Protein AF-A0A356XIS7-F1 (afdb_monomer_lite)

Sequence (539 aa):
MEASCLFQPQLFREYLSALRRTFKTREEYPFSQEETPRQLLEELQGLSDSRTIEKHALLMPGSRISYIWQAVVFSDGSDPDVQQRLNRVISLRMTPRLFDIGWYTFQYHYKNGALQSALQSACTAYSRIDPLAFQKHLLSRIPLNGEDVAAAAASGATAPSASIAAGASDAAASGATAPSASIAAGASDAAASGASDAAGASVAAGASDAAASGATDLFLPLVTEMQKDSELNLTQYSLEHRIRQDSPFQQALYEHFFAVCSPRAVRLNQGELIHILPETGEAALTAVLQNYMTRADFLEFSDDLNEAILQRAGMPVPDGDWYGIPASESEKLRKWHTLFHIRRFYGNAGIKYQIYSSFYEDMLNVEVSEDGRALFIDFGGFVVVDPREQQNISYLYEKALFKSEFDIYKNGDKTTDSWFVTRRQIPEARDVIIENITDSILRLVFHEIGKLYVKDLLSDMIRTQKIEIRKKRRMKSTATASAAAAASGASAAASTSAPDSAPAVATASAPDSAAPSKRPTASAGERSAGDRTAGSLSQ

Structure (mmCIF, N/CA/C/O backbone):
data_AF-A0A356XIS7-F1
#
_entry.id   AF-A0A356XIS7-F1
#
loop_
_atom_site.group_PDB
_atom_site.id
_atom_site.type_symbol
_atom_site.label_atom_id
_atom_site.label_alt_id
_atom_site.label_comp_id
_atom_site.label_asym_id
_atom_site.label_entity_id
_atom_site.label_seq_id
_atom_site.pdbx_PDB_ins_code
_atom_site.Cartn_x
_atom_site.Cartn_y
_atom_site.Cartn_z
_atom_site.occupancy
_atom_site.B_iso_or_equiv
_atom_site.auth_seq_id
_atom_site.auth_comp_id
_atom_site.auth_asym_id
_atom_site.auth_atom_id
_atom_site.pdbx_PDB_model_num
ATOM 1 N N . MET A 1 1 ? 13.536 49.414 41.736 1.00 41.53 1 MET A N 1
ATOM 2 C CA . MET A 1 1 ? 12.322 48.622 42.019 1.00 41.53 1 MET A CA 1
ATOM 3 C C . MET A 1 1 ? 12.659 47.174 41.727 1.00 41.53 1 MET A C 1
ATOM 5 O O . MET A 1 1 ? 12.570 46.748 40.586 1.00 41.53 1 MET A O 1
ATOM 9 N N . GLU A 1 2 ? 13.141 46.460 42.738 1.00 49.22 2 GLU A N 1
ATOM 10 C CA . GLU A 1 2 ? 13.362 45.016 42.665 1.00 49.22 2 GLU A CA 1
ATOM 11 C C . GLU A 1 2 ? 12.051 44.337 43.062 1.00 49.22 2 GLU A C 1
ATOM 13 O O . GLU A 1 2 ? 11.648 44.368 44.224 1.00 49.22 2 GLU A O 1
ATOM 18 N N . ALA A 1 3 ? 11.334 43.791 42.081 1.00 50.09 3 ALA A N 1
ATOM 19 C CA . ALA A 1 3 ? 10.180 42.948 42.351 1.00 50.09 3 ALA A CA 1
ATOM 20 C C . ALA A 1 3 ? 10.686 41.549 42.715 1.00 50.09 3 ALA A C 1
ATOM 22 O O . ALA A 1 3 ? 10.830 40.674 41.861 1.00 50.09 3 ALA A O 1
ATOM 23 N N . SER A 1 4 ? 10.964 41.354 44.001 1.00 53.03 4 SER A N 1
ATOM 24 C CA . SER A 1 4 ? 11.108 40.029 44.594 1.00 53.03 4 SER A CA 1
ATOM 25 C C . SER A 1 4 ? 9.801 39.260 44.403 1.00 53.03 4 SER A C 1
ATOM 27 O O . SER A 1 4 ? 8.838 39.449 45.148 1.00 53.03 4 SER A O 1
ATOM 29 N N . CYS A 1 5 ? 9.755 38.399 43.384 1.00 56.44 5 CYS A N 1
ATOM 30 C CA . CYS A 1 5 ? 8.707 37.398 43.219 1.00 56.44 5 CYS A CA 1
ATOM 31 C C . CYS A 1 5 ? 8.832 36.376 44.352 1.00 56.44 5 CYS A C 1
ATOM 33 O O . CYS A 1 5 ? 9.514 35.359 44.232 1.00 56.44 5 CYS A O 1
ATOM 35 N N . LEU A 1 6 ? 8.190 36.671 45.481 1.00 59.91 6 LEU A N 1
ATOM 36 C CA . LEU A 1 6 ? 8.035 35.727 46.576 1.00 59.91 6 LEU A CA 1
ATOM 37 C C . LEU A 1 6 ? 7.109 34.604 46.105 1.00 59.91 6 LEU A C 1
ATOM 39 O O . LEU A 1 6 ? 5.889 34.749 46.061 1.00 59.91 6 LEU A O 1
ATOM 43 N N . PHE A 1 7 ? 7.721 33.490 45.712 1.00 68.75 7 PHE A N 1
ATOM 44 C CA . PHE A 1 7 ? 7.041 32.245 45.388 1.00 68.75 7 PHE A CA 1
ATOM 45 C C . PHE A 1 7 ? 6.088 31.865 46.528 1.00 68.75 7 PHE A C 1
ATOM 47 O O . PHE A 1 7 ? 6.531 31.678 47.661 1.00 68.75 7 PHE A O 1
ATOM 54 N N . GLN A 1 8 ? 4.787 31.767 46.230 1.00 85.44 8 GLN A N 1
ATOM 55 C CA . GLN A 1 8 ? 3.756 31.408 47.204 1.00 85.44 8 GLN A CA 1
ATOM 56 C C . GLN A 1 8 ? 3.446 29.907 47.138 1.00 85.44 8 GLN A C 1
ATOM 58 O O . GLN A 1 8 ? 2.742 29.454 46.229 1.00 85.44 8 GLN A O 1
ATOM 63 N N . PRO A 1 9 ? 3.903 29.113 48.121 1.00 75.19 9 PRO A N 1
ATOM 64 C CA . PRO A 1 9 ? 3.821 27.656 48.038 1.00 75.19 9 PRO A CA 1
ATOM 65 C C . PRO A 1 9 ? 2.389 27.101 48.107 1.00 75.19 9 PRO A C 1
ATOM 67 O O . PRO A 1 9 ? 2.155 25.953 47.737 1.00 75.19 9 PRO A O 1
ATOM 70 N N . GLN A 1 10 ? 1.424 27.883 48.594 1.00 84.00 10 GLN A N 1
ATOM 71 C CA . GLN A 1 10 ? 0.032 27.455 48.775 1.00 84.00 10 GLN A CA 1
ATOM 72 C C . GLN A 1 10 ? -0.780 27.556 47.473 1.00 84.00 10 GLN A C 1
ATOM 74 O O . GLN A 1 10 ? -1.467 26.606 47.109 1.00 84.00 10 GLN A O 1
ATOM 79 N N . LEU A 1 11 ? -0.604 28.638 46.710 1.00 79.69 11 LEU A N 1
ATOM 80 C CA . LEU A 1 11 ? -1.317 28.889 45.452 1.00 79.69 11 LEU A CA 1
ATOM 81 C C . LEU A 1 11 ? -0.903 27.895 44.358 1.00 79.69 11 LEU A C 1
ATOM 83 O O . LEU A 1 11 ? -1.733 27.391 43.606 1.00 79.69 11 LEU A O 1
ATOM 87 N N . PHE A 1 12 ? 0.379 27.515 44.343 1.00 77.00 12 PHE A N 1
ATOM 88 C CA . PHE A 1 12 ? 0.875 26.446 43.479 1.00 77.00 12 PHE A CA 1
ATOM 89 C C . PHE A 1 12 ? 0.269 25.075 43.833 1.00 77.00 12 PHE A C 1
ATOM 91 O O . PHE A 1 12 ? -0.040 24.297 42.935 1.00 77.00 12 PHE A O 1
ATOM 98 N N . ARG A 1 13 ? 0.037 24.772 45.123 1.00 69.25 13 ARG A N 1
ATOM 99 C CA . ARG A 1 13 ? -0.611 23.514 45.558 1.00 69.25 13 ARG A CA 1
ATOM 100 C C . ARG A 1 13 ? -2.100 23.459 45.200 1.00 69.25 13 ARG A C 1
ATOM 102 O O . ARG A 1 13 ? -2.597 22.388 44.848 1.00 69.25 13 ARG A O 1
ATOM 109 N N . GLU A 1 14 ? -2.806 24.582 45.227 1.00 84.12 14 GLU A N 1
ATOM 110 C CA . GLU A 1 14 ? -4.178 24.678 44.710 1.00 84.12 14 GLU A CA 1
ATOM 111 C C . GLU A 1 14 ? -4.218 24.537 43.188 1.00 84.12 14 GLU A C 1
ATOM 113 O O . GLU A 1 14 ? -5.033 23.782 42.669 1.00 84.12 14 GLU A O 1
ATOM 118 N N . TYR A 1 15 ? -3.270 25.142 42.470 1.00 76.69 15 TYR A N 1
ATOM 119 C CA . TYR A 1 15 ? -3.172 25.004 41.017 1.00 76.69 15 TYR A CA 1
ATOM 120 C C . TYR A 1 15 ? -2.817 23.577 40.586 1.00 76.69 15 TYR A C 1
ATOM 122 O O . TYR A 1 15 ? -3.383 23.074 39.625 1.00 76.69 15 TYR A O 1
ATOM 130 N N . LEU A 1 16 ? -1.938 22.883 41.319 1.00 57.00 16 LEU A N 1
ATOM 131 C CA . LEU A 1 16 ? -1.594 21.478 41.069 1.00 57.00 16 LEU A CA 1
ATOM 132 C C . LEU A 1 16 ? -2.707 20.499 41.453 1.00 57.00 16 LEU A C 1
ATOM 134 O O . LEU A 1 16 ? -2.802 19.432 40.858 1.00 57.00 16 LEU A O 1
ATOM 138 N N . SER A 1 17 ? -3.543 20.812 42.442 1.00 60.81 17 SER A N 1
ATOM 139 C CA . SER A 1 17 ? -4.711 19.989 42.790 1.00 60.81 17 SER A CA 1
ATOM 140 C C . SER A 1 17 ? -5.911 20.288 41.889 1.00 60.81 17 SER A C 1
ATOM 142 O O . SER A 1 17 ? -6.661 19.369 41.567 1.00 60.81 17 SER A O 1
ATOM 144 N N . ALA A 1 18 ? -6.033 21.518 41.386 1.00 63.56 18 ALA A N 1
ATOM 145 C CA . ALA A 1 18 ? -6.877 21.869 40.254 1.00 63.56 18 ALA A CA 1
ATOM 146 C C . ALA A 1 18 ? -6.391 21.162 38.982 1.00 63.56 18 ALA A C 1
ATOM 148 O O . ALA A 1 18 ? -7.219 20.534 38.337 1.00 63.56 18 ALA A O 1
ATOM 149 N N . LEU A 1 19 ? -5.080 21.133 38.691 1.00 53.38 19 LEU A N 1
ATOM 150 C CA . LEU A 1 19 ? -4.443 20.391 37.589 1.00 53.38 19 LEU A CA 1
ATOM 151 C C . LEU A 1 19 ? -4.550 18.881 37.747 1.00 53.38 19 LEU A C 1
ATOM 153 O O . LEU A 1 19 ? -4.886 18.226 36.795 1.00 53.38 19 LEU A O 1
ATOM 157 N N . ARG A 1 20 ? -4.391 18.281 38.924 1.00 49.31 20 ARG A N 1
ATOM 158 C CA . ARG A 1 20 ? -4.640 16.835 39.118 1.00 49.31 20 ARG A CA 1
ATOM 159 C C . ARG A 1 20 ? -6.129 16.470 39.124 1.00 49.31 20 ARG A C 1
ATOM 161 O O . ARG A 1 20 ? -6.474 15.296 39.014 1.00 49.31 20 ARG A O 1
ATOM 168 N N . ARG A 1 21 ? -7.013 17.466 39.248 1.00 50.44 21 ARG A N 1
ATOM 169 C CA . ARG A 1 21 ? -8.448 17.356 38.940 1.00 50.44 21 ARG A CA 1
ATOM 170 C C . ARG A 1 21 ? -8.759 17.637 37.461 1.00 50.44 21 ARG A C 1
ATOM 172 O O . ARG A 1 21 ? -9.767 17.131 36.987 1.00 50.44 21 ARG A O 1
ATOM 179 N N . THR A 1 22 ? -7.924 18.394 36.743 1.00 37.78 22 THR A N 1
ATOM 180 C CA . THR A 1 22 ? -8.132 18.784 35.328 1.00 37.78 22 THR A CA 1
ATOM 181 C C . THR A 1 22 ? -7.259 18.023 34.323 1.00 37.78 22 THR A C 1
ATOM 183 O O . THR A 1 22 ? -7.577 18.006 33.145 1.00 37.78 22 THR A O 1
ATOM 186 N N . PHE A 1 23 ? -6.228 17.323 34.776 1.00 42.47 23 PHE A N 1
ATOM 187 C CA . PHE A 1 23 ? -5.262 16.522 34.035 1.00 42.47 23 PHE A CA 1
ATOM 188 C C . PHE A 1 23 ? -4.997 15.249 34.844 1.00 42.47 23 PHE A C 1
ATOM 190 O O . PHE A 1 23 ? -4.126 15.180 35.715 1.00 42.47 23 PHE A O 1
ATOM 197 N N . LYS A 1 24 ? -5.817 14.239 34.545 1.00 49.50 24 LYS A N 1
ATOM 198 C CA . LYS A 1 24 ? -5.306 12.886 34.367 1.00 49.50 24 LYS A CA 1
ATOM 199 C C . LYS A 1 24 ? -5.379 12.543 32.879 1.00 49.50 24 LYS A C 1
ATOM 201 O O . LYS A 1 24 ? -6.420 12.097 32.407 1.00 49.50 24 LYS A O 1
ATOM 206 N N . THR A 1 25 ? -4.320 12.795 32.130 1.00 52.62 25 THR A N 1
ATOM 207 C CA . THR A 1 25 ? -4.206 12.531 30.691 1.00 52.62 25 THR A CA 1
ATOM 208 C C . THR A 1 25 ? -2.761 12.124 30.397 1.00 52.62 25 THR A C 1
ATOM 210 O O . THR A 1 25 ? -1.842 12.930 30.488 1.00 52.62 25 THR A O 1
ATOM 213 N N . ARG A 1 26 ? -2.473 10.848 30.176 1.00 41.97 26 ARG A N 1
ATOM 214 C CA . ARG A 1 26 ? -2.640 10.090 28.933 1.00 41.97 26 ARG A CA 1
ATOM 215 C C . ARG A 1 26 ? -3.138 8.688 29.311 1.00 41.97 26 ARG A C 1
ATOM 217 O O . ARG A 1 26 ? -2.319 7.834 29.619 1.00 41.97 26 ARG A O 1
ATOM 224 N N . GLU A 1 27 ? -4.456 8.492 29.436 1.00 49.94 27 GLU A N 1
ATOM 225 C CA . GLU A 1 27 ? -5.070 7.200 29.849 1.00 49.94 27 GLU A CA 1
ATOM 226 C C . GLU A 1 27 ? -4.414 6.569 31.109 1.00 49.94 27 GLU A C 1
ATOM 228 O O . GLU A 1 27 ? -4.270 5.361 31.246 1.00 49.94 27 GLU A O 1
ATOM 233 N N . GLU A 1 28 ? -3.982 7.441 32.024 1.00 50.56 28 GLU A N 1
ATOM 234 C CA . GLU A 1 28 ? -2.735 7.369 32.802 1.00 50.56 28 GLU A CA 1
ATOM 235 C C . GLU A 1 28 ? -2.393 6.045 33.514 1.00 50.56 28 GLU A C 1
ATOM 237 O O . GLU A 1 28 ? -2.849 5.782 34.628 1.00 50.56 28 GLU A O 1
ATOM 242 N N . TYR A 1 29 ? -1.458 5.324 32.876 1.00 50.25 29 TYR A N 1
ATOM 243 C CA . TYR A 1 29 ? -0.707 4.119 33.269 1.00 50.25 29 TYR A CA 1
ATOM 244 C C . TYR A 1 29 ? -1.506 2.807 33.413 1.00 50.25 29 TYR A C 1
ATOM 246 O O . TYR A 1 29 ? -1.792 2.377 34.532 1.00 50.25 29 TYR A O 1
ATOM 254 N N . PRO A 1 30 ? -1.737 2.068 32.306 1.00 48.41 30 PRO A N 1
ATOM 255 C CA . PRO A 1 30 ? -2.302 0.717 32.355 1.00 48.41 30 PRO A CA 1
ATOM 256 C C . PRO A 1 30 ? -1.466 -0.341 33.114 1.00 48.41 30 PRO A C 1
ATOM 258 O O . PRO A 1 30 ? -1.966 -1.439 33.322 1.00 48.41 30 PRO A O 1
ATOM 261 N N . PHE A 1 31 ? -0.238 -0.043 33.570 1.00 53.38 31 PHE A N 1
ATOM 262 C CA . PHE A 1 31 ? 0.686 -1.078 34.073 1.00 53.38 31 PHE A CA 1
ATOM 263 C C . PHE A 1 31 ? 1.526 -0.713 35.311 1.00 53.38 31 PHE A C 1
ATOM 265 O O . PHE A 1 31 ? 2.378 -1.499 35.710 1.00 53.38 31 PHE A O 1
ATOM 272 N N . SER A 1 32 ? 1.357 0.454 35.949 1.00 51.88 32 SER A N 1
ATOM 273 C CA . SER A 1 32 ? 2.354 0.887 36.953 1.00 51.88 32 SER A CA 1
ATOM 274 C C . SER A 1 32 ? 2.267 0.179 38.314 1.00 51.88 32 SER A C 1
ATOM 276 O O . SER A 1 32 ? 3.154 0.379 39.138 1.00 51.88 32 SER A O 1
ATOM 278 N N . GLN A 1 33 ? 1.219 -0.608 38.584 1.00 65.56 33 GLN A N 1
ATOM 279 C CA . GLN A 1 33 ? 1.088 -1.398 39.817 1.00 65.56 33 GLN A CA 1
ATOM 280 C C . GLN A 1 33 ? 0.370 -2.728 39.539 1.00 65.56 33 GLN A C 1
ATOM 282 O O . GLN A 1 33 ? -0.822 -2.851 39.817 1.00 65.56 33 GLN A O 1
ATOM 287 N N . GLU A 1 34 ? 1.094 -3.726 39.015 1.00 67.75 34 GLU A N 1
ATOM 288 C CA . GLU A 1 34 ? 0.572 -5.090 38.769 1.00 67.75 34 GLU A CA 1
ATOM 289 C C . GLU A 1 34 ? -0.116 -5.718 39.993 1.00 67.75 34 GLU A C 1
ATOM 291 O O . GLU A 1 34 ? -1.004 -6.558 39.856 1.00 67.75 34 GLU A O 1
ATOM 296 N N . GLU A 1 35 ? 0.274 -5.310 41.202 1.00 76.69 35 GLU A N 1
ATOM 297 C CA . GLU A 1 35 ? -0.282 -5.844 42.444 1.00 76.69 35 GLU A CA 1
ATOM 298 C C . GLU A 1 35 ? -1.766 -5.504 42.624 1.00 76.69 35 GLU A C 1
ATOM 300 O O . GLU A 1 35 ? -2.514 -6.316 43.160 1.00 76.69 35 GLU A O 1
ATOM 305 N N . THR A 1 36 ? -2.236 -4.345 42.147 1.00 86.38 36 THR A N 1
ATOM 306 C CA . THR A 1 36 ? -3.623 -3.922 42.414 1.00 86.38 36 THR A CA 1
ATOM 307 C C . THR A 1 36 ? -4.655 -4.726 41.608 1.00 86.38 36 THR A C 1
ATOM 309 O O . THR A 1 36 ? -5.641 -5.169 42.204 1.00 86.38 36 THR A O 1
ATOM 312 N N . PRO A 1 37 ? -4.466 -4.975 40.294 1.00 91.50 37 PRO A N 1
ATOM 313 C CA . PRO A 1 37 ? -5.338 -5.874 39.539 1.00 91.50 37 PRO A CA 1
ATOM 314 C C . PRO A 1 37 ? -5.337 -7.309 40.079 1.00 91.50 37 PRO A C 1
ATOM 316 O O . PRO A 1 37 ? -6.404 -7.908 40.175 1.00 91.50 37 PRO A O 1
ATOM 319 N N . ARG A 1 38 ? -4.176 -7.846 40.489 1.00 93.06 38 ARG A N 1
ATOM 320 C CA . ARG A 1 38 ? -4.082 -9.201 41.066 1.00 93.06 38 ARG A CA 1
ATOM 321 C C . ARG A 1 38 ? -4.822 -9.316 42.398 1.00 93.06 38 ARG A C 1
ATOM 323 O O . ARG A 1 38 ? -5.620 -10.229 42.558 1.00 93.06 38 ARG A O 1
ATOM 330 N N . GLN A 1 39 ? -4.648 -8.348 43.300 1.00 94.81 39 GLN A N 1
ATOM 331 C CA . GLN A 1 39 ? -5.406 -8.295 44.557 1.00 94.81 39 GLN A CA 1
ATOM 332 C C . GLN A 1 39 ? -6.916 -8.244 44.307 1.00 94.81 39 GLN A C 1
ATOM 334 O O . GLN A 1 39 ? -7.679 -8.907 45.001 1.00 94.81 39 GLN A O 1
ATOM 339 N N . LEU A 1 40 ? -7.363 -7.487 43.298 1.00 94.75 40 LEU A N 1
ATOM 340 C CA . LEU A 1 40 ? -8.778 -7.455 42.931 1.00 94.75 40 LEU A CA 1
ATOM 341 C C . LEU A 1 40 ? -9.270 -8.828 42.443 1.00 94.75 40 LEU A C 1
ATOM 343 O O . LEU A 1 40 ? -10.374 -9.232 42.795 1.00 94.75 40 LEU A O 1
ATOM 347 N N . LEU A 1 41 ? -8.465 -9.554 41.662 1.00 95.94 41 LEU A N 1
ATOM 348 C CA . LEU A 1 41 ? -8.800 -10.910 41.219 1.00 95.94 41 LEU A CA 1
ATOM 349 C C . LEU A 1 41 ? -8.892 -11.888 42.398 1.00 95.94 41 LEU A C 1
ATOM 351 O O . LEU A 1 41 ? -9.876 -12.617 42.487 1.00 95.94 41 LEU A O 1
ATOM 355 N N . GLU A 1 42 ? -7.934 -11.861 43.326 1.00 96.19 42 GLU A N 1
ATOM 356 C CA . GLU A 1 42 ? -7.947 -12.691 44.543 1.00 96.19 42 GLU A CA 1
ATOM 357 C C . GLU A 1 42 ? -9.171 -12.392 45.422 1.00 96.19 42 GLU A C 1
ATOM 359 O O . GLU A 1 42 ? -9.863 -13.304 45.885 1.00 96.19 42 GLU A O 1
ATOM 364 N N . GLU A 1 43 ? -9.493 -11.108 45.608 1.00 96.12 43 GLU A N 1
ATOM 365 C CA . GLU A 1 43 ? -10.691 -10.680 46.331 1.00 96.12 43 GLU A CA 1
ATOM 366 C C . GLU A 1 43 ? -11.960 -11.224 45.662 1.00 96.12 43 GLU A C 1
ATOM 368 O O . GLU A 1 43 ? -12.824 -11.767 46.348 1.00 96.12 43 GLU A O 1
ATOM 373 N N . LEU A 1 44 ? -12.069 -11.130 44.332 1.00 96.12 44 LEU A N 1
ATOM 374 C CA . LEU A 1 44 ? -13.224 -11.632 43.584 1.00 96.12 44 LEU A CA 1
ATOM 375 C C . LEU A 1 44 ? -13.307 -13.162 43.573 1.00 96.12 44 LEU A C 1
ATOM 377 O O . LEU A 1 44 ? -14.417 -13.695 43.607 1.00 96.12 44 LEU A O 1
ATOM 381 N N . GLN A 1 45 ? -12.178 -13.873 43.571 1.00 96.25 45 GLN A N 1
ATOM 382 C CA . GLN A 1 45 ? -12.122 -15.335 43.686 1.00 96.25 45 GLN A CA 1
ATOM 383 C C . GLN A 1 45 ? -12.706 -15.823 45.017 1.00 96.25 45 GLN A C 1
ATOM 385 O O . GLN A 1 45 ? -13.430 -16.822 45.041 1.00 96.25 45 GLN A O 1
ATOM 390 N N . GLY A 1 46 ? -12.482 -15.076 46.102 1.00 96.12 46 GLY A N 1
ATOM 391 C CA . GLY A 1 46 ? -13.036 -15.374 47.425 1.00 96.12 46 GLY A CA 1
ATOM 392 C C . GLY A 1 46 ? -14.552 -15.162 47.564 1.00 96.12 46 GLY A C 1
ATOM 393 O O . GLY A 1 46 ? -15.138 -15.590 48.560 1.00 96.12 46 GLY A O 1
ATOM 394 N N . LEU A 1 47 ? -15.214 -14.517 46.596 1.00 96.56 47 LEU A N 1
ATOM 395 C CA . LEU A 1 47 ? -16.650 -14.220 46.650 1.00 96.56 47 LEU A CA 1
ATOM 396 C C . LEU A 1 47 ? -17.471 -15.270 45.893 1.00 96.56 47 LEU A C 1
ATOM 398 O O . LEU A 1 47 ? -17.479 -15.290 44.668 1.00 96.56 47 LEU A O 1
ATOM 402 N N . SER A 1 48 ? -18.217 -16.106 46.612 1.00 93.62 48 SER A N 1
ATOM 403 C CA . SER A 1 48 ? -19.032 -17.181 46.023 1.00 93.62 48 SER A CA 1
ATOM 404 C C . SER A 1 48 ? -20.507 -16.828 45.779 1.00 93.62 48 SER A C 1
ATOM 406 O O . SER A 1 48 ? -21.155 -17.482 44.969 1.00 93.62 48 SER A O 1
ATOM 408 N N . ASP A 1 49 ? -21.056 -15.809 46.446 1.00 94.81 49 ASP A N 1
ATOM 409 C CA . ASP A 1 49 ? -22.482 -15.452 46.373 1.00 94.81 49 ASP A CA 1
ATOM 410 C C . ASP A 1 49 ? -22.714 -14.195 45.512 1.00 94.81 49 ASP A C 1
ATOM 412 O O . ASP A 1 49 ? -22.030 -13.179 45.646 1.00 94.81 49 ASP A O 1
ATOM 416 N N . SER A 1 50 ? -23.743 -14.217 44.660 1.00 95.12 50 SER A N 1
ATOM 417 C CA . SER A 1 50 ? -24.158 -13.062 43.850 1.00 95.12 50 SER A CA 1
ATOM 418 C C . SER A 1 50 ? -24.411 -11.818 44.707 1.00 95.12 50 SER A C 1
ATOM 420 O O . SER A 1 50 ? -24.081 -10.704 44.296 1.00 95.12 50 SER A O 1
ATOM 422 N N . ARG A 1 51 ? -24.960 -11.984 45.919 1.00 96.12 51 ARG A N 1
ATOM 423 C CA . ARG A 1 51 ? -25.208 -10.854 46.831 1.00 96.12 51 ARG A CA 1
ATOM 424 C C . ARG A 1 51 ? -23.919 -10.268 47.400 1.00 96.12 51 ARG A C 1
ATOM 426 O O . ARG A 1 51 ? -23.841 -9.055 47.611 1.00 96.12 51 ARG A O 1
ATOM 433 N N . THR A 1 52 ? -22.908 -11.097 47.665 1.00 96.69 52 THR A N 1
ATOM 434 C CA . THR A 1 52 ? -21.621 -10.608 48.178 1.00 96.69 52 THR A CA 1
ATOM 435 C C . THR A 1 52 ? -20.840 -9.885 47.088 1.00 96.69 52 THR A C 1
ATOM 437 O O . THR A 1 52 ? -20.254 -8.842 47.377 1.00 96.69 52 THR A O 1
ATOM 440 N N . ILE A 1 53 ? -20.933 -10.345 45.835 1.00 96.69 53 ILE A N 1
ATOM 441 C CA . ILE A 1 53 ? -20.382 -9.654 44.660 1.00 96.69 53 ILE A CA 1
ATOM 442 C C . ILE A 1 53 ? -21.041 -8.284 44.478 1.00 96.69 53 ILE A C 1
ATOM 444 O O . ILE A 1 53 ? -20.339 -7.292 44.311 1.00 96.69 53 ILE A O 1
ATOM 448 N N . GLU A 1 54 ? -22.371 -8.188 44.571 1.00 96.69 54 GLU A N 1
ATOM 449 C CA . GLU A 1 54 ? -23.086 -6.906 44.483 1.00 96.69 54 GLU A CA 1
ATOM 450 C C . GLU A 1 54 ? -22.671 -5.929 45.585 1.00 96.69 54 GLU A C 1
ATOM 452 O O . GLU A 1 54 ? -22.355 -4.768 45.314 1.00 96.69 54 GLU A O 1
ATOM 457 N N . LYS A 1 55 ? -22.611 -6.405 46.833 1.00 97.12 55 LYS A N 1
ATOM 458 C CA . LYS A 1 55 ? -22.166 -5.592 47.968 1.00 97.12 55 LYS A CA 1
ATOM 459 C C . LYS A 1 55 ? -20.725 -5.116 47.779 1.00 97.12 55 LYS A C 1
ATOM 461 O O . LYS A 1 55 ? -20.439 -3.943 48.012 1.00 97.12 55 LYS A O 1
ATOM 466 N N . HIS A 1 56 ? -19.830 -6.001 47.344 1.00 96.75 56 HIS A N 1
ATOM 467 C CA . HIS A 1 56 ? -18.441 -5.656 47.059 1.00 96.75 56 HIS A CA 1
ATOM 468 C C . HIS A 1 56 ? -18.348 -4.627 45.924 1.00 96.75 56 HIS A C 1
ATOM 470 O O . HIS A 1 56 ? -17.695 -3.595 46.079 1.00 96.75 56 HIS A O 1
ATOM 476 N N . ALA A 1 57 ? -19.079 -4.849 44.827 1.00 96.19 57 ALA A N 1
ATOM 477 C CA . ALA A 1 57 ? -19.136 -3.945 43.688 1.00 96.19 57 ALA A CA 1
ATOM 478 C C . ALA A 1 57 ? -19.571 -2.542 44.110 1.00 96.19 57 ALA A C 1
ATOM 480 O O . ALA A 1 57 ? -18.942 -1.583 43.685 1.00 96.19 57 ALA A O 1
ATOM 481 N N . LEU A 1 58 ? -20.594 -2.398 44.962 1.00 94.56 58 LEU A N 1
ATOM 482 C CA . LEU A 1 58 ? -21.100 -1.105 45.447 1.00 94.56 58 LEU A CA 1
ATOM 483 C C . LEU A 1 58 ? -20.158 -0.406 46.438 1.00 94.56 58 LEU A C 1
ATOM 485 O O . LEU A 1 58 ? -20.068 0.821 46.430 1.00 94.56 58 LEU A O 1
ATOM 489 N N . LEU A 1 59 ? -19.431 -1.165 47.260 1.00 96.00 59 LEU A N 1
ATOM 490 C CA . LEU A 1 59 ? -18.476 -0.621 48.233 1.00 96.00 59 LEU A CA 1
ATOM 491 C C . LEU A 1 59 ? -17.099 -0.308 47.629 1.00 96.00 59 LEU A C 1
ATOM 493 O O . LEU A 1 59 ? -16.284 0.347 48.277 1.00 96.00 59 LEU A O 1
ATOM 497 N N . MET A 1 60 ? -16.837 -0.740 46.391 1.00 94.50 60 MET A N 1
ATOM 498 C CA . MET A 1 60 ? -15.555 -0.519 45.730 1.00 94.50 60 MET A CA 1
ATOM 499 C C . MET A 1 60 ? -15.250 0.987 45.572 1.00 94.50 60 MET A C 1
ATOM 501 O O . MET A 1 60 ? -16.076 1.725 45.009 1.00 94.50 60 MET A O 1
ATOM 505 N N . PRO A 1 61 ? -14.067 1.459 46.021 1.00 91.12 61 PRO A N 1
ATOM 506 C CA . PRO A 1 61 ? -13.630 2.836 45.814 1.00 91.12 61 PRO A CA 1
ATOM 507 C C . PRO A 1 61 ? -13.516 3.176 44.327 1.00 91.12 61 PRO A C 1
ATOM 509 O O . PRO A 1 61 ? -13.060 2.360 43.527 1.00 91.12 61 PRO A O 1
ATOM 512 N N . GLY A 1 62 ? -13.837 4.418 43.953 1.00 85.25 62 GLY A N 1
ATOM 513 C CA . GLY A 1 62 ? -13.748 4.873 42.559 1.00 85.25 62 GLY A CA 1
ATOM 514 C C . GLY A 1 62 ? -12.355 4.724 41.933 1.00 85.25 62 GLY A C 1
ATOM 515 O O . GLY A 1 62 ? -12.250 4.475 40.737 1.00 85.25 62 GLY A O 1
ATOM 516 N N . SER A 1 63 ? -11.289 4.814 42.736 1.00 83.69 63 SER A N 1
ATOM 517 C CA . SER A 1 63 ? -9.911 4.564 42.293 1.00 83.69 63 SER A CA 1
ATOM 518 C C . SER A 1 63 ? -9.634 3.099 41.961 1.00 83.69 63 SER A C 1
ATOM 520 O O . SER A 1 63 ? -8.783 2.831 41.123 1.00 83.69 63 SER A O 1
ATOM 522 N N . ARG A 1 64 ? -10.336 2.151 42.597 1.00 88.69 64 ARG A N 1
ATOM 523 C CA . ARG A 1 64 ? -10.190 0.720 42.307 1.00 88.69 64 ARG A CA 1
ATOM 524 C C . ARG A 1 64 ? -10.970 0.293 41.068 1.00 88.69 64 ARG A C 1
ATOM 526 O O . ARG A 1 64 ? -10.511 -0.566 40.326 1.00 88.69 64 ARG A O 1
ATOM 533 N N . ILE A 1 65 ? -12.093 0.955 40.798 1.00 89.31 65 ILE A N 1
ATOM 534 C CA . ILE A 1 65 ? -12.958 0.672 39.643 1.00 89.31 65 ILE A CA 1
ATOM 535 C C . ILE A 1 65 ? -12.215 0.818 38.309 1.00 89.31 65 ILE A C 1
ATOM 537 O O . ILE A 1 65 ? -12.466 0.052 37.384 1.00 89.31 65 ILE A O 1
ATOM 541 N N . SER A 1 66 ? -11.256 1.743 38.203 1.00 85.38 66 SER A N 1
ATOM 542 C CA . SER A 1 66 ? -10.446 1.882 36.985 1.00 85.38 66 SER A CA 1
ATOM 543 C C . SER A 1 66 ? -9.540 0.681 36.695 1.00 85.38 66 SER A C 1
ATOM 545 O O . SER A 1 66 ? -9.164 0.496 35.543 1.00 85.38 66 SER A O 1
ATOM 547 N N . TYR A 1 67 ? -9.212 -0.146 37.695 1.00 91.12 67 TYR A N 1
ATOM 548 C CA . TYR A 1 67 ? -8.385 -1.345 37.508 1.00 91.12 67 TYR A CA 1
ATOM 549 C C . TYR A 1 67 ? -9.181 -2.564 37.043 1.00 91.12 67 TYR A C 1
ATOM 551 O O . TYR A 1 67 ? -8.575 -3.576 36.710 1.00 91.12 67 TYR A O 1
ATOM 559 N N . ILE A 1 68 ? -10.516 -2.488 36.983 1.00 95.56 68 ILE A N 1
ATOM 560 C CA . ILE A 1 68 ? -11.345 -3.629 36.573 1.00 95.56 68 ILE A CA 1
ATOM 561 C C . ILE A 1 68 ? -10.972 -4.095 35.161 1.00 95.56 68 ILE A C 1
ATOM 563 O O . ILE A 1 68 ? -10.827 -5.289 34.933 1.00 95.56 68 ILE A O 1
ATOM 567 N N . TRP A 1 69 ? -10.741 -3.169 34.228 1.00 95.62 69 TRP A N 1
ATOM 568 C CA . TRP A 1 69 ? -10.342 -3.523 32.863 1.00 95.62 69 TRP A CA 1
ATOM 569 C C . TRP A 1 69 ? -8.965 -4.182 32.799 1.00 95.62 69 TRP A C 1
ATOM 571 O O . TRP A 1 69 ? -8.779 -5.131 32.047 1.00 95.62 69 TRP A O 1
ATOM 581 N N . GLN A 1 70 ? -8.025 -3.745 33.640 1.00 93.31 70 GLN A N 1
ATOM 582 C CA . GLN A 1 70 ? -6.732 -4.417 33.771 1.00 93.31 70 GLN A CA 1
ATOM 583 C C . GLN A 1 70 ? -6.911 -5.815 34.362 1.00 93.31 70 GLN A C 1
ATOM 585 O O . GLN A 1 70 ? -6.328 -6.757 33.850 1.00 93.31 70 GLN A O 1
ATOM 590 N N . ALA A 1 71 ? -7.746 -5.977 35.393 1.00 95.19 71 ALA A N 1
ATOM 591 C CA . ALA A 1 71 ? -8.040 -7.283 35.978 1.00 95.19 71 ALA A CA 1
ATOM 592 C C . ALA A 1 71 ? -8.643 -8.250 34.944 1.00 95.19 71 ALA A C 1
ATOM 594 O O . ALA A 1 71 ? -8.250 -9.411 34.907 1.00 95.19 71 ALA A O 1
ATOM 595 N N . VAL A 1 72 ? -9.515 -7.762 34.051 1.00 96.00 72 VAL A N 1
ATOM 596 C CA . VAL A 1 72 ? -10.012 -8.550 32.911 1.00 96.00 72 VAL A CA 1
ATOM 597 C C . VAL A 1 72 ? -8.858 -8.984 32.003 1.00 96.00 72 VAL A C 1
ATOM 599 O O . VAL A 1 72 ? -8.737 -10.174 31.725 1.00 96.00 72 VAL A O 1
ATOM 602 N N . VAL A 1 73 ? -7.972 -8.060 31.610 1.00 94.94 73 VAL A N 1
ATOM 603 C CA . VAL A 1 73 ? -6.786 -8.382 30.792 1.00 94.94 73 VAL A CA 1
ATOM 604 C C . VAL A 1 73 ? -5.883 -9.412 31.488 1.00 94.94 73 VAL A C 1
ATOM 606 O O . VAL A 1 73 ? -5.462 -10.369 30.852 1.00 94.94 73 VAL A O 1
ATOM 609 N N . PHE A 1 74 ? -5.628 -9.267 32.794 1.00 93.81 74 PHE A N 1
ATOM 610 C CA . PHE A 1 74 ? -4.793 -10.191 33.575 1.00 93.81 74 PHE A CA 1
ATOM 611 C C . PHE A 1 74 ? -5.418 -11.573 33.772 1.00 93.81 74 PHE A C 1
ATOM 613 O O . PHE A 1 74 ? -4.683 -12.546 33.914 1.00 93.81 74 PHE A O 1
ATOM 620 N N . SER A 1 75 ? -6.748 -11.671 33.817 1.00 94.06 75 SER A N 1
ATOM 621 C CA . SER A 1 75 ? -7.432 -12.962 33.952 1.00 94.06 75 SER A CA 1
ATOM 622 C C . SER A 1 75 ? -7.302 -13.827 32.695 1.00 94.06 75 SER A C 1
ATOM 624 O O . SER A 1 75 ? -7.401 -15.051 32.777 1.00 94.06 75 SER A O 1
ATOM 626 N N . ASP A 1 76 ? -7.116 -13.179 31.539 1.00 90.50 76 ASP A N 1
ATOM 627 C CA . ASP A 1 76 ? -7.054 -13.765 30.195 1.00 90.50 76 ASP A CA 1
ATOM 628 C C . ASP A 1 76 ? -8.192 -14.757 29.872 1.00 90.50 76 ASP A C 1
ATOM 630 O O . ASP A 1 76 ? -8.084 -15.595 28.984 1.00 90.50 76 ASP A O 1
ATOM 634 N N . GLY A 1 77 ? -9.297 -14.704 30.627 1.00 90.06 77 GLY A N 1
ATOM 635 C CA . GLY A 1 77 ? -10.397 -15.666 30.521 1.00 90.06 77 GLY A CA 1
ATOM 636 C C . GLY A 1 77 ? -10.069 -17.081 31.008 1.00 90.06 77 GLY A C 1
ATOM 637 O O . GLY A 1 77 ? -10.848 -17.994 30.749 1.00 90.06 77 GLY A O 1
ATOM 638 N N . SER A 1 78 ? -8.957 -17.279 31.724 1.00 93.19 78 SER A N 1
ATOM 639 C CA . SER A 1 78 ? -8.531 -18.598 32.223 1.00 93.19 78 SER A CA 1
ATOM 640 C C . SER A 1 78 ? -9.520 -19.207 33.226 1.00 93.19 78 SER A C 1
ATOM 642 O O . SER A 1 78 ? -9.620 -20.427 33.338 1.00 93.19 78 SER A O 1
ATOM 644 N N . ASP A 1 79 ? -10.249 -18.357 33.953 1.00 95.75 79 ASP A N 1
ATOM 645 C CA . ASP A 1 79 ? -11.269 -18.745 34.926 1.00 95.75 79 ASP A CA 1
ATOM 646 C C . ASP A 1 79 ? -12.623 -18.105 34.545 1.00 95.75 79 ASP A C 1
ATOM 648 O O . ASP A 1 79 ? -12.796 -16.886 34.700 1.00 95.75 79 ASP A O 1
ATOM 652 N N . PRO A 1 80 ? -13.591 -18.893 34.033 1.00 95.69 80 PRO A N 1
ATOM 653 C CA . PRO A 1 80 ? -14.878 -18.371 33.582 1.00 95.69 80 PRO A CA 1
ATOM 654 C C . PRO A 1 80 ? -15.724 -17.813 34.733 1.00 95.69 80 PRO A C 1
ATOM 656 O O . PRO A 1 80 ? -16.482 -16.864 34.518 1.00 95.69 80 PRO A O 1
ATOM 659 N N . ASP A 1 81 ? -15.570 -18.334 35.954 1.00 95.81 81 ASP A N 1
ATOM 660 C CA . ASP A 1 81 ? -16.312 -17.852 37.119 1.00 95.81 81 ASP A CA 1
ATOM 661 C C . ASP A 1 81 ? -15.817 -16.459 37.508 1.00 95.81 81 ASP A C 1
ATOM 663 O O . ASP A 1 81 ? -16.615 -15.545 37.730 1.00 95.81 81 ASP A O 1
ATOM 667 N N . VAL A 1 82 ? -14.497 -16.258 37.546 1.00 96.25 82 VAL A N 1
ATOM 668 C CA . VAL A 1 82 ? -13.903 -14.937 37.809 1.00 96.25 82 VAL A CA 1
ATOM 669 C C . VAL A 1 82 ? -14.295 -13.943 36.722 1.00 96.25 82 VAL A C 1
ATOM 671 O O . VAL A 1 82 ? -14.669 -12.810 37.040 1.00 96.25 82 VAL A O 1
ATOM 674 N N . GLN A 1 83 ? -14.300 -14.366 35.456 1.00 96.50 83 GLN A N 1
ATOM 675 C CA . GLN A 1 83 ? -14.741 -13.521 34.350 1.00 96.50 83 GLN A CA 1
ATOM 676 C C . GLN A 1 83 ? -16.215 -13.118 34.488 1.00 96.50 83 GLN A C 1
ATOM 678 O O . GLN A 1 83 ? -16.562 -11.946 34.318 1.00 96.50 83 GLN A O 1
ATOM 683 N N . GLN A 1 84 ? -17.093 -14.051 34.864 1.00 96.25 84 GLN A N 1
ATOM 684 C CA . GLN A 1 84 ? -18.503 -13.757 35.112 1.00 96.25 84 GLN A CA 1
ATOM 685 C C . GLN A 1 84 ? -18.676 -12.756 36.266 1.00 96.25 84 GLN A C 1
ATOM 687 O O . GLN A 1 84 ? -19.493 -11.832 36.175 1.00 96.25 84 GLN A O 1
ATOM 692 N N . ARG A 1 85 ? -17.877 -12.888 37.335 1.00 97.06 85 ARG A N 1
ATOM 693 C CA . ARG A 1 85 ? -17.865 -11.948 38.469 1.00 97.06 85 ARG A CA 1
ATOM 694 C C . ARG A 1 85 ? -17.395 -10.561 38.036 1.00 97.06 85 ARG A C 1
ATOM 696 O O . ARG A 1 85 ? -18.060 -9.579 38.367 1.00 97.06 85 ARG A O 1
ATOM 703 N N . LEU A 1 86 ? -16.322 -10.463 37.249 1.00 97.19 86 LEU A N 1
ATOM 704 C CA . LEU A 1 86 ? -15.844 -9.198 36.679 1.00 97.19 86 LEU A CA 1
ATOM 705 C C . LEU A 1 86 ? -16.921 -8.537 35.810 1.00 97.19 86 LEU A C 1
ATOM 707 O O . LEU A 1 86 ? -17.282 -7.386 36.059 1.00 97.19 86 LEU A O 1
ATOM 711 N N . ASN A 1 87 ? -17.514 -9.278 34.872 1.00 96.88 87 ASN A N 1
ATOM 712 C CA . ASN A 1 87 ? -18.606 -8.803 34.016 1.00 96.88 87 ASN A CA 1
ATOM 713 C C . ASN A 1 87 ? -19.797 -8.281 34.838 1.00 96.88 87 ASN A C 1
ATOM 715 O O . ASN A 1 87 ? -20.405 -7.254 34.502 1.00 96.88 87 ASN A O 1
ATOM 719 N N . ARG A 1 88 ? -20.113 -8.945 35.959 1.00 96.69 88 ARG A N 1
ATOM 720 C CA . ARG A 1 88 ? -21.158 -8.506 36.890 1.00 96.69 88 ARG A CA 1
ATOM 721 C C . ARG A 1 88 ? -20.796 -7.190 37.575 1.00 96.69 88 ARG A C 1
ATOM 723 O O . ARG A 1 88 ? -21.633 -6.288 37.599 1.00 96.69 88 ARG A O 1
ATOM 730 N N . VAL A 1 89 ? -19.571 -7.044 38.087 1.00 97.12 89 VAL A N 1
ATOM 731 C CA . VAL A 1 89 ? -19.093 -5.792 38.707 1.00 97.12 89 VAL A CA 1
ATOM 732 C C . VAL A 1 89 ? -19.124 -4.641 37.695 1.00 97.12 89 VAL A C 1
ATOM 734 O O . VAL A 1 89 ? -19.643 -3.569 38.015 1.00 97.12 89 VAL A O 1
ATOM 737 N N . ILE A 1 90 ? -18.645 -4.872 36.467 1.00 97.38 90 ILE A N 1
ATOM 738 C CA . ILE A 1 90 ? -18.672 -3.904 35.357 1.00 97.38 90 ILE A CA 1
ATOM 739 C C . ILE A 1 90 ? -20.103 -3.438 35.091 1.00 97.38 90 ILE A C 1
ATOM 741 O O . ILE A 1 90 ? -20.360 -2.238 35.034 1.00 97.38 90 ILE A O 1
ATOM 745 N N . SER A 1 91 ? -21.049 -4.375 34.999 1.00 97.00 91 SER A N 1
ATOM 746 C CA . SER A 1 91 ? -22.456 -4.065 34.729 1.00 97.00 91 SER A CA 1
ATOM 747 C C . SER A 1 91 ? -23.108 -3.233 35.839 1.00 97.00 91 SER A C 1
ATOM 749 O O . SER A 1 91 ? -23.919 -2.355 35.558 1.00 97.00 91 SER A O 1
ATOM 751 N N . LEU A 1 92 ? -22.755 -3.493 37.103 1.00 96.81 92 LEU A N 1
ATOM 752 C CA . LEU A 1 92 ? -23.312 -2.797 38.271 1.00 96.81 92 LEU A CA 1
ATOM 753 C C . LEU A 1 92 ? -22.713 -1.403 38.490 1.00 96.81 92 LEU A C 1
ATOM 755 O O . LEU A 1 92 ? -23.380 -0.525 39.033 1.00 96.81 92 LEU A O 1
ATOM 759 N N . ARG A 1 93 ? -21.445 -1.203 38.116 1.00 96.69 93 ARG A N 1
ATOM 760 C CA . ARG A 1 93 ? -20.700 0.050 38.331 1.00 96.69 93 ARG A CA 1
ATOM 761 C C . ARG A 1 93 ? -20.426 0.808 37.035 1.00 96.69 93 ARG A C 1
ATOM 763 O O . ARG A 1 93 ? -19.546 1.670 37.008 1.00 96.69 93 ARG A O 1
ATOM 770 N N . MET A 1 94 ? -21.177 0.504 35.979 1.00 97.69 94 MET A N 1
ATOM 771 C CA . MET A 1 94 ? -20.996 1.146 34.688 1.00 97.69 94 MET A CA 1
ATOM 772 C C . MET A 1 94 ? -21.224 2.654 34.797 1.00 97.69 94 MET A C 1
ATOM 774 O O . MET A 1 94 ? -22.193 3.129 35.381 1.00 97.69 94 MET A O 1
ATOM 778 N N . THR A 1 95 ? -20.290 3.415 34.241 1.00 95.38 95 THR A N 1
ATOM 779 C CA . THR A 1 95 ? -20.348 4.875 34.128 1.00 95.38 95 THR A CA 1
ATOM 780 C C . THR A 1 95 ? -19.758 5.261 32.773 1.00 95.38 95 THR A C 1
ATOM 782 O O . THR A 1 95 ? -18.924 4.506 32.269 1.00 95.38 95 THR A O 1
ATOM 785 N N . PRO A 1 96 ? -20.100 6.430 32.197 1.00 94.31 96 PRO A N 1
ATOM 786 C CA . PRO A 1 96 ? -19.508 6.873 30.931 1.00 94.31 96 PRO A CA 1
ATOM 787 C C . PRO A 1 96 ? -17.973 6.847 30.949 1.00 94.31 96 PRO A C 1
ATOM 789 O O . PRO A 1 96 ? -17.337 6.345 30.032 1.00 94.31 96 PRO A O 1
ATOM 792 N N . ARG A 1 97 ? -17.367 7.282 32.062 1.00 91.50 97 ARG A N 1
ATOM 793 C CA . ARG A 1 97 ? -15.910 7.250 32.236 1.00 91.50 97 ARG A CA 1
ATOM 794 C C . ARG A 1 97 ? -15.346 5.829 32.267 1.00 91.50 97 ARG A C 1
ATOM 796 O O . ARG A 1 97 ? -14.280 5.594 31.709 1.00 91.50 97 ARG A O 1
ATOM 803 N N . LEU A 1 98 ? -16.006 4.897 32.960 1.00 94.00 98 LEU A N 1
ATOM 804 C CA . LEU A 1 98 ? -15.554 3.504 33.005 1.00 94.00 98 LEU A CA 1
ATOM 805 C C . LEU A 1 98 ? -15.669 2.848 31.626 1.00 94.00 98 LEU A C 1
ATOM 807 O O . LEU A 1 98 ? -14.782 2.084 31.256 1.00 94.00 98 LEU A O 1
ATOM 811 N N . PHE A 1 99 ? -16.724 3.174 30.878 1.00 95.69 99 PHE A N 1
ATOM 812 C CA . PHE A 1 99 ? -16.917 2.727 29.505 1.00 95.69 99 PHE A CA 1
ATOM 813 C C . PHE A 1 99 ? -15.798 3.234 28.587 1.00 95.69 99 PHE A C 1
ATOM 815 O O . PHE A 1 99 ? -15.171 2.425 27.914 1.00 95.69 99 PHE A O 1
ATOM 822 N N . ASP A 1 100 ? -15.469 4.531 28.648 1.00 92.75 100 ASP A N 1
ATOM 823 C CA . ASP A 1 100 ? -14.361 5.120 27.881 1.00 92.75 100 ASP A CA 1
ATOM 824 C C . ASP A 1 100 ? -13.021 4.421 28.188 1.00 92.75 100 ASP A C 1
ATOM 826 O O . ASP A 1 100 ? -12.300 4.035 27.272 1.00 92.75 100 ASP A O 1
ATOM 830 N N . ILE A 1 101 ? -12.692 4.184 29.468 1.00 92.75 101 ILE A N 1
ATOM 831 C CA . ILE A 1 101 ? -11.466 3.452 29.858 1.00 92.75 101 ILE A CA 1
ATOM 832 C C . ILE A 1 101 ? -11.476 2.023 29.297 1.00 92.75 101 ILE A C 1
ATOM 834 O O . ILE A 1 101 ? -10.442 1.529 28.843 1.00 92.75 101 ILE A O 1
ATOM 838 N N . GLY A 1 102 ? -12.634 1.363 29.324 1.00 94.62 102 GLY A N 1
ATOM 839 C CA . GLY A 1 102 ? -12.813 0.029 28.759 1.00 94.62 102 GLY A CA 1
ATOM 840 C C . GLY A 1 102 ? -12.582 0.002 27.260 1.00 94.62 102 GLY A C 1
ATOM 841 O O . GLY A 1 102 ? -11.848 -0.854 26.776 1.00 94.62 102 GLY A O 1
ATOM 842 N N . TRP A 1 103 ? -13.129 0.983 26.544 1.00 95.38 103 TRP A N 1
ATOM 843 C CA . TRP A 1 103 ? -12.920 1.140 25.112 1.00 95.38 103 TRP A CA 1
ATOM 844 C C . TRP A 1 103 ? -11.443 1.355 24.772 1.00 95.38 103 TRP A C 1
ATOM 846 O O . TRP A 1 103 ? -10.915 0.660 23.910 1.00 95.38 103 TRP A O 1
ATOM 856 N N . TYR A 1 104 ? -10.737 2.235 25.486 1.00 94.06 104 TYR A N 1
ATOM 857 C CA . TYR A 1 104 ? -9.299 2.432 25.266 1.00 94.06 104 TYR A CA 1
ATOM 858 C C . TYR A 1 104 ? -8.478 1.172 25.564 1.00 94.06 104 TYR A C 1
ATOM 860 O O . TYR A 1 104 ? -7.593 0.810 24.791 1.00 94.06 104 TYR A O 1
ATOM 868 N N . THR A 1 105 ? -8.793 0.469 26.656 1.00 94.31 105 THR A N 1
ATOM 869 C CA . THR A 1 105 ? -8.108 -0.785 27.016 1.00 94.31 105 THR A CA 1
ATOM 870 C C . THR A 1 105 ? -8.346 -1.855 25.951 1.00 94.31 105 THR A C 1
ATOM 872 O O . THR A 1 105 ? -7.419 -2.561 25.556 1.00 94.31 105 THR A O 1
ATOM 875 N N . PHE A 1 106 ? -9.573 -1.937 25.434 1.00 95.50 106 PHE A N 1
ATOM 876 C CA . PHE A 1 106 ? -9.935 -2.850 24.359 1.00 95.50 106 PHE A CA 1
ATOM 877 C C . PHE A 1 106 ? -9.126 -2.614 23.090 1.00 95.50 106 PHE A C 1
ATOM 879 O O . PHE A 1 106 ? -8.645 -3.574 22.505 1.00 95.50 106 PHE A O 1
ATOM 886 N N . GLN A 1 107 ? -8.893 -1.368 22.690 1.00 95.38 107 GLN A N 1
ATOM 887 C CA . GLN A 1 107 ? -8.151 -1.084 21.459 1.00 95.38 107 GLN A CA 1
ATOM 888 C C . GLN A 1 107 ? -6.702 -1.613 21.471 1.00 95.38 107 GLN A C 1
ATOM 890 O O . GLN A 1 107 ? -6.160 -1.969 20.424 1.00 95.38 107 GLN A O 1
ATOM 895 N N . TYR A 1 108 ? -6.081 -1.730 22.647 1.00 95.31 108 TYR A N 1
ATOM 896 C CA . TYR A 1 108 ? -4.754 -2.342 22.796 1.00 95.31 108 TYR A CA 1
ATOM 897 C C . TYR A 1 108 ? -4.781 -3.867 22.904 1.00 95.31 108 TYR A C 1
ATOM 899 O O . TYR A 1 108 ? -3.812 -4.529 22.539 1.00 95.31 108 TYR A O 1
ATOM 907 N N . HIS A 1 109 ? -5.893 -4.428 23.375 1.00 94.75 109 HIS A N 1
ATOM 908 C CA . HIS A 1 109 ? -6.041 -5.850 23.672 1.00 94.75 109 HIS A CA 1
ATOM 909 C C . HIS A 1 109 ? -7.244 -6.463 22.942 1.00 94.75 109 HIS A C 1
ATOM 911 O O . HIS A 1 109 ? -7.910 -7.345 23.477 1.00 94.75 109 HIS A O 1
ATOM 917 N N . TYR A 1 110 ? -7.539 -6.016 21.717 1.00 94.69 110 TYR A N 1
ATOM 918 C CA . TYR A 1 110 ? -8.790 -6.366 21.028 1.00 94.69 110 TYR A CA 1
ATOM 919 C C . TYR A 1 110 ? -8.915 -7.865 20.721 1.00 94.69 110 TYR A C 1
ATOM 921 O O . TYR A 1 110 ? -10.021 -8.367 20.543 1.00 94.69 110 TYR A O 1
ATOM 929 N N . LYS A 1 111 ? -7.785 -8.585 20.685 1.00 93.12 111 LYS A N 1
ATOM 930 C CA . LYS A 1 111 ? -7.718 -10.045 20.513 1.00 93.12 111 LYS A CA 1
ATOM 931 C C . LYS A 1 111 ? -8.048 -10.828 21.794 1.00 93.12 111 LYS A C 1
ATOM 933 O O . LYS A 1 111 ? -8.185 -12.043 21.734 1.00 93.12 111 LYS A O 1
ATOM 938 N N . ASN A 1 112 ? -8.152 -10.167 22.949 1.00 93.69 112 ASN A N 1
ATOM 939 C CA . ASN A 1 112 ? -8.463 -10.816 24.219 1.00 93.69 112 ASN A CA 1
ATOM 940 C C . ASN A 1 112 ? -9.977 -11.087 24.321 1.00 93.69 112 ASN A C 1
ATOM 942 O O . ASN A 1 112 ? -10.777 -10.161 24.473 1.00 93.69 112 ASN A O 1
ATOM 946 N N . GLY A 1 113 ? -10.370 -12.364 24.261 1.00 92.44 113 GLY A N 1
ATOM 947 C CA . GLY A 1 113 ? -11.779 -12.779 24.307 1.00 92.44 113 GLY A CA 1
ATOM 948 C C . GLY A 1 113 ? -12.488 -12.441 25.627 1.00 92.44 113 GLY A C 1
ATOM 949 O O . GLY A 1 113 ? -13.667 -12.082 25.628 1.00 92.44 113 GLY A O 1
ATOM 950 N N . ALA A 1 114 ? -11.775 -12.463 26.757 1.00 94.06 114 ALA A N 1
ATOM 951 C CA . ALA A 1 114 ? -12.326 -12.046 28.047 1.00 94.06 114 ALA A CA 1
ATOM 952 C C . ALA A 1 114 ? -12.663 -10.549 28.045 1.00 94.06 114 ALA A C 1
ATOM 954 O O . ALA A 1 114 ? -13.724 -10.130 28.516 1.00 94.06 114 ALA A O 1
ATOM 955 N N . LEU A 1 115 ? -11.799 -9.737 27.435 1.00 95.12 115 LEU A N 1
ATOM 956 C CA . LEU A 1 115 ? -12.036 -8.308 27.279 1.00 95.12 115 LEU A CA 1
ATOM 957 C C . LEU A 1 115 ? -13.196 -8.005 26.325 1.00 95.12 115 LEU A C 1
ATOM 959 O O . LEU A 1 115 ? -13.984 -7.110 26.625 1.00 95.12 115 LEU A O 1
ATOM 963 N N . GLN A 1 116 ? -13.358 -8.772 25.240 1.00 94.31 116 GLN A N 1
ATOM 964 C CA . GLN A 1 116 ? -14.534 -8.688 24.360 1.00 94.31 116 GLN A CA 1
ATOM 965 C C . GLN A 1 116 ? -15.836 -8.947 25.139 1.00 94.31 116 GLN A C 1
ATOM 967 O O . GLN A 1 116 ? -16.751 -8.121 25.115 1.00 94.31 116 GLN A O 1
ATOM 972 N N . SER A 1 117 ? -15.888 -10.034 25.921 1.00 93.25 117 SER A N 1
ATOM 973 C CA . SER A 1 117 ? -17.043 -10.385 26.764 1.00 93.25 117 SER A CA 1
ATOM 974 C C . SER A 1 117 ? -17.361 -9.311 27.818 1.00 93.25 117 SER A C 1
ATOM 976 O O . SER A 1 117 ? -18.522 -8.936 28.041 1.00 93.25 117 SER A O 1
ATOM 978 N N . ALA A 1 118 ? -16.324 -8.765 28.456 1.00 96.12 118 ALA A N 1
ATOM 979 C CA . ALA A 1 118 ? -16.463 -7.681 29.421 1.00 96.12 118 ALA A CA 1
ATOM 980 C C . ALA A 1 118 ? -16.966 -6.387 28.774 1.00 96.12 118 ALA A C 1
ATOM 982 O O . ALA A 1 118 ? -17.862 -5.730 29.317 1.00 96.12 118 ALA A O 1
ATOM 983 N N . LEU A 1 119 ? -16.444 -6.036 27.597 1.00 96.31 119 LEU A N 1
ATOM 984 C CA . LEU A 1 119 ? -16.881 -4.869 26.839 1.00 96.31 119 LEU A CA 1
ATOM 985 C C . LEU A 1 119 ? -18.334 -5.003 26.387 1.00 96.31 119 LEU A C 1
ATOM 987 O O . LEU A 1 119 ? -19.081 -4.028 26.413 1.00 96.31 119 LEU A O 1
ATOM 991 N N . GLN A 1 120 ? -18.781 -6.211 26.063 1.00 95.31 120 GLN A N 1
ATOM 992 C CA . GLN A 1 120 ? -20.175 -6.462 25.732 1.00 95.31 120 GLN A CA 1
ATOM 993 C C . GLN A 1 120 ? -21.119 -6.311 26.926 1.00 95.31 120 GLN A C 1
ATOM 995 O O . GLN A 1 120 ? -22.185 -5.690 26.819 1.00 95.31 120 GLN A O 1
ATOM 1000 N N . SER A 1 121 ? -20.709 -6.824 28.086 1.00 95.56 121 SER A N 1
ATOM 1001 C CA . SER A 1 121 ? -21.425 -6.593 29.343 1.00 95.56 121 SER A CA 1
ATOM 1002 C C . SER A 1 121 ? -21.512 -5.092 29.640 1.00 95.56 121 SER A C 1
ATOM 1004 O O . SER A 1 121 ? -22.574 -4.580 30.006 1.00 95.56 121 SER A O 1
ATOM 1006 N N . ALA A 1 122 ? -20.423 -4.359 29.382 1.00 96.81 122 ALA A N 1
ATOM 1007 C CA . ALA A 1 122 ? -20.387 -2.912 29.509 1.00 96.81 122 ALA A CA 1
ATOM 1008 C C . ALA A 1 122 ? -21.315 -2.192 28.528 1.00 96.81 122 ALA A C 1
ATOM 1010 O O . ALA A 1 122 ? -22.046 -1.306 28.959 1.00 96.81 122 ALA A O 1
ATOM 1011 N N . CYS A 1 123 ? -21.351 -2.589 27.255 1.00 96.69 123 CYS A N 1
ATOM 1012 C CA . CYS A 1 123 ? -22.269 -2.043 26.252 1.00 96.69 123 CYS A CA 1
ATOM 1013 C C . CYS A 1 123 ? -23.731 -2.241 26.669 1.00 96.69 123 CYS A C 1
ATOM 1015 O O . CYS A 1 123 ? -24.525 -1.300 26.644 1.00 96.69 123 CYS A O 1
ATOM 1017 N N . THR A 1 124 ? -24.076 -3.441 27.145 1.00 96.19 124 THR A N 1
ATOM 1018 C CA . THR A 1 124 ? -25.429 -3.756 27.626 1.00 96.19 124 THR A CA 1
ATOM 1019 C C . THR A 1 124 ? -25.816 -2.872 28.809 1.00 96.19 124 THR A C 1
ATOM 1021 O O . THR A 1 124 ? -26.911 -2.310 28.829 1.00 96.19 124 THR A O 1
ATOM 1024 N N . ALA A 1 125 ? -24.926 -2.702 29.788 1.00 96.81 125 ALA A N 1
ATOM 1025 C CA . ALA A 1 125 ? -25.176 -1.831 30.932 1.00 96.81 125 ALA A CA 1
ATOM 1026 C C . ALA A 1 125 ? -25.241 -0.347 30.530 1.00 96.81 125 ALA A C 1
ATOM 1028 O O . ALA A 1 125 ? -26.142 0.368 30.963 1.00 96.81 125 ALA A O 1
ATOM 1029 N N . TYR A 1 126 ? -24.333 0.108 29.667 1.00 97.50 126 TYR A N 1
ATOM 1030 C CA . TYR A 1 126 ? -24.248 1.499 29.233 1.00 97.50 126 TYR A CA 1
ATOM 1031 C C . TYR A 1 126 ? -25.460 1.919 28.392 1.00 97.50 126 TYR A C 1
ATOM 1033 O O . TYR A 1 126 ? -26.012 2.989 28.631 1.00 97.50 126 TYR A O 1
ATOM 1041 N N . SER A 1 127 ? -25.966 1.035 27.522 1.00 96.75 127 SER A N 1
ATOM 1042 C CA . SER A 1 127 ? -27.200 1.264 26.752 1.00 96.75 127 SER A CA 1
ATOM 1043 C C . SER A 1 127 ? -28.436 1.521 27.627 1.00 96.75 127 SER A C 1
ATOM 1045 O O . SER A 1 127 ? -29.361 2.208 27.203 1.00 96.75 127 SER A O 1
ATOM 1047 N N . ARG A 1 128 ? -28.451 1.003 28.865 1.00 96.94 128 ARG A N 1
ATOM 1048 C CA . ARG A 1 128 ? -29.527 1.239 29.844 1.00 96.94 128 ARG A CA 1
ATOM 1049 C C . ARG A 1 128 ? -29.351 2.551 30.603 1.00 96.94 128 ARG A C 1
ATOM 1051 O O . ARG A 1 128 ? -30.340 3.110 31.064 1.00 96.94 128 ARG A O 1
ATOM 1058 N N . ILE A 1 129 ? -28.109 3.005 30.772 1.00 96.31 129 ILE A N 1
ATOM 1059 C CA . ILE A 1 129 ? -27.773 4.231 31.506 1.00 96.31 129 ILE A CA 1
ATOM 1060 C C . ILE A 1 129 ? -27.975 5.455 30.614 1.00 96.31 129 ILE A C 1
ATOM 1062 O O . ILE A 1 129 ? -28.612 6.415 31.037 1.00 96.31 129 ILE A O 1
ATOM 1066 N N . ASP A 1 130 ? -27.435 5.419 29.395 1.00 97.12 130 ASP A N 1
ATOM 1067 C CA . ASP A 1 130 ? -27.523 6.514 28.428 1.00 97.12 130 ASP A CA 1
ATOM 1068 C C . ASP A 1 130 ? -27.679 5.959 26.998 1.00 97.12 130 ASP A C 1
ATOM 1070 O O . ASP A 1 130 ? -26.695 5.804 26.263 1.00 97.12 130 ASP A O 1
ATOM 1074 N N . PRO A 1 131 ? -28.916 5.624 26.583 1.00 96.19 131 PRO A N 1
ATOM 1075 C CA . PRO A 1 131 ? -29.166 5.020 25.276 1.00 96.19 131 PRO A CA 1
ATOM 1076 C C . PRO A 1 131 ? -28.792 5.949 24.117 1.00 96.19 131 PRO A C 1
ATOM 1078 O O . PRO A 1 131 ? -28.325 5.477 23.082 1.00 96.19 131 PRO A O 1
ATOM 1081 N N . LEU A 1 132 ? -28.964 7.266 24.281 1.00 96.31 132 LEU A N 1
ATOM 1082 C CA . LEU A 1 132 ? -28.704 8.243 23.223 1.00 96.31 132 LEU A CA 1
ATOM 1083 C C . LEU A 1 132 ? -27.205 8.449 22.998 1.00 96.31 132 LEU A C 1
ATOM 1085 O O . LEU A 1 132 ? -26.772 8.549 21.849 1.00 96.31 132 LEU A O 1
ATOM 1089 N N . ALA A 1 133 ? -26.407 8.503 24.070 1.00 94.31 133 ALA A N 1
ATOM 1090 C CA . ALA A 1 133 ? -24.954 8.541 23.938 1.00 94.31 133 ALA A CA 1
ATOM 1091 C C . ALA A 1 133 ? -24.416 7.225 23.364 1.00 94.31 133 ALA A C 1
ATOM 1093 O O . ALA A 1 133 ? -23.574 7.253 22.466 1.00 94.31 133 ALA A O 1
ATOM 1094 N N . PHE A 1 134 ? -24.938 6.079 23.819 1.00 96.06 134 PHE A N 1
ATOM 1095 C CA . PHE A 1 134 ? -24.508 4.777 23.312 1.00 96.06 134 PHE A CA 1
ATOM 1096 C C . PHE A 1 134 ? -24.822 4.594 21.825 1.00 96.06 134 PHE A C 1
ATOM 1098 O O . PHE A 1 134 ? -23.949 4.152 21.090 1.00 96.06 134 PHE A O 1
ATOM 1105 N N . GLN A 1 135 ? -26.003 5.006 21.350 1.00 95.31 135 GLN A N 1
ATOM 1106 C CA . GLN A 1 135 ? -26.385 4.907 19.933 1.00 95.31 135 GLN A CA 1
ATOM 1107 C C . GLN A 1 135 ? -25.438 5.673 18.987 1.00 95.31 135 GLN A C 1
ATOM 1109 O O . GLN A 1 135 ? -25.315 5.332 17.811 1.00 95.31 135 GLN A O 1
ATOM 1114 N N . LYS A 1 136 ? -24.762 6.715 19.485 1.00 93.56 136 LYS A N 1
ATOM 1115 C CA . LYS A 1 136 ? -23.736 7.453 18.729 1.00 93.56 136 LYS A CA 1
ATOM 1116 C C . LYS A 1 136 ? -22.359 6.790 18.788 1.00 93.56 136 LYS A C 1
ATOM 1118 O O . LYS A 1 136 ? -21.494 7.113 17.983 1.00 93.56 136 LYS A O 1
ATOM 1123 N N . HIS A 1 137 ? -22.137 5.894 19.745 1.00 94.25 137 HIS A N 1
ATOM 1124 C CA . HIS A 1 137 ? -20.862 5.222 19.937 1.00 94.25 137 HIS A CA 1
ATOM 1125 C C . HIS A 1 137 ? -20.665 4.104 18.908 1.00 94.25 137 HIS A C 1
ATOM 1127 O O . HIS A 1 137 ? -21.605 3.373 18.594 1.00 94.25 137 HIS A O 1
ATOM 1133 N N . LEU A 1 138 ? -19.423 3.911 18.450 1.00 93.75 138 LEU A N 1
ATOM 1134 C CA . LEU A 1 138 ? -19.063 2.892 17.456 1.00 93.75 138 LEU A CA 1
ATOM 1135 C C . LEU A 1 138 ? -19.508 1.482 17.880 1.00 93.75 138 LEU A C 1
ATOM 1137 O O . LEU A 1 138 ? -20.120 0.749 17.112 1.00 93.75 138 LEU A O 1
ATOM 1141 N N . LEU A 1 139 ? -19.271 1.142 19.150 1.00 93.94 139 LEU A N 1
ATOM 1142 C CA . LEU A 1 139 ? -19.642 -0.149 19.746 1.00 93.94 139 LEU A CA 1
ATOM 1143 C C . LEU A 1 139 ? -21.142 -0.478 19.710 1.00 93.94 139 LEU A C 1
ATOM 1145 O O . LEU A 1 139 ? -21.490 -1.642 19.857 1.00 93.94 139 LEU A O 1
ATOM 1149 N N . SER A 1 140 ? -22.038 0.493 19.500 1.00 93.88 140 SER A N 1
ATOM 1150 C CA . SER A 1 140 ? -23.466 0.182 19.312 1.00 93.88 140 SER A CA 1
ATOM 1151 C C . SER A 1 140 ? -23.769 -0.499 17.976 1.00 93.88 140 SER A C 1
ATOM 1153 O O . SER A 1 140 ? -24.849 -1.060 17.802 1.00 93.88 140 SER A O 1
ATOM 1155 N N . ARG A 1 141 ? -22.815 -0.453 17.041 1.00 90.12 141 ARG A N 1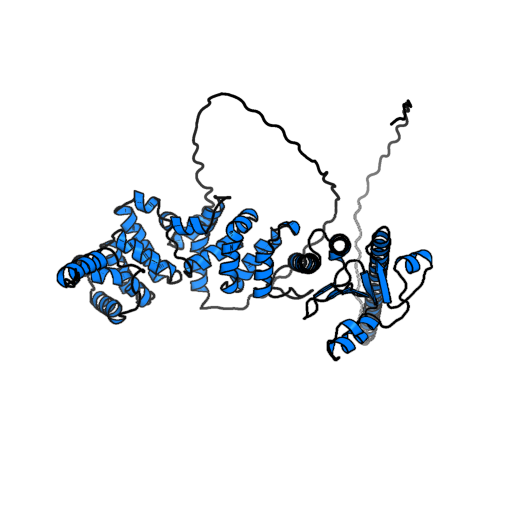
ATOM 1156 C CA . ARG A 1 141 ? -22.926 -0.984 15.678 1.00 90.12 141 ARG A CA 1
ATOM 1157 C C . ARG A 1 141 ? -22.131 -2.275 15.486 1.00 90.12 141 ARG A C 1
ATOM 1159 O O . ARG A 1 141 ? -22.283 -2.934 14.462 1.00 90.12 141 ARG A O 1
ATOM 1166 N N . ILE A 1 142 ? -21.296 -2.633 16.463 1.00 87.19 142 ILE A N 1
ATOM 1167 C CA . ILE A 1 142 ? -20.443 -3.818 16.417 1.00 87.19 142 ILE A CA 1
ATOM 1168 C C . ILE A 1 142 ? -21.130 -4.952 17.185 1.00 87.19 142 ILE A C 1
ATOM 1170 O O . ILE A 1 142 ? -21.350 -4.819 18.392 1.00 87.19 142 ILE A O 1
ATOM 1174 N N . PRO A 1 143 ? -21.430 -6.088 16.542 1.00 82.69 143 PRO A N 1
ATOM 1175 C CA . PRO A 1 143 ? -21.772 -7.306 17.259 1.00 82.69 143 PRO A CA 1
ATOM 1176 C C . PRO A 1 143 ? -20.522 -7.815 17.992 1.00 82.69 143 PRO A C 1
ATOM 1178 O O . PRO A 1 143 ? -19.558 -8.249 17.371 1.00 82.69 143 PRO A O 1
ATOM 1181 N N . LEU A 1 144 ? -20.516 -7.727 19.323 1.00 79.50 144 LEU A N 1
ATOM 1182 C CA . LEU A 1 144 ? -19.417 -8.245 20.152 1.00 79.50 144 LEU A CA 1
ATOM 1183 C C . LEU A 1 144 ? -19.557 -9.752 20.455 1.00 79.50 144 LEU A C 1
ATOM 1185 O O . LEU A 1 144 ? -18.594 -10.373 20.896 1.00 79.50 144 LEU A O 1
ATOM 1189 N N . ASN A 1 145 ? -20.722 -10.348 20.171 1.00 75.44 145 ASN A N 1
ATOM 1190 C CA . ASN A 1 145 ? -20.944 -11.793 20.244 1.00 75.44 145 ASN A CA 1
ATOM 1191 C C . ASN A 1 145 ? -20.675 -12.440 18.881 1.00 75.44 145 ASN A C 1
ATOM 1193 O O . ASN A 1 145 ? -21.364 -12.124 17.909 1.00 75.44 145 ASN A O 1
ATOM 1197 N N . GLY A 1 146 ? -19.791 -13.438 18.835 1.00 63.28 146 GLY A N 1
ATOM 1198 C CA . GLY A 1 146 ? -19.615 -14.276 17.640 1.00 63.28 146 GLY A CA 1
ATOM 1199 C C . GLY A 1 146 ? -20.891 -15.027 17.220 1.00 63.28 146 GLY A C 1
ATOM 1200 O O . GLY A 1 146 ? -21.113 -15.250 16.033 1.00 63.28 146 GLY A O 1
ATOM 1201 N N . GLU A 1 147 ? -21.784 -15.350 18.166 1.00 65.88 147 GLU A N 1
ATOM 1202 C CA . GLU A 1 147 ? -23.069 -16.006 17.861 1.00 65.88 147 GLU A CA 1
ATOM 1203 C C . GLU A 1 147 ? -24.014 -15.106 17.047 1.00 65.88 147 GLU A C 1
ATOM 1205 O O . GLU A 1 147 ? -24.692 -15.580 16.131 1.00 65.88 147 GLU A O 1
ATOM 1210 N N . ASP A 1 148 ? -24.011 -13.798 17.321 1.00 57.66 148 ASP A N 1
ATOM 1211 C CA . ASP A 1 148 ? -24.856 -12.834 16.611 1.00 57.66 148 ASP A CA 1
ATOM 1212 C C . ASP A 1 148 ? -24.333 -12.575 15.187 1.00 57.66 148 ASP A C 1
ATOM 1214 O O . ASP A 1 148 ? -25.123 -12.326 14.275 1.00 57.66 148 ASP A O 1
ATOM 1218 N N . VAL A 1 149 ? -23.017 -12.691 14.961 1.00 54.19 149 VAL A N 1
ATOM 1219 C CA . VAL A 1 149 ? -22.407 -12.551 13.625 1.00 54.19 149 VAL A CA 1
ATOM 1220 C C . VAL A 1 149 ? -22.799 -13.714 12.720 1.00 54.19 149 VAL A C 1
ATOM 1222 O O . VAL A 1 149 ? -23.213 -13.484 11.584 1.00 54.19 149 VAL A O 1
ATOM 1225 N N . ALA A 1 150 ? -22.747 -14.952 13.221 1.00 56.44 150 ALA A N 1
ATOM 1226 C CA . ALA A 1 150 ? -23.170 -16.127 12.461 1.00 56.44 150 ALA A CA 1
ATOM 1227 C C . ALA A 1 150 ? -24.659 -16.047 12.078 1.00 56.44 150 ALA A C 1
ATOM 1229 O O . ALA A 1 150 ? -25.029 -16.353 10.942 1.00 56.44 150 ALA A O 1
ATOM 1230 N N . ALA A 1 151 ? -25.509 -15.568 12.992 1.00 59.66 151 ALA A N 1
ATOM 1231 C CA . ALA A 1 151 ? -26.925 -15.339 12.722 1.00 59.66 151 ALA A CA 1
ATOM 1232 C C . ALA A 1 151 ? -27.155 -14.198 11.711 1.00 59.66 151 ALA A C 1
ATOM 1234 O O . ALA A 1 151 ? -27.958 -14.346 10.786 1.00 59.66 151 ALA A O 1
ATOM 1235 N N . ALA A 1 152 ? -26.430 -13.082 11.834 1.00 53.19 152 ALA A N 1
ATOM 1236 C CA . ALA A 1 152 ? -26.520 -11.956 10.906 1.00 53.19 152 ALA A CA 1
ATOM 1237 C C . ALA A 1 152 ? -26.054 -12.343 9.491 1.00 53.19 152 ALA A C 1
ATOM 1239 O O . ALA A 1 152 ? -26.762 -12.060 8.522 1.00 53.19 152 ALA A O 1
ATOM 1240 N N . ALA A 1 153 ? -24.931 -13.058 9.372 1.00 50.41 153 ALA A N 1
ATOM 1241 C CA . ALA A 1 153 ? -24.402 -13.562 8.106 1.00 50.41 153 ALA A CA 1
ATOM 1242 C C . ALA A 1 153 ? -25.346 -14.586 7.451 1.00 50.41 153 ALA A C 1
ATOM 1244 O O . ALA A 1 153 ? -25.591 -14.515 6.247 1.00 50.41 153 ALA A O 1
ATOM 1245 N N . ALA A 1 154 ? -25.942 -15.488 8.239 1.00 56.91 154 ALA A N 1
ATOM 1246 C CA . ALA A 1 154 ? -26.919 -16.459 7.747 1.00 56.91 154 ALA A CA 1
ATOM 1247 C C . ALA A 1 154 ? -28.254 -15.819 7.324 1.00 56.91 154 ALA A C 1
ATOM 1249 O O . ALA A 1 154 ? -28.954 -16.362 6.470 1.00 56.91 154 ALA A O 1
ATOM 1250 N N . SER A 1 155 ? -28.618 -14.669 7.901 1.00 47.53 155 SER A N 1
ATOM 1251 C CA . SER A 1 155 ? -29.906 -14.020 7.628 1.00 47.53 155 SER A CA 1
ATOM 1252 C C . SER A 1 155 ? -29.975 -13.266 6.296 1.00 47.53 155 SER A C 1
ATOM 1254 O O . SER A 1 155 ? -31.074 -12.901 5.882 1.00 47.53 155 SER A O 1
ATOM 1256 N N . GLY A 1 156 ? -28.844 -13.008 5.622 1.00 37.16 156 GLY A N 1
ATOM 1257 C CA . GLY A 1 156 ? -28.820 -12.282 4.343 1.00 37.16 156 GLY A CA 1
ATOM 1258 C C . GLY A 1 156 ? -29.561 -10.937 4.380 1.00 37.16 156 GLY A C 1
ATOM 1259 O O . GLY A 1 156 ? -30.076 -10.493 3.354 1.00 37.16 156 GLY A O 1
ATOM 1260 N N . ALA A 1 157 ? -29.682 -10.319 5.560 1.00 32.28 157 ALA A N 1
ATOM 1261 C CA . ALA A 1 157 ? -30.553 -9.178 5.780 1.00 32.28 157 ALA A CA 1
ATOM 1262 C C . ALA A 1 157 ? -30.021 -7.939 5.045 1.00 32.28 157 ALA A C 1
ATOM 1264 O O . ALA A 1 157 ? -29.195 -7.179 5.553 1.00 32.28 157 ALA A O 1
ATOM 1265 N N . THR A 1 158 ? -30.536 -7.711 3.837 1.00 31.95 158 THR A N 1
ATOM 1266 C CA . THR A 1 158 ? -30.553 -6.395 3.198 1.00 31.95 158 THR A CA 1
ATOM 1267 C C . THR A 1 158 ? -31.106 -5.380 4.194 1.00 31.95 158 THR A C 1
ATOM 1269 O O . THR A 1 158 ? -32.220 -5.539 4.694 1.00 31.95 158 THR A O 1
ATOM 1272 N N . ALA A 1 159 ? -30.301 -4.360 4.499 1.00 28.30 159 ALA A N 1
ATOM 1273 C CA . ALA A 1 159 ? -30.634 -3.294 5.436 1.00 28.30 159 ALA A CA 1
ATOM 1274 C C . ALA A 1 159 ? -32.032 -2.698 5.162 1.00 28.30 159 ALA A C 1
ATOM 1276 O O . ALA A 1 159 ? -32.417 -2.564 3.996 1.00 28.30 159 ALA A O 1
ATOM 1277 N N . PRO A 1 160 ? -32.788 -2.293 6.198 1.00 27.42 160 PRO A N 1
ATOM 1278 C CA . PRO A 1 160 ? -34.089 -1.672 6.004 1.00 27.42 160 PRO A CA 1
ATOM 1279 C C . PRO A 1 160 ? -33.916 -0.343 5.259 1.00 27.42 160 PRO A C 1
ATOM 1281 O O . PRO A 1 160 ? -33.292 0.592 5.760 1.00 27.42 160 PRO A O 1
ATOM 1284 N N . SER A 1 161 ? -34.470 -0.261 4.048 1.00 26.17 161 SER A N 1
ATOM 1285 C CA . SER A 1 161 ? -34.599 0.992 3.308 1.00 26.17 161 SER A CA 1
ATOM 1286 C C . SER A 1 161 ? -35.480 1.953 4.106 1.00 26.17 161 SER A C 1
ATOM 1288 O O . SER A 1 161 ? -36.698 1.792 4.172 1.00 26.17 161 SER A O 1
ATOM 1290 N N . ALA A 1 162 ? -34.869 2.965 4.718 1.00 27.17 162 ALA A N 1
ATOM 1291 C CA . ALA A 1 162 ? -35.592 4.100 5.265 1.00 27.17 162 ALA A CA 1
ATOM 1292 C C . ALA A 1 162 ? -36.146 4.932 4.097 1.00 27.17 162 ALA A C 1
ATOM 1294 O O . ALA A 1 162 ? -35.418 5.685 3.452 1.00 27.17 162 ALA A O 1
ATOM 1295 N N . SER A 1 163 ? -37.438 4.780 3.800 1.00 27.23 163 SER A N 1
ATOM 1296 C CA . SER A 1 163 ? -38.156 5.681 2.902 1.00 27.23 163 SER A CA 1
ATOM 1297 C C . SER A 1 163 ? -38.361 7.025 3.603 1.00 27.23 163 SER A C 1
ATOM 1299 O O . SER A 1 163 ? -39.216 7.146 4.483 1.00 27.23 163 SER A O 1
ATOM 1301 N N . ILE A 1 164 ? -37.598 8.043 3.215 1.00 29.06 164 ILE A N 1
ATOM 1302 C CA . ILE A 1 164 ? -37.925 9.434 3.531 1.00 29.06 164 ILE A CA 1
ATOM 1303 C C . ILE A 1 164 ? -38.585 10.038 2.297 1.00 29.06 164 ILE A C 1
ATOM 1305 O O . ILE A 1 164 ? -37.962 10.216 1.254 1.00 29.06 164 ILE A O 1
ATOM 1309 N N . ALA A 1 165 ? -39.876 10.327 2.437 1.00 30.33 165 ALA A N 1
ATOM 1310 C CA . ALA A 1 165 ? -40.636 11.157 1.524 1.00 30.33 165 ALA A CA 1
ATOM 1311 C C . ALA A 1 165 ? -40.386 12.639 1.848 1.00 30.33 165 ALA A C 1
ATOM 1313 O O . ALA A 1 165 ? -40.659 13.090 2.957 1.00 30.33 165 ALA A O 1
ATOM 1314 N N . ALA A 1 166 ? -39.914 13.390 0.859 1.00 28.81 166 ALA A N 1
ATOM 1315 C CA . ALA A 1 166 ? -40.055 14.840 0.716 1.00 28.81 166 ALA A CA 1
ATOM 1316 C C . ALA A 1 166 ? -39.931 15.100 -0.797 1.00 28.81 166 ALA A C 1
ATOM 1318 O O . ALA A 1 166 ? -39.029 14.570 -1.433 1.00 28.81 166 ALA A O 1
ATOM 1319 N N . GLY A 1 167 ? -40.862 15.748 -1.489 1.00 26.95 167 GLY A N 1
ATOM 1320 C CA . GLY A 1 167 ? -41.509 17.006 -1.139 1.00 26.95 167 GLY A CA 1
ATOM 1321 C C . GLY A 1 167 ? -40.978 18.042 -2.129 1.00 26.95 167 GLY A C 1
ATOM 1322 O O . GLY A 1 167 ? -39.847 18.492 -1.999 1.00 26.95 167 GLY A O 1
ATOM 1323 N N . ALA A 1 168 ? -41.762 18.328 -3.167 1.00 27.72 168 ALA A N 1
ATOM 1324 C CA . ALA A 1 168 ? -41.413 19.226 -4.260 1.00 27.72 168 ALA A CA 1
ATOM 1325 C C . ALA A 1 168 ? -41.292 20.692 -3.806 1.00 27.72 168 ALA A C 1
ATOM 1327 O O . ALA A 1 168 ? -42.142 21.172 -3.057 1.00 27.72 168 ALA A O 1
ATOM 1328 N N . SER A 1 169 ? -40.315 21.419 -4.355 1.00 28.11 169 SER A N 1
ATOM 1329 C CA . SER A 1 169 ? -40.411 22.867 -4.576 1.00 28.11 169 SER A CA 1
ATOM 1330 C C . SER A 1 169 ? -39.424 23.334 -5.649 1.00 28.11 169 SER A C 1
ATOM 1332 O O . SER A 1 169 ? -38.224 23.078 -5.553 1.00 28.11 169 SER A O 1
ATOM 1334 N N . ASP A 1 170 ? -39.964 24.038 -6.640 1.00 27.75 170 ASP A N 1
ATOM 1335 C CA . ASP A 1 170 ? -39.274 24.787 -7.691 1.00 27.75 170 ASP A CA 1
ATOM 1336 C C . ASP A 1 170 ? -38.435 25.959 -7.145 1.00 27.75 170 ASP A C 1
ATOM 1338 O O . ASP A 1 170 ? -38.873 26.650 -6.225 1.00 27.75 170 ASP A O 1
ATOM 1342 N N . ALA A 1 171 ? -37.285 26.247 -7.776 1.00 30.09 171 ALA A N 1
ATOM 1343 C CA . ALA A 1 171 ? -37.057 27.468 -8.578 1.00 30.09 171 ALA A CA 1
ATOM 1344 C C . ALA A 1 171 ? -35.567 27.886 -8.716 1.00 30.09 171 ALA A C 1
ATOM 1346 O O . ALA A 1 171 ? -34.844 28.038 -7.739 1.00 30.09 171 ALA A O 1
ATOM 1347 N N . ALA A 1 172 ? -35.221 28.222 -9.968 1.00 28.66 172 ALA A N 1
ATOM 1348 C CA . ALA A 1 172 ? -34.325 29.296 -10.436 1.00 28.66 172 ALA A CA 1
ATOM 1349 C C . ALA A 1 172 ? -32.775 29.153 -10.416 1.00 28.66 172 ALA A C 1
ATOM 1351 O O . ALA A 1 172 ? -32.090 29.480 -9.458 1.00 28.66 172 ALA A O 1
ATOM 1352 N N . ALA A 1 173 ? -32.261 28.839 -11.616 1.00 28.66 173 ALA A N 1
ATOM 1353 C CA . ALA A 1 173 ? -31.337 29.638 -12.448 1.00 28.66 173 ALA A CA 1
ATOM 1354 C C . ALA A 1 173 ? -29.929 30.054 -11.949 1.00 28.66 173 ALA A C 1
ATOM 1356 O O . ALA A 1 173 ? -29.758 31.021 -11.216 1.00 28.66 173 ALA A O 1
ATOM 1357 N N . SER A 1 174 ? -28.903 29.435 -12.545 1.00 29.62 174 SER A N 1
ATOM 1358 C CA . SER A 1 174 ? -27.720 30.023 -13.231 1.00 29.62 174 SER A CA 1
ATOM 1359 C C . SER A 1 174 ? -26.761 28.849 -13.532 1.00 29.62 174 SER A C 1
ATOM 1361 O O . SER A 1 174 ? -26.667 27.928 -12.737 1.00 29.62 174 SER A O 1
ATOM 1363 N N . GLY A 1 175 ? -26.092 28.673 -14.670 1.00 28.20 175 GLY A N 1
ATOM 1364 C CA . GLY A 1 175 ? -25.634 29.603 -15.688 1.00 28.20 175 GLY A CA 1
ATOM 1365 C C . GLY A 1 175 ? -24.102 29.594 -15.711 1.00 28.20 175 GLY A C 1
ATOM 1366 O O . GLY A 1 175 ? -23.519 30.559 -15.244 1.00 28.20 175 GLY A O 1
ATOM 1367 N N . ALA A 1 176 ? -23.453 28.532 -16.214 1.00 29.81 176 ALA A N 1
ATOM 1368 C CA . ALA A 1 176 ? -22.049 28.578 -16.652 1.00 29.81 176 ALA A CA 1
ATOM 1369 C C . ALA A 1 176 ? -21.650 27.346 -17.489 1.00 29.81 176 ALA A C 1
ATOM 1371 O O . ALA A 1 176 ? -21.821 26.198 -17.093 1.00 29.81 176 ALA A O 1
ATOM 1372 N N . THR A 1 177 ? -21.110 27.647 -18.661 1.00 29.78 177 THR A N 1
ATOM 1373 C CA . THR A 1 177 ? -20.589 26.804 -19.743 1.00 29.78 177 THR A CA 1
ATOM 1374 C C . THR A 1 177 ? -19.135 26.369 -19.521 1.00 29.78 177 THR A C 1
ATOM 1376 O O . THR A 1 177 ? -18.319 27.230 -19.204 1.00 29.78 177 THR A O 1
ATOM 1379 N N . ALA A 1 178 ? -18.783 25.109 -19.825 1.00 32.25 178 ALA A N 1
ATOM 1380 C CA . ALA A 1 178 ? -17.465 24.696 -20.353 1.00 32.25 178 ALA A CA 1
ATOM 1381 C C . ALA A 1 178 ? -17.491 23.227 -20.859 1.00 32.25 178 ALA A C 1
ATOM 1383 O O . ALA A 1 178 ? -18.346 22.460 -20.419 1.00 32.25 178 ALA A O 1
ATOM 1384 N N . PRO A 1 179 ? -16.616 22.839 -21.812 1.00 35.41 179 PRO A N 1
ATOM 1385 C CA . PRO A 1 179 ? -16.913 21.808 -22.807 1.00 35.41 179 PRO A CA 1
ATOM 1386 C C . PRO A 1 179 ? -16.407 20.396 -22.472 1.00 35.41 179 PRO A C 1
ATOM 1388 O O . PRO A 1 179 ? -15.340 20.205 -21.893 1.00 35.41 179 PRO A O 1
ATOM 1391 N N . SER A 1 180 ? -17.166 19.406 -22.944 1.00 27.97 180 SER A N 1
ATOM 1392 C CA . SER A 1 180 ? -16.813 17.986 -22.993 1.00 27.97 180 SER A CA 1
ATOM 1393 C C . SER A 1 180 ? -15.870 17.688 -24.164 1.00 27.97 180 SER A C 1
ATOM 1395 O O . SER A 1 180 ? -16.168 18.042 -25.304 1.00 27.97 180 SER A O 1
ATOM 1397 N N . ALA A 1 181 ? -14.775 16.974 -23.897 1.00 29.47 181 ALA A N 1
ATOM 1398 C CA . ALA A 1 181 ? -13.985 16.289 -24.914 1.00 29.47 181 ALA A CA 1
ATOM 1399 C C . ALA A 1 181 ? -14.297 14.789 -24.855 1.00 29.47 181 ALA A C 1
ATOM 1401 O O . ALA A 1 181 ? -14.048 14.117 -23.857 1.00 29.47 181 ALA A O 1
ATOM 1402 N N . SER A 1 182 ? -14.886 14.296 -25.939 1.00 28.02 182 SER A N 1
ATOM 1403 C CA . SER A 1 182 ? -15.173 12.895 -26.222 1.00 28.02 182 SER A CA 1
ATOM 1404 C C . SER A 1 182 ? -13.911 12.178 -26.705 1.00 28.02 182 SER A C 1
ATOM 1406 O O . SER A 1 182 ? -13.321 12.604 -27.700 1.00 28.02 182 SER A O 1
ATOM 1408 N N . ILE A 1 183 ? -13.545 11.057 -26.085 1.00 30.56 183 ILE A N 1
ATOM 1409 C CA . ILE A 1 183 ? -12.661 10.065 -26.707 1.00 30.56 183 ILE A CA 1
ATOM 1410 C C . ILE A 1 183 ? -13.444 8.764 -26.847 1.00 30.56 183 ILE A C 1
ATOM 1412 O O . ILE A 1 183 ? -14.053 8.266 -25.903 1.00 30.56 183 ILE A O 1
ATOM 1416 N N . ALA A 1 184 ? -13.472 8.292 -28.089 1.00 28.83 184 ALA A N 1
ATOM 1417 C CA . ALA A 1 184 ? -14.221 7.152 -28.565 1.00 28.83 184 ALA A CA 1
ATOM 1418 C C . ALA A 1 184 ? -13.677 5.832 -28.004 1.00 28.83 184 ALA A C 1
ATOM 1420 O O . ALA A 1 184 ? -12.475 5.572 -28.031 1.00 28.83 184 ALA A O 1
ATOM 1421 N N . ALA A 1 185 ? -14.605 4.987 -27.561 1.00 27.11 185 ALA A N 1
ATOM 1422 C CA . ALA A 1 185 ? -14.384 3.582 -27.279 1.00 27.11 185 ALA A CA 1
ATOM 1423 C C . ALA A 1 185 ? -14.238 2.804 -28.598 1.00 27.11 185 ALA A C 1
ATOM 1425 O O . ALA A 1 185 ? -15.124 2.844 -29.454 1.00 27.11 185 ALA A O 1
ATOM 1426 N N . GLY A 1 186 ? -13.123 2.090 -28.748 1.00 27.06 186 GLY A N 1
ATOM 1427 C CA . GLY A 1 186 ? -12.948 1.034 -29.739 1.00 27.06 186 GLY A CA 1
ATOM 1428 C C . GLY A 1 186 ? -13.148 -0.319 -29.066 1.00 27.06 186 GLY A C 1
ATOM 1429 O O . GLY A 1 186 ? -12.362 -0.698 -28.203 1.00 27.06 186 GLY A O 1
ATOM 1430 N N . ALA A 1 187 ? -14.209 -1.024 -29.450 1.00 27.48 187 ALA A N 1
ATOM 1431 C CA . ALA A 1 187 ? -14.444 -2.414 -29.090 1.00 27.48 187 ALA A CA 1
ATOM 1432 C C . ALA A 1 187 ? -13.588 -3.347 -29.963 1.00 27.48 187 ALA A C 1
ATOM 1434 O O . ALA A 1 187 ? -13.486 -3.141 -31.174 1.00 27.48 187 ALA A O 1
ATOM 1435 N N . SER A 1 188 ? -13.037 -4.407 -29.370 1.00 30.42 188 SER A N 1
ATOM 1436 C CA . SER A 1 188 ? -12.618 -5.601 -30.106 1.00 30.42 188 SER A CA 1
ATOM 1437 C C . SER A 1 188 ? -12.855 -6.857 -29.272 1.00 30.42 188 SER A C 1
ATOM 1439 O O . SER A 1 188 ? -12.404 -6.949 -28.131 1.00 30.42 188 SER A O 1
ATOM 1441 N N . ASP A 1 189 ? -13.572 -7.788 -29.891 1.00 25.81 189 ASP A N 1
ATOM 1442 C CA . ASP A 1 189 ? -13.982 -9.106 -29.416 1.00 25.81 189 ASP A CA 1
A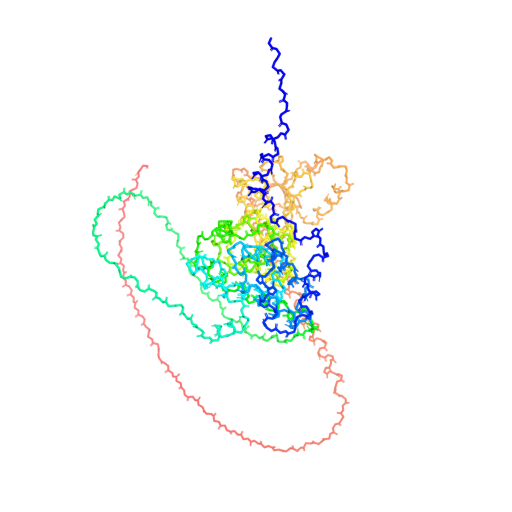TOM 1443 C C . ASP A 1 189 ? -12.847 -10.145 -29.301 1.00 25.81 189 ASP A C 1
ATOM 1445 O O . ASP A 1 189 ? -11.825 -10.060 -29.982 1.00 25.81 189 ASP A O 1
ATOM 1449 N N . ALA A 1 190 ? -13.192 -11.213 -28.560 1.00 28.95 190 ALA A N 1
ATOM 1450 C CA . ALA A 1 190 ? -12.646 -12.583 -28.533 1.00 28.95 190 ALA A CA 1
ATOM 1451 C C . ALA A 1 190 ? -11.377 -12.815 -27.672 1.00 28.95 190 ALA A C 1
ATOM 1453 O O . ALA A 1 190 ? -10.445 -12.028 -27.688 1.00 28.95 190 ALA A O 1
ATOM 1454 N N . ALA A 1 191 ? -11.233 -13.898 -26.895 1.00 27.73 191 ALA A N 1
ATOM 1455 C CA . ALA A 1 191 ? -11.821 -15.231 -27.007 1.00 27.73 191 ALA A CA 1
ATOM 1456 C C . ALA A 1 191 ? -11.854 -15.985 -25.658 1.00 27.73 191 ALA A C 1
ATOM 1458 O O . ALA A 1 191 ? -11.066 -15.727 -24.751 1.00 27.73 191 ALA A O 1
ATOM 1459 N N . ALA A 1 192 ? -12.752 -16.967 -25.586 1.00 28.92 192 ALA A N 1
ATOM 1460 C CA . ALA A 1 192 ? -12.905 -17.940 -24.514 1.00 28.92 192 ALA A CA 1
ATOM 1461 C C . ALA A 1 192 ? -11.908 -19.113 -24.613 1.00 28.92 192 ALA A C 1
ATOM 1463 O O . ALA A 1 192 ? -11.693 -19.640 -25.701 1.00 28.92 192 ALA A O 1
ATOM 1464 N N . SER A 1 193 ? -11.388 -19.554 -23.462 1.00 31.34 193 SER A N 1
ATOM 1465 C CA . SER A 1 193 ? -10.907 -20.910 -23.101 1.00 31.34 193 SER A CA 1
ATOM 1466 C C . SER A 1 193 ? -10.170 -20.757 -21.762 1.00 31.34 193 SER A C 1
ATOM 1468 O O . SER A 1 193 ? -9.419 -19.802 -21.624 1.00 31.34 193 SER A O 1
ATOM 1470 N N . GLY A 1 194 ? -10.263 -21.578 -20.728 1.00 28.03 194 GLY A N 1
ATOM 1471 C CA . GLY A 1 194 ? -10.784 -22.919 -20.520 1.00 28.03 194 GLY A CA 1
ATOM 1472 C C . GLY A 1 194 ? -10.403 -23.264 -19.075 1.00 28.03 194 GLY A C 1
ATOM 1473 O O . GLY A 1 194 ? -9.287 -22.974 -18.647 1.00 28.03 194 GLY A O 1
ATOM 1474 N N . ALA A 1 195 ? -11.354 -23.784 -18.307 1.00 28.02 195 ALA A N 1
ATOM 1475 C CA . ALA A 1 195 ? -11.161 -24.170 -16.917 1.00 28.02 195 ALA A CA 1
ATOM 1476 C C . ALA A 1 195 ? -10.518 -25.562 -16.829 1.00 28.02 195 ALA A C 1
ATOM 1478 O O . ALA A 1 195 ? -10.937 -26.467 -17.549 1.00 28.02 195 ALA A O 1
ATOM 1479 N N . SER A 1 196 ? -9.561 -25.737 -15.916 1.00 30.42 196 SER A N 1
ATOM 1480 C CA . SER A 1 196 ? -9.220 -27.046 -15.350 1.00 30.42 196 SER A CA 1
ATOM 1481 C C . SER A 1 196 ? -8.477 -26.897 -14.019 1.00 30.42 196 SER A C 1
ATOM 1483 O O . SER A 1 196 ? -7.374 -26.355 -13.978 1.00 30.42 196 SER A O 1
ATOM 1485 N N . ASP A 1 197 ? -9.132 -27.372 -12.963 1.00 29.64 197 ASP A N 1
ATOM 1486 C CA . ASP A 1 197 ? -8.629 -28.138 -11.817 1.00 29.64 197 ASP A CA 1
ATOM 1487 C C . ASP A 1 197 ? -7.199 -27.904 -11.305 1.00 29.64 197 ASP A C 1
ATOM 1489 O O . ASP A 1 197 ? -6.217 -28.355 -11.890 1.00 29.64 197 ASP A O 1
ATOM 1493 N N . ALA A 1 198 ? -7.114 -27.370 -10.083 1.00 27.80 198 ALA A N 1
ATOM 1494 C CA . ALA A 1 198 ? -6.051 -27.710 -9.141 1.00 27.80 198 ALA A CA 1
ATOM 1495 C C . ALA A 1 198 ? -6.581 -27.609 -7.702 1.00 27.80 198 ALA A C 1
ATOM 1497 O O . ALA A 1 198 ? -6.497 -26.575 -7.042 1.00 27.80 198 ALA A O 1
ATOM 1498 N N . ALA A 1 199 ? -7.167 -28.710 -7.234 1.00 26.48 199 ALA A N 1
ATOM 1499 C CA . ALA A 1 199 ? -7.426 -28.959 -5.827 1.00 26.48 199 ALA A CA 1
ATOM 1500 C C . ALA A 1 199 ? -6.170 -29.548 -5.165 1.00 26.48 199 ALA A C 1
ATOM 1502 O O . ALA A 1 199 ? -5.556 -30.462 -5.713 1.00 26.48 199 ALA A O 1
ATOM 1503 N N . GLY A 1 200 ? -5.867 -29.093 -3.948 1.00 24.61 200 GLY A N 1
ATOM 1504 C CA . GLY A 1 200 ? -5.141 -29.892 -2.959 1.00 24.61 200 GLY A CA 1
ATOM 1505 C C . GLY A 1 200 ? -3.809 -29.320 -2.481 1.00 24.61 200 GLY A C 1
ATOM 1506 O O . GLY A 1 200 ? -2.781 -29.583 -3.089 1.00 24.61 200 GLY A O 1
ATOM 1507 N N . ALA A 1 201 ? -3.836 -28.644 -1.327 1.00 25.80 201 ALA A N 1
ATOM 1508 C CA . ALA A 1 201 ? -2.854 -28.802 -0.243 1.00 25.80 201 ALA A CA 1
ATOM 1509 C C . ALA A 1 201 ? -3.262 -27.934 0.967 1.00 25.80 201 ALA A C 1
ATOM 1511 O O . ALA A 1 201 ? -2.793 -26.812 1.122 1.00 25.80 201 ALA A O 1
ATOM 1512 N N . SER A 1 202 ? -4.137 -28.449 1.840 1.00 24.84 202 SER A N 1
ATOM 1513 C CA . SER A 1 202 ? -4.328 -27.888 3.185 1.00 24.84 202 SER A CA 1
ATOM 1514 C C . SER A 1 202 ? -3.379 -28.601 4.149 1.00 24.84 202 SER A C 1
ATOM 1516 O O . SER A 1 202 ? -3.570 -29.785 4.441 1.00 24.84 202 SER A O 1
ATOM 1518 N N . VAL A 1 203 ? -2.352 -27.901 4.629 1.00 28.41 203 VAL A N 1
ATOM 1519 C CA . VAL A 1 203 ? -1.459 -28.382 5.691 1.00 28.41 203 VAL A CA 1
ATOM 1520 C C . VAL A 1 203 ? -1.825 -27.679 6.994 1.00 28.41 203 VAL A C 1
ATOM 1522 O O . VAL A 1 203 ? -2.066 -26.477 7.028 1.00 28.41 203 VAL A O 1
ATOM 1525 N N . ALA A 1 204 ? -1.919 -28.483 8.048 1.00 30.30 204 ALA A N 1
ATOM 1526 C CA . ALA A 1 204 ? -2.436 -28.152 9.362 1.00 30.30 204 ALA A CA 1
ATOM 1527 C C . ALA A 1 204 ? -1.570 -27.140 10.138 1.00 30.30 204 ALA A C 1
ATOM 1529 O O . ALA A 1 204 ? -0.417 -27.426 10.457 1.00 30.30 204 ALA A O 1
ATOM 1530 N N . ALA A 1 205 ? -2.182 -26.023 10.538 1.00 28.20 205 ALA A N 1
ATOM 1531 C CA . ALA A 1 205 ? -1.743 -25.146 11.623 1.00 28.20 205 ALA A CA 1
ATOM 1532 C C . ALA A 1 205 ? -2.883 -25.084 12.655 1.00 28.20 205 ALA A C 1
ATOM 1534 O O . ALA A 1 205 ? -3.850 -24.347 12.514 1.00 28.20 205 ALA A O 1
ATOM 1535 N N . GLY A 1 206 ? -2.849 -25.972 13.650 1.00 32.38 206 GLY A N 1
ATOM 1536 C CA . GLY A 1 206 ? -3.962 -26.177 14.579 1.00 32.38 206 GLY A CA 1
ATOM 1537 C C . GLY A 1 206 ? -3.542 -25.948 16.020 1.00 32.38 206 GLY A C 1
ATOM 1538 O O . GLY A 1 206 ? -3.113 -26.898 16.662 1.00 32.38 206 GLY A O 1
ATOM 1539 N N . ALA A 1 207 ? -3.650 -24.698 16.489 1.00 27.64 207 ALA A N 1
ATOM 1540 C CA . ALA A 1 207 ? -3.996 -24.317 17.873 1.00 27.64 207 ALA A CA 1
ATOM 1541 C C . ALA A 1 207 ? -3.908 -22.792 18.115 1.00 27.64 207 ALA A C 1
ATOM 1543 O O . ALA A 1 207 ? -4.616 -22.290 18.982 1.00 27.64 207 ALA A O 1
ATOM 1544 N N . SER A 1 208 ? -3.105 -22.035 17.349 1.00 36.19 208 SER A N 1
ATOM 1545 C CA . SER A 1 208 ? -3.011 -20.563 17.473 1.00 36.19 208 SER A CA 1
ATOM 1546 C C . SER A 1 208 ? -4.018 -19.785 16.616 1.00 36.19 208 SER A C 1
ATOM 1548 O O . SER A 1 208 ? -4.273 -18.615 16.890 1.00 36.19 208 SER A O 1
ATOM 1550 N N . ASP A 1 209 ? -4.622 -20.424 15.612 1.00 42.00 209 ASP A N 1
ATOM 1551 C CA . ASP A 1 209 ? -5.463 -19.742 14.615 1.00 42.00 209 ASP A CA 1
ATOM 1552 C C . ASP A 1 209 ? -6.930 -19.576 15.040 1.00 42.00 209 ASP A C 1
ATOM 1554 O O . ASP A 1 209 ? -7.641 -18.726 14.506 1.00 42.00 209 ASP A O 1
ATOM 1558 N N . ALA A 1 210 ? -7.398 -20.313 16.053 1.00 42.81 210 ALA A N 1
ATOM 1559 C CA . ALA A 1 210 ? -8.787 -20.205 16.510 1.00 42.81 210 ALA A CA 1
ATOM 1560 C C . ALA A 1 210 ? -9.092 -18.820 17.116 1.00 42.81 210 ALA A C 1
ATOM 1562 O O . ALA A 1 210 ? -10.121 -18.222 16.801 1.00 42.81 210 ALA A O 1
ATOM 1563 N N . ALA A 1 211 ? -8.164 -18.261 17.904 1.00 47.12 211 ALA A N 1
ATOM 1564 C CA . ALA A 1 211 ? -8.286 -16.903 18.441 1.00 47.12 211 ALA A CA 1
ATOM 1565 C C . ALA A 1 211 ? -8.153 -15.823 17.348 1.00 47.12 211 ALA A C 1
ATOM 1567 O O . ALA A 1 211 ? -8.754 -14.755 17.454 1.00 47.12 211 ALA A O 1
ATOM 1568 N N . ALA A 1 212 ? -7.410 -16.110 16.272 1.00 51.91 212 ALA A N 1
ATOM 1569 C CA . ALA A 1 212 ? -7.318 -15.226 15.112 1.00 51.91 212 ALA A CA 1
ATOM 1570 C C . ALA A 1 212 ? -8.624 -15.203 14.292 1.00 51.91 212 ALA A C 1
ATOM 1572 O O . ALA A 1 212 ? -8.989 -14.146 13.773 1.00 51.91 212 ALA A O 1
ATOM 1573 N N . SER A 1 213 ? -9.358 -16.325 14.234 1.00 57.28 213 SER A N 1
ATOM 1574 C CA . SER A 1 213 ? -10.639 -16.417 13.513 1.00 57.28 213 SER A CA 1
ATOM 1575 C C . SER A 1 213 ? -11.774 -15.619 14.170 1.00 57.28 213 SER A C 1
ATOM 1577 O O . SER A 1 213 ? -12.559 -14.981 13.481 1.00 57.28 213 SER A O 1
ATOM 1579 N N . GLY A 1 214 ? -11.829 -15.557 15.506 1.00 61.31 214 GLY A N 1
ATOM 1580 C CA . GLY A 1 214 ? -12.862 -14.772 16.196 1.00 61.31 214 GLY A CA 1
ATOM 1581 C C . GLY A 1 214 ? -12.658 -13.257 16.070 1.00 61.31 214 GLY A C 1
ATOM 1582 O O . GLY A 1 214 ? -13.615 -12.489 16.068 1.00 61.31 214 GLY A O 1
ATOM 1583 N N . ALA A 1 215 ? -11.407 -12.806 15.937 1.00 60.91 215 ALA A N 1
ATOM 1584 C CA . ALA A 1 215 ? -11.095 -11.387 15.784 1.00 60.91 215 ALA A CA 1
ATOM 1585 C C . ALA A 1 215 ? -11.408 -10.849 14.376 1.00 60.91 215 ALA A C 1
ATOM 1587 O O . ALA A 1 215 ? -11.659 -9.654 14.229 1.00 60.91 215 ALA A O 1
ATOM 1588 N N . THR A 1 216 ? -11.401 -11.708 13.351 1.00 62.16 216 THR A N 1
ATOM 1589 C CA . THR A 1 216 ? -11.691 -11.323 11.958 1.00 62.16 216 THR A CA 1
ATOM 1590 C C . THR A 1 216 ? -13.164 -10.942 11.774 1.00 62.16 216 THR A C 1
ATOM 1592 O O . THR A 1 216 ? -13.471 -9.988 11.058 1.00 62.16 216 THR A O 1
ATOM 1595 N N . ASP A 1 217 ? -14.068 -11.590 12.511 1.00 80.50 217 ASP A N 1
ATOM 1596 C CA . ASP A 1 217 ? -15.508 -11.312 12.462 1.00 80.50 217 ASP A CA 1
ATOM 1597 C C . ASP A 1 217 ? -15.888 -9.923 13.002 1.00 80.50 217 ASP A C 1
ATOM 1599 O O . ASP A 1 217 ? -16.868 -9.324 12.555 1.00 80.50 217 ASP A O 1
ATOM 1603 N N . LEU A 1 218 ? -15.095 -9.359 13.920 1.00 87.12 218 LEU A N 1
ATOM 1604 C CA . LEU A 1 218 ? -15.402 -8.074 14.557 1.00 87.12 218 LEU A CA 1
ATOM 1605 C C . LEU A 1 218 ? -15.285 -6.883 13.591 1.00 87.12 218 LEU A C 1
ATOM 1607 O O . LEU A 1 218 ? -16.004 -5.890 13.729 1.00 87.12 218 LEU A O 1
ATOM 1611 N N . PHE A 1 219 ? -14.389 -6.967 12.605 1.00 92.12 219 PHE A N 1
ATOM 1612 C CA . PHE A 1 219 ? -14.122 -5.861 11.684 1.00 92.12 219 PHE A CA 1
ATOM 1613 C C . PHE A 1 219 ? -15.075 -5.824 10.493 1.00 92.12 219 PHE A C 1
ATOM 1615 O O . PHE A 1 219 ? -15.301 -4.749 9.941 1.00 92.12 219 PHE A O 1
ATOM 1622 N N . LEU A 1 220 ? -15.670 -6.951 10.097 1.00 91.12 220 LEU A N 1
ATOM 1623 C CA . LEU A 1 220 ? -16.501 -7.011 8.893 1.00 91.12 220 LEU A CA 1
ATOM 1624 C C . LEU A 1 220 ? -17.703 -6.039 8.935 1.00 91.12 220 LEU A C 1
ATOM 1626 O O . LEU A 1 220 ? -17.896 -5.310 7.956 1.00 91.12 220 LEU A O 1
ATOM 1630 N N . PRO A 1 221 ? -18.477 -5.928 10.034 1.00 92.12 221 PRO A N 1
ATOM 1631 C CA . PRO A 1 221 ? -19.576 -4.965 10.127 1.00 92.12 221 PRO A CA 1
ATOM 1632 C C . PRO A 1 221 ? -19.094 -3.513 10.069 1.00 92.12 221 PRO A C 1
ATOM 1634 O O . PRO A 1 221 ? -19.710 -2.690 9.392 1.00 92.12 221 PRO A O 1
ATOM 1637 N N . LEU A 1 222 ? -17.965 -3.217 10.722 1.00 92.81 222 LEU A N 1
ATOM 1638 C CA . LEU A 1 222 ? -17.353 -1.887 10.719 1.00 92.81 222 LEU A CA 1
ATOM 1639 C C . LEU A 1 222 ? -16.905 -1.484 9.326 1.00 92.81 222 LEU A C 1
ATOM 1641 O O . LEU A 1 222 ? -17.255 -0.412 8.849 1.00 92.81 222 LEU A O 1
ATOM 1645 N N . VAL A 1 223 ? -16.169 -2.361 8.652 1.00 94.88 223 VAL A N 1
ATOM 1646 C CA . VAL A 1 223 ? -15.683 -2.102 7.300 1.00 94.88 223 VAL A CA 1
ATOM 1647 C C . VAL A 1 223 ? -16.851 -1.974 6.327 1.00 94.88 223 VAL A C 1
ATOM 1649 O O . VAL A 1 223 ? -16.843 -1.082 5.486 1.00 94.88 223 VAL A O 1
ATOM 1652 N N . THR A 1 224 ? -17.894 -2.792 6.478 1.00 93.88 224 THR A N 1
ATOM 1653 C CA . THR A 1 224 ? -19.117 -2.681 5.667 1.00 93.88 224 THR A CA 1
ATOM 1654 C C . THR A 1 224 ? -19.812 -1.339 5.881 1.00 93.88 224 THR A C 1
ATOM 1656 O O . THR A 1 224 ? -20.335 -0.753 4.936 1.00 93.88 224 THR A O 1
ATOM 1659 N N . GLU A 1 225 ? -19.840 -0.833 7.112 1.00 93.50 225 GLU A N 1
ATOM 1660 C CA . GLU A 1 225 ? -20.359 0.499 7.397 1.00 93.50 225 GLU A CA 1
ATOM 1661 C C . GLU A 1 225 ? -19.483 1.591 6.778 1.00 93.50 225 GLU A C 1
ATOM 1663 O O . GLU A 1 225 ? -20.000 2.446 6.062 1.00 93.50 225 GLU A O 1
ATOM 1668 N N . MET A 1 226 ? -18.170 1.520 6.987 1.00 94.50 226 MET A N 1
ATOM 1669 C CA . MET A 1 226 ? -17.191 2.452 6.428 1.00 94.50 226 MET A CA 1
ATOM 1670 C C . MET A 1 226 ? -17.273 2.516 4.898 1.00 94.50 226 MET A C 1
ATOM 1672 O O . MET A 1 226 ? -17.140 3.583 4.314 1.00 94.50 226 MET A O 1
ATOM 1676 N N . GLN A 1 227 ? -17.553 1.392 4.235 1.00 93.31 227 GLN A N 1
ATOM 1677 C CA . GLN A 1 227 ? -17.730 1.326 2.784 1.00 93.31 227 GLN A CA 1
ATOM 1678 C C . GLN A 1 227 ? -18.994 2.023 2.270 1.00 93.31 227 GLN A C 1
ATOM 1680 O O . GLN A 1 227 ? -19.046 2.365 1.087 1.00 93.31 227 GLN A O 1
ATOM 1685 N N . LYS A 1 228 ? -20.015 2.227 3.114 1.00 93.69 228 LYS A N 1
ATOM 1686 C CA . LYS A 1 228 ? -21.217 2.983 2.722 1.00 93.69 228 LYS A CA 1
ATOM 1687 C C . LYS A 1 228 ? -20.899 4.459 2.512 1.00 93.69 228 LYS A C 1
ATOM 1689 O O . LYS A 1 228 ? -21.599 5.117 1.746 1.00 93.69 228 LYS A O 1
ATOM 1694 N N . ASP A 1 229 ? -19.854 4.959 3.163 1.00 92.38 229 ASP A N 1
ATOM 1695 C CA . ASP A 1 229 ? -19.371 6.316 2.984 1.00 92.38 229 ASP A CA 1
ATOM 1696 C C . ASP A 1 229 ? -18.234 6.348 1.951 1.00 92.38 229 ASP A C 1
ATOM 1698 O O . ASP A 1 229 ? -17.073 6.045 2.224 1.00 92.38 229 ASP A O 1
ATOM 1702 N N . SER A 1 230 ? -18.573 6.725 0.716 1.00 84.56 230 SER A N 1
ATOM 1703 C CA . SER A 1 230 ? -17.598 6.821 -0.377 1.00 84.56 230 SER A CA 1
ATOM 1704 C C . SER A 1 230 ? -16.547 7.922 -0.188 1.00 84.56 230 SER A C 1
ATOM 1706 O O . SER A 1 230 ? -15.565 7.950 -0.935 1.00 84.56 230 SER A O 1
ATOM 1708 N N . GLU A 1 231 ? -16.766 8.843 0.755 1.00 92.50 231 GLU A N 1
ATOM 1709 C CA . GLU A 1 231 ? -15.901 9.995 1.034 1.00 92.50 231 GLU A CA 1
ATOM 1710 C C . GLU A 1 231 ? -15.229 9.899 2.408 1.00 92.50 231 GLU A C 1
ATOM 1712 O O . GLU A 1 231 ? -14.661 10.876 2.897 1.00 92.50 231 GLU A O 1
ATOM 1717 N N . LEU A 1 232 ? -15.235 8.703 3.002 1.00 94.62 232 LEU A N 1
ATOM 1718 C CA . LEU A 1 232 ? -14.690 8.472 4.326 1.00 94.62 232 LEU A CA 1
ATOM 1719 C C . LEU A 1 232 ? -13.202 8.841 4.413 1.00 94.62 232 LEU A C 1
ATOM 1721 O O . LEU A 1 232 ? -12.349 8.241 3.749 1.00 94.62 232 LEU A O 1
ATOM 1725 N N . ASN A 1 233 ? -12.892 9.782 5.303 1.00 96.81 233 ASN A N 1
ATOM 1726 C CA . ASN A 1 233 ? -11.538 10.074 5.754 1.00 96.81 233 ASN A CA 1
ATOM 1727 C C . ASN A 1 233 ? -11.263 9.295 7.052 1.00 96.81 233 ASN A C 1
ATOM 1729 O O . ASN A 1 233 ? -11.901 9.544 8.075 1.00 96.81 233 ASN A O 1
ATOM 1733 N N . LEU A 1 234 ? -10.318 8.354 7.020 1.00 97.06 234 LEU A N 1
ATOM 1734 C CA . LEU A 1 234 ? -10.005 7.459 8.138 1.00 97.06 234 LEU A CA 1
ATOM 1735 C C . LEU A 1 234 ? -9.485 8.205 9.374 1.00 97.06 234 LEU A C 1
ATOM 1737 O O . LEU A 1 234 ? -9.795 7.807 10.498 1.00 97.06 234 LEU A O 1
ATOM 1741 N N . THR A 1 235 ? -8.740 9.298 9.191 1.00 96.31 235 THR A N 1
ATOM 1742 C CA . THR A 1 235 ? -8.261 10.139 10.296 1.00 96.31 235 THR A CA 1
ATOM 1743 C C . THR A 1 235 ? -9.439 10.790 11.023 1.00 96.31 235 THR A C 1
ATOM 1745 O O . THR A 1 235 ? -9.519 10.743 12.252 1.00 96.31 235 THR A O 1
ATOM 1748 N N . GLN A 1 236 ? -10.383 11.363 10.268 1.00 96.00 236 GLN A N 1
ATOM 1749 C CA . GLN A 1 236 ? -11.600 11.958 10.819 1.00 96.00 236 GLN A CA 1
ATOM 1750 C C . GLN A 1 236 ? -12.486 10.895 11.471 1.00 96.00 236 GLN A C 1
ATOM 1752 O O . GLN A 1 236 ? -12.925 11.093 12.600 1.00 96.00 236 GLN A O 1
ATOM 1757 N N . TYR A 1 237 ? -12.683 9.753 10.810 1.00 96.44 237 TYR A N 1
ATOM 1758 C CA . TYR A 1 237 ? -13.445 8.627 11.346 1.00 96.44 237 TYR A CA 1
ATOM 1759 C C . TYR A 1 237 ? -12.867 8.132 12.677 1.00 96.44 237 TYR A C 1
ATOM 1761 O O . TYR A 1 237 ? -13.592 7.945 13.655 1.00 96.44 237 TYR A O 1
ATOM 1769 N N . SER A 1 238 ? -11.541 7.991 12.752 1.00 96.12 238 SER A N 1
ATOM 1770 C CA . SER A 1 238 ? -10.850 7.610 13.984 1.00 96.12 238 SER A CA 1
ATOM 1771 C C . SER A 1 238 ? -11.048 8.640 15.092 1.00 96.12 238 SER A C 1
ATOM 1773 O O . SER A 1 238 ? -11.328 8.268 16.230 1.00 96.12 238 SER A O 1
ATOM 1775 N N . LEU A 1 239 ? -10.978 9.935 14.774 1.00 94.25 239 LEU A N 1
ATOM 1776 C CA . LEU A 1 239 ? -11.228 11.001 15.743 1.00 94.25 239 LEU A CA 1
ATOM 1777 C C . LEU A 1 239 ? -12.675 10.977 16.260 1.00 94.25 239 LEU A C 1
ATOM 1779 O O . 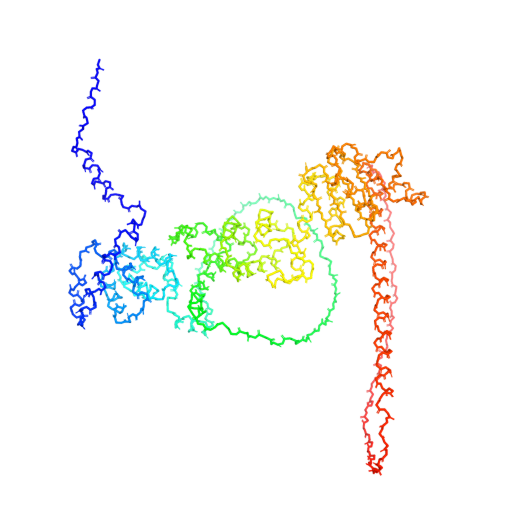LEU A 1 239 ? -12.904 11.064 17.467 1.00 94.25 239 LEU A O 1
ATOM 1783 N N . GLU A 1 240 ? -13.644 10.830 15.358 1.00 94.69 240 GLU A N 1
ATOM 1784 C CA . GLU A 1 240 ? -15.076 10.848 15.668 1.00 94.69 240 GLU A CA 1
ATOM 1785 C C . GLU A 1 240 ? -15.478 9.664 16.559 1.00 94.69 240 GLU A C 1
ATOM 1787 O O . GLU A 1 240 ? -16.243 9.818 17.514 1.00 94.69 240 GLU A O 1
ATOM 1792 N N . HIS A 1 241 ? -14.875 8.499 16.316 1.00 94.75 241 HIS A N 1
ATOM 1793 C CA . HIS A 1 241 ? -15.115 7.274 17.077 1.00 94.75 241 HIS A CA 1
ATOM 1794 C C . HIS A 1 241 ? -14.102 7.012 18.201 1.00 94.75 241 HIS A C 1
ATOM 1796 O O . HIS A 1 241 ? -14.126 5.940 18.814 1.00 94.75 241 HIS A O 1
ATOM 1802 N N . ARG A 1 242 ? -13.239 7.990 18.515 1.00 94.81 242 ARG A N 1
ATOM 1803 C CA . ARG A 1 242 ? -12.208 7.891 19.567 1.00 94.81 242 ARG A CA 1
ATOM 1804 C C . ARG A 1 242 ? -11.331 6.640 19.419 1.00 94.81 242 ARG A C 1
ATOM 1806 O O . ARG A 1 242 ? -10.994 5.976 20.403 1.00 94.81 242 ARG A O 1
ATOM 1813 N N . ILE A 1 243 ? -10.998 6.302 18.179 1.00 95.81 243 ILE A N 1
ATOM 1814 C CA . ILE A 1 243 ? -10.016 5.279 17.849 1.00 95.81 243 ILE A CA 1
ATOM 1815 C C . ILE A 1 243 ? -8.635 5.897 18.069 1.00 95.81 243 ILE A C 1
ATOM 1817 O O . ILE A 1 243 ? -8.312 6.965 17.547 1.00 95.81 243 ILE A O 1
ATOM 1821 N N . ARG A 1 244 ? -7.830 5.246 18.898 1.00 94.19 244 ARG A N 1
ATOM 1822 C CA . ARG A 1 244 ? -6.515 5.706 19.298 1.00 94.19 244 ARG A CA 1
ATOM 1823 C C . ARG A 1 244 ? -5.516 5.431 18.183 1.00 94.19 244 ARG A C 1
ATOM 1825 O O . ARG A 1 244 ? -5.424 4.304 17.693 1.00 94.19 244 ARG A O 1
ATOM 1832 N N . GLN A 1 245 ? -4.762 6.476 17.849 1.00 93.56 245 GLN A N 1
ATOM 1833 C CA . GLN A 1 245 ? -3.643 6.399 16.919 1.00 93.56 245 GLN A CA 1
ATOM 1834 C C . GLN A 1 245 ? -2.623 5.364 17.397 1.00 93.56 245 GLN A C 1
ATOM 1836 O O . GLN A 1 245 ? -2.354 5.271 18.601 1.00 93.56 245 GLN A O 1
ATOM 1841 N N . ASP A 1 246 ? -2.103 4.583 16.455 1.00 93.25 246 ASP A N 1
ATOM 1842 C CA . ASP A 1 246 ? -1.085 3.549 16.669 1.00 93.25 246 ASP A CA 1
ATOM 1843 C C . ASP A 1 246 ? -1.555 2.412 17.594 1.00 93.25 246 ASP A C 1
ATOM 1845 O O . ASP A 1 246 ? -0.757 1.686 18.191 1.00 93.25 246 ASP A O 1
ATOM 1849 N N . SER A 1 247 ? -2.872 2.261 17.779 1.00 95.44 247 SER A N 1
ATOM 1850 C CA . SER A 1 247 ? -3.409 1.103 18.489 1.00 95.44 247 SER A CA 1
ATOM 1851 C C . SER A 1 247 ? -3.439 -0.122 17.563 1.00 95.44 247 SER A C 1
ATOM 1853 O O . SER A 1 247 ? -3.800 0.005 16.390 1.00 95.44 247 SER A O 1
ATOM 1855 N N . PRO A 1 248 ? -3.168 -1.337 18.080 1.00 95.94 248 PRO A N 1
ATOM 1856 C CA . PRO A 1 248 ? -3.321 -2.575 17.315 1.00 95.94 248 PRO A CA 1
ATOM 1857 C C . PRO A 1 248 ? -4.716 -2.739 16.698 1.00 95.94 248 PRO A C 1
ATOM 1859 O O . PRO A 1 248 ? -4.862 -3.334 15.633 1.00 95.94 248 PRO A O 1
ATOM 1862 N N . PHE A 1 249 ? -5.751 -2.221 17.368 1.00 96.19 249 PHE A N 1
ATOM 1863 C CA . PHE A 1 249 ? -7.112 -2.202 16.843 1.00 96.19 249 PHE A CA 1
ATOM 1864 C C . PHE A 1 249 ? -7.256 -1.297 15.616 1.00 96.19 249 PHE A C 1
ATOM 1866 O O . PHE A 1 249 ? -7.861 -1.720 14.635 1.00 96.19 249 PHE A O 1
ATOM 1873 N N . GLN A 1 250 ? -6.702 -0.078 15.646 1.00 96.50 250 GLN A N 1
ATOM 1874 C CA . GLN A 1 250 ? -6.727 0.823 14.491 1.00 96.50 250 GLN A CA 1
ATOM 1875 C C . GLN A 1 250 ? -6.010 0.196 13.297 1.00 96.50 250 GLN A C 1
ATOM 1877 O O . GLN A 1 250 ? -6.559 0.183 12.199 1.00 96.50 250 GLN A O 1
ATOM 1882 N N . GLN A 1 251 ? -4.817 -0.357 13.527 1.00 96.62 251 GLN A N 1
ATOM 1883 C CA . GLN A 1 251 ? -4.042 -1.018 12.486 1.00 96.62 251 GLN A CA 1
ATOM 1884 C C . GLN A 1 251 ? -4.856 -2.146 11.840 1.00 96.62 251 GLN A C 1
ATOM 1886 O O . GLN A 1 251 ? -5.058 -2.143 10.629 1.00 96.62 251 GLN A O 1
ATOM 1891 N N . ALA A 1 252 ? -5.409 -3.054 12.647 1.00 96.38 252 ALA A N 1
ATOM 1892 C CA . ALA A 1 252 ? -6.221 -4.157 12.144 1.00 96.38 252 ALA A CA 1
ATOM 1893 C C . ALA A 1 252 ? -7.486 -3.677 11.417 1.00 96.38 252 ALA A C 1
ATOM 1895 O O . ALA A 1 252 ? -7.836 -4.219 10.370 1.00 96.38 252 ALA A O 1
ATOM 1896 N N . LEU A 1 253 ? -8.158 -2.640 11.926 1.00 96.75 253 LEU A N 1
ATOM 1897 C CA . LEU A 1 253 ? -9.311 -2.039 11.258 1.00 96.75 253 LEU A CA 1
ATOM 1898 C C . LEU A 1 253 ? -8.931 -1.498 9.875 1.00 96.75 253 LEU A C 1
ATOM 1900 O O . LEU A 1 253 ? -9.654 -1.729 8.906 1.00 96.75 253 LEU A O 1
ATOM 1904 N N . TYR A 1 254 ? -7.802 -0.795 9.774 1.00 97.50 254 TYR A N 1
ATOM 1905 C CA . TYR A 1 254 ? -7.338 -0.228 8.514 1.00 97.50 254 TYR A CA 1
ATOM 1906 C C . TYR A 1 254 ? -6.891 -1.315 7.536 1.00 97.50 254 TYR A C 1
ATOM 1908 O O . TYR A 1 254 ? -7.243 -1.239 6.364 1.00 97.50 254 TYR A O 1
ATOM 1916 N N . GLU A 1 255 ? -6.193 -2.352 8.000 1.00 97.06 255 GLU A N 1
ATOM 1917 C CA . GLU A 1 255 ? -5.838 -3.521 7.188 1.00 97.06 255 GLU A CA 1
ATOM 1918 C C . GLU A 1 255 ? -7.085 -4.153 6.551 1.00 97.06 255 GLU A C 1
ATOM 1920 O O . GLU A 1 255 ? -7.138 -4.332 5.332 1.00 97.06 255 GLU A O 1
ATOM 1925 N N . HIS A 1 256 ? -8.130 -4.411 7.348 1.00 96.62 256 HIS A N 1
ATOM 1926 C CA . HIS A 1 256 ? -9.388 -4.958 6.835 1.00 96.62 256 HIS A CA 1
ATOM 1927 C C . HIS A 1 256 ? -10.084 -3.983 5.887 1.00 96.62 256 HIS A C 1
ATOM 1929 O O . HIS A 1 256 ? -10.600 -4.400 4.854 1.00 96.62 256 HIS A O 1
ATOM 1935 N N . PHE A 1 257 ? -10.086 -2.685 6.196 1.00 97.31 257 PHE A N 1
ATOM 1936 C CA . PHE A 1 257 ? -10.654 -1.674 5.312 1.00 97.31 257 PHE A CA 1
ATOM 1937 C C . PHE A 1 257 ? -9.944 -1.659 3.951 1.00 97.31 257 PHE A C 1
ATOM 1939 O O . PHE A 1 257 ? -10.599 -1.793 2.914 1.00 97.31 257 PHE A O 1
ATOM 1946 N N . PHE A 1 258 ? -8.613 -1.563 3.929 1.00 97.50 258 PHE A N 1
ATOM 1947 C CA . PHE A 1 258 ? -7.832 -1.498 2.693 1.00 97.50 258 PHE A CA 1
ATOM 1948 C C . PHE A 1 258 ? -7.851 -2.799 1.891 1.00 97.50 258 PHE A C 1
ATOM 1950 O O . PHE A 1 258 ? -7.751 -2.741 0.665 1.00 97.50 258 PHE A O 1
ATOM 1957 N N . ALA A 1 259 ? -8.080 -3.944 2.535 1.00 96.81 259 ALA A N 1
ATOM 1958 C CA . ALA A 1 259 ? -8.271 -5.224 1.859 1.00 96.81 259 ALA A CA 1
ATOM 1959 C C . ALA A 1 259 ? -9.542 -5.282 0.988 1.00 96.81 259 ALA A C 1
ATOM 1961 O O . ALA A 1 259 ? -9.616 -6.107 0.082 1.00 96.81 259 ALA A O 1
ATOM 1962 N N . VAL A 1 260 ? -10.546 -4.425 1.221 1.00 96.19 260 VAL A N 1
ATOM 1963 C CA . VAL A 1 260 ? -11.821 -4.481 0.472 1.00 96.19 260 VAL A CA 1
ATOM 1964 C C . VAL A 1 260 ? -12.324 -3.135 -0.064 1.00 96.19 260 VAL A C 1
ATOM 1966 O O . VAL A 1 260 ? -13.287 -3.099 -0.839 1.00 96.19 260 VAL A O 1
ATOM 1969 N N . CYS A 1 261 ? -11.714 -2.010 0.316 1.00 95.56 261 CYS A N 1
ATOM 1970 C CA . CYS A 1 261 ? -12.175 -0.671 -0.060 1.00 95.56 261 CYS A CA 1
ATOM 1971 C C . CYS A 1 261 ? -12.039 -0.367 -1.565 1.00 95.56 261 CYS A C 1
ATOM 1973 O O . CYS A 1 261 ? -11.314 -1.033 -2.311 1.00 95.56 261 CYS A O 1
ATOM 1975 N N . SER A 1 262 ? -12.782 0.640 -2.031 1.00 95.00 262 SER A N 1
ATOM 1976 C CA . SER A 1 262 ? -12.762 1.091 -3.428 1.00 95.00 262 SER A CA 1
ATOM 1977 C C . SER A 1 262 ? -11.472 1.864 -3.769 1.00 95.00 262 SER A C 1
ATOM 1979 O O . SER A 1 262 ? -10.858 2.445 -2.874 1.00 95.00 262 SER A O 1
ATOM 1981 N N . PRO A 1 263 ? -11.085 1.986 -5.056 1.00 93.62 263 PRO A N 1
ATOM 1982 C CA . PRO A 1 263 ? -9.926 2.795 -5.462 1.00 93.62 263 PRO A CA 1
ATOM 1983 C C . PRO A 1 263 ? -10.009 4.251 -5.003 1.00 93.62 263 PRO A C 1
ATOM 1985 O O . PRO A 1 263 ? -9.011 4.869 -4.640 1.00 93.62 263 PRO A O 1
ATOM 1988 N N . ARG A 1 264 ? -11.224 4.815 -4.981 1.00 93.69 264 ARG A N 1
ATOM 1989 C CA . ARG A 1 264 ? -11.462 6.167 -4.468 1.00 93.69 264 ARG A CA 1
ATOM 1990 C C . ARG A 1 264 ? -11.115 6.268 -2.981 1.00 93.69 264 ARG A C 1
ATOM 1992 O O . ARG A 1 264 ? -10.439 7.218 -2.598 1.00 93.69 264 ARG A O 1
ATOM 1999 N N . ALA A 1 265 ? -11.525 5.289 -2.178 1.00 95.19 265 ALA A N 1
ATOM 2000 C CA . ALA A 1 265 ? -11.215 5.245 -0.754 1.00 95.19 265 ALA A CA 1
ATOM 2001 C C . ALA A 1 265 ? -9.708 5.091 -0.488 1.00 95.19 265 ALA A C 1
ATOM 2003 O O . ALA A 1 265 ? -9.190 5.765 0.401 1.00 95.19 265 ALA A O 1
ATOM 2004 N N . VAL A 1 266 ? -8.994 4.286 -1.291 1.00 95.69 266 VAL A N 1
ATOM 2005 C CA . VAL A 1 266 ? -7.523 4.197 -1.222 1.00 95.69 266 VAL A CA 1
ATOM 2006 C C . VAL A 1 266 ? -6.884 5.562 -1.478 1.00 95.69 266 VAL A C 1
ATOM 2008 O O . VAL A 1 266 ? -6.058 6.001 -0.687 1.00 95.69 266 VAL A O 1
ATOM 2011 N N . ARG A 1 267 ? -7.300 6.275 -2.536 1.00 94.12 267 ARG A N 1
ATOM 2012 C CA . ARG A 1 267 ? -6.750 7.603 -2.873 1.00 94.12 267 ARG A CA 1
ATOM 2013 C C . ARG A 1 267 ? -6.960 8.633 -1.764 1.00 94.12 267 ARG A C 1
ATOM 2015 O O . ARG A 1 267 ? -6.034 9.368 -1.437 1.00 94.12 267 ARG A O 1
ATOM 2022 N N . LEU A 1 268 ? -8.156 8.672 -1.175 1.00 95.94 268 LEU A N 1
ATOM 2023 C CA . LEU A 1 268 ? -8.471 9.591 -0.075 1.00 95.94 268 LEU A CA 1
ATOM 2024 C C . LEU A 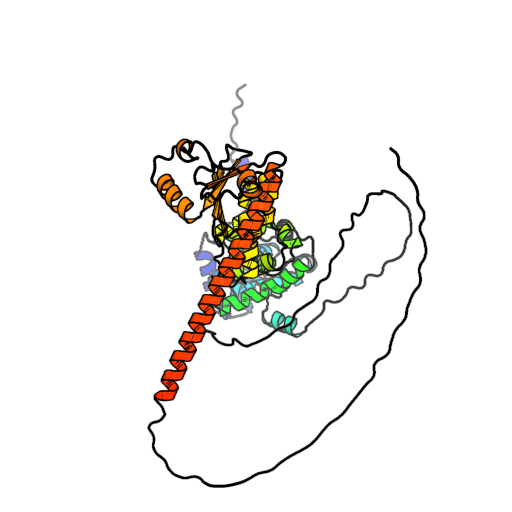1 268 ? -7.639 9.312 1.183 1.00 95.94 268 LEU A C 1
ATOM 2026 O O . LEU A 1 268 ? -7.344 10.238 1.933 1.00 95.94 268 LEU A O 1
ATOM 2030 N N . ASN A 1 269 ? -7.243 8.055 1.393 1.00 97.38 269 ASN A N 1
ATOM 2031 C CA . ASN A 1 269 ? -6.589 7.593 2.615 1.00 97.38 269 ASN A CA 1
ATOM 2032 C C . ASN A 1 269 ? -5.176 7.044 2.367 1.00 97.38 269 ASN A C 1
ATOM 2034 O O . ASN A 1 269 ? -4.678 6.232 3.143 1.00 97.38 269 ASN A O 1
ATOM 2038 N N . GLN A 1 270 ? -4.506 7.492 1.300 1.00 96.69 270 GLN A N 1
ATOM 2039 C CA . GLN A 1 270 ? -3.190 6.970 0.917 1.00 96.69 270 GLN A CA 1
ATOM 2040 C C . GLN A 1 270 ? -2.134 7.160 2.014 1.00 96.69 270 GLN A C 1
ATOM 2042 O O . GLN A 1 270 ? -1.303 6.282 2.214 1.00 96.69 270 GLN A O 1
ATOM 2047 N N . GLY A 1 271 ? -2.188 8.274 2.755 1.00 97.44 271 GLY A N 1
ATOM 2048 C CA . GLY A 1 271 ? -1.241 8.553 3.837 1.00 97.44 271 GLY A CA 1
ATOM 2049 C C . GLY A 1 271 ? -1.358 7.547 4.981 1.00 97.44 271 GLY A C 1
ATOM 2050 O O . GLY A 1 271 ? -0.345 7.076 5.487 1.00 97.44 271 GLY A O 1
ATOM 2051 N N . GLU A 1 272 ? -2.587 7.158 5.325 1.00 97.56 272 GLU A N 1
ATOM 2052 C CA . GLU A 1 272 ? -2.858 6.148 6.353 1.00 97.56 272 GLU A CA 1
ATOM 2053 C C . GLU A 1 272 ? -2.421 4.755 5.885 1.00 97.56 272 GLU A C 1
ATOM 2055 O O . GLU A 1 272 ? -1.842 3.997 6.658 1.00 97.56 272 GLU A O 1
ATOM 2060 N N . LEU A 1 273 ? -2.623 4.429 4.601 1.00 97.75 273 LEU A N 1
ATOM 2061 C CA . LEU A 1 273 ? -2.127 3.175 4.032 1.00 97.75 273 LEU A CA 1
ATOM 2062 C C . LEU A 1 273 ? -0.591 3.108 4.065 1.00 97.75 273 LEU A C 1
ATOM 2064 O O . LEU A 1 273 ? -0.030 2.113 4.514 1.00 97.75 273 LEU A O 1
ATOM 2068 N N . ILE A 1 274 ? 0.094 4.175 3.641 1.00 97.94 274 ILE A N 1
ATOM 2069 C CA . ILE A 1 274 ? 1.561 4.269 3.707 1.00 97.94 274 ILE A CA 1
ATOM 2070 C C . ILE A 1 274 ? 2.052 4.098 5.149 1.00 97.94 274 ILE A C 1
ATOM 2072 O O . ILE A 1 274 ? 3.044 3.409 5.372 1.00 97.94 274 ILE A O 1
ATOM 2076 N N . HIS A 1 275 ? 1.344 4.682 6.119 1.00 96.88 275 HIS A N 1
ATOM 2077 C CA . HIS A 1 275 ? 1.694 4.593 7.534 1.00 96.88 275 HIS A CA 1
ATOM 2078 C C . HIS A 1 275 ? 1.605 3.163 8.088 1.00 96.88 275 HIS A C 1
ATOM 2080 O O . HIS A 1 275 ? 2.503 2.744 8.810 1.00 96.88 275 HIS A O 1
ATOM 2086 N N . ILE A 1 276 ? 0.563 2.395 7.742 1.00 97.00 276 ILE A N 1
ATOM 2087 C CA . ILE A 1 276 ? 0.372 1.037 8.291 1.00 97.00 276 ILE A CA 1
ATOM 2088 C C . ILE A 1 276 ? 1.164 -0.051 7.554 1.00 97.00 276 ILE A C 1
ATOM 2090 O O . ILE A 1 276 ? 1.413 -1.116 8.122 1.00 97.00 276 ILE A O 1
ATOM 2094 N N . LEU A 1 277 ? 1.553 0.174 6.292 1.00 97.06 277 LEU A N 1
ATOM 2095 C CA . LEU A 1 277 ? 2.224 -0.831 5.453 1.00 97.06 277 LEU A CA 1
ATOM 2096 C C . LEU A 1 277 ? 3.460 -1.484 6.112 1.00 97.06 277 LEU A C 1
ATOM 2098 O O . LEU A 1 277 ? 3.594 -2.707 6.008 1.00 9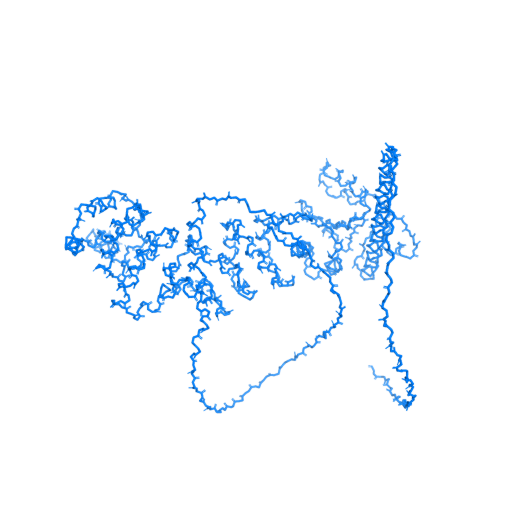7.06 277 LEU A O 1
ATOM 2102 N N . PRO A 1 278 ? 4.357 -0.743 6.798 1.00 96.81 278 PRO A N 1
ATOM 2103 C CA . PRO A 1 278 ? 5.523 -1.328 7.461 1.00 96.81 278 PRO A CA 1
ATOM 2104 C C . PRO A 1 278 ? 5.170 -2.358 8.540 1.00 96.81 278 PRO A C 1
ATOM 2106 O O . PRO A 1 278 ? 5.865 -3.365 8.668 1.00 96.81 278 PRO A O 1
ATOM 2109 N N . GLU A 1 279 ? 4.087 -2.127 9.282 1.00 95.88 279 GLU A N 1
ATOM 2110 C CA . GLU A 1 279 ? 3.669 -2.944 10.430 1.00 95.88 279 GLU A CA 1
ATOM 2111 C C . GLU A 1 279 ? 2.684 -4.056 10.043 1.00 95.88 279 GLU A C 1
ATOM 2113 O O . GLU A 1 279 ? 2.412 -4.958 10.839 1.00 95.88 279 GLU A O 1
ATOM 2118 N N . THR A 1 280 ? 2.166 -4.014 8.813 1.00 96.50 280 THR A N 1
ATOM 2119 C CA . THR A 1 280 ? 1.153 -4.950 8.323 1.00 96.50 280 THR A CA 1
ATOM 2120 C C . THR A 1 280 ? 1.709 -6.376 8.226 1.00 96.50 280 THR A C 1
ATOM 2122 O O . THR A 1 280 ? 2.762 -6.626 7.619 1.00 96.50 280 THR A O 1
ATOM 2125 N N . GLY A 1 281 ? 0.978 -7.333 8.807 1.00 95.19 281 GLY A N 1
ATOM 2126 C CA . GLY A 1 281 ? 1.305 -8.762 8.734 1.00 95.19 281 GLY A CA 1
ATOM 2127 C C . GLY A 1 281 ? 1.180 -9.320 7.310 1.00 95.19 281 GLY A C 1
ATOM 2128 O O . GLY A 1 281 ? 0.392 -8.821 6.516 1.00 95.19 281 GLY A O 1
ATOM 2129 N N . GLU A 1 282 ? 1.921 -10.378 6.968 1.00 94.75 282 GLU A N 1
ATOM 2130 C CA . GLU A 1 282 ? 2.024 -10.873 5.577 1.00 94.75 282 GLU A CA 1
ATOM 2131 C C . GLU A 1 282 ? 0.678 -11.260 4.941 1.00 94.75 282 GLU A C 1
ATOM 2133 O O . GLU A 1 282 ? 0.427 -10.940 3.777 1.00 94.75 282 GLU A O 1
ATOM 2138 N N . ALA A 1 283 ? -0.215 -11.897 5.705 1.00 93.94 283 ALA A N 1
ATOM 2139 C CA . ALA A 1 283 ? -1.543 -12.276 5.221 1.00 93.94 283 ALA A CA 1
ATOM 2140 C C . ALA A 1 283 ? -2.418 -11.048 4.906 1.00 93.94 283 ALA A C 1
ATOM 2142 O O . ALA A 1 283 ? -3.047 -10.982 3.850 1.00 93.94 283 ALA A O 1
ATOM 2143 N N . ALA A 1 284 ? -2.418 -10.049 5.793 1.00 95.25 284 ALA A N 1
ATOM 2144 C CA . ALA A 1 284 ? -3.139 -8.796 5.584 1.00 95.25 284 ALA A CA 1
ATOM 2145 C C . ALA A 1 284 ? -2.521 -7.983 4.436 1.00 95.25 284 ALA A C 1
ATOM 2147 O O . ALA A 1 284 ? -3.245 -7.476 3.582 1.00 95.25 284 ALA A O 1
ATOM 2148 N N . LEU A 1 285 ? -1.187 -7.932 4.362 1.00 96.06 285 LEU A N 1
ATOM 2149 C CA . LEU A 1 285 ? -0.446 -7.259 3.297 1.00 96.06 285 LEU A CA 1
ATOM 2150 C C . LEU A 1 285 ? -0.825 -7.836 1.935 1.00 96.06 285 LEU A C 1
ATOM 2152 O O . LEU A 1 285 ? -1.117 -7.084 1.013 1.00 96.06 285 LEU A O 1
ATOM 2156 N N . THR A 1 286 ? -0.889 -9.163 1.829 1.00 95.88 286 THR A N 1
ATOM 2157 C CA . THR A 1 286 ? -1.321 -9.859 0.613 1.00 95.88 286 THR A CA 1
ATOM 2158 C C . THR A 1 286 ? -2.704 -9.390 0.163 1.00 95.88 286 THR A C 1
ATOM 2160 O O . THR A 1 286 ? -2.869 -8.974 -0.983 1.00 95.88 286 THR A O 1
ATOM 2163 N N . ALA A 1 287 ? -3.688 -9.382 1.068 1.00 96.06 287 ALA A N 1
ATOM 2164 C CA . ALA A 1 287 ? -5.051 -8.957 0.752 1.00 96.06 287 ALA A CA 1
ATOM 2165 C C . ALA A 1 287 ? -5.125 -7.473 0.346 1.00 96.06 287 ALA A C 1
ATOM 2167 O O . ALA A 1 287 ? -5.798 -7.120 -0.625 1.00 96.06 287 ALA A O 1
ATOM 2168 N N . VAL A 1 288 ? -4.392 -6.606 1.051 1.00 96.88 288 VAL A N 1
ATOM 2169 C CA . VAL A 1 288 ? -4.301 -5.168 0.757 1.00 96.88 288 VAL A CA 1
ATOM 2170 C C . VAL A 1 288 ? -3.677 -4.923 -0.618 1.00 96.88 288 VAL A C 1
ATOM 2172 O O . VAL A 1 288 ? -4.252 -4.198 -1.433 1.00 96.88 288 VAL A O 1
ATOM 2175 N N . LEU A 1 289 ? -2.535 -5.550 -0.910 1.00 96.31 289 LEU A N 1
ATOM 2176 C CA . LEU A 1 289 ? -1.851 -5.414 -2.196 1.00 96.31 289 LEU A CA 1
ATOM 2177 C C . LEU A 1 289 ? -2.689 -5.983 -3.339 1.00 96.31 289 LEU A C 1
ATOM 2179 O O . LEU A 1 289 ? -2.798 -5.350 -4.388 1.00 96.31 289 LEU A O 1
ATOM 2183 N N . GLN A 1 290 ? -3.322 -7.140 -3.138 1.00 95.56 290 GLN A N 1
ATOM 2184 C CA . GLN A 1 290 ? -4.202 -7.735 -4.135 1.00 95.56 290 GLN A CA 1
ATOM 2185 C C . GLN A 1 290 ? -5.370 -6.799 -4.461 1.00 95.56 290 GLN A C 1
ATOM 2187 O O . GLN A 1 290 ? -5.637 -6.556 -5.639 1.00 95.56 290 GLN A O 1
ATOM 2192 N N . ASN A 1 291 ? -6.036 -6.230 -3.452 1.00 95.81 291 ASN A N 1
ATOM 2193 C CA . ASN A 1 291 ? -7.129 -5.283 -3.671 1.00 95.81 291 ASN A CA 1
ATOM 2194 C C . ASN A 1 291 ? -6.652 -4.010 -4.388 1.00 95.81 291 ASN A C 1
ATOM 2196 O O . ASN A 1 291 ? -7.291 -3.571 -5.346 1.00 95.81 291 ASN A O 1
ATOM 2200 N N . TYR A 1 292 ? -5.512 -3.451 -3.970 1.00 95.94 292 TYR A N 1
ATOM 2201 C CA . TYR A 1 292 ? -4.930 -2.261 -4.586 1.00 95.94 292 TYR A CA 1
ATOM 2202 C C . TYR A 1 292 ? -4.582 -2.488 -6.063 1.00 95.94 292 TYR A C 1
ATOM 2204 O O . TYR A 1 292 ? -5.075 -1.755 -6.918 1.00 95.94 292 TYR A O 1
ATOM 2212 N N . MET A 1 293 ? -3.819 -3.537 -6.388 1.00 94.62 293 MET A N 1
ATOM 2213 C CA . MET A 1 293 ? -3.361 -3.791 -7.763 1.00 94.62 293 MET A CA 1
ATOM 2214 C C . MET A 1 293 ? -4.501 -4.192 -8.702 1.00 94.62 293 MET A C 1
ATOM 2216 O O . MET A 1 293 ? -4.560 -3.730 -9.842 1.00 94.62 293 MET A O 1
ATOM 2220 N N . THR A 1 294 ? -5.443 -5.005 -8.208 1.00 94.25 294 THR A N 1
ATOM 2221 C CA . THR A 1 294 ? -6.574 -5.478 -9.021 1.00 94.25 294 THR A CA 1
ATOM 2222 C C . THR A 1 294 ? -7.486 -4.324 -9.425 1.00 94.25 294 THR A C 1
ATOM 2224 O O . THR A 1 294 ? -8.017 -4.313 -10.535 1.00 94.25 294 THR A O 1
ATOM 2227 N N . ARG A 1 295 ? -7.708 -3.358 -8.523 1.00 90.19 295 ARG A N 1
ATOM 2228 C CA . ARG A 1 295 ? -8.702 -2.301 -8.739 1.00 90.19 295 ARG A CA 1
ATOM 2229 C C . ARG A 1 295 ? -8.128 -0.994 -9.270 1.00 90.19 295 ARG A C 1
ATOM 2231 O O . ARG A 1 295 ? -8.886 -0.229 -9.861 1.00 90.19 295 ARG A O 1
ATOM 2238 N N . ALA A 1 296 ? -6.853 -0.706 -9.029 1.00 85.50 296 ALA A N 1
ATOM 2239 C CA . ALA A 1 296 ? -6.236 0.516 -9.518 1.00 85.50 296 ALA A CA 1
ATOM 2240 C C . ALA A 1 296 ? -5.811 0.356 -10.984 1.00 85.50 296 ALA A C 1
ATOM 2242 O O . ALA A 1 296 ? -5.184 -0.634 -11.377 1.00 85.50 296 ALA A O 1
ATOM 2243 N N . ASP A 1 297 ? -6.160 1.350 -11.798 1.00 86.56 297 ASP A N 1
ATOM 2244 C CA . ASP A 1 297 ? -5.592 1.472 -13.133 1.00 86.56 297 ASP A CA 1
ATOM 2245 C C . ASP A 1 297 ? -4.143 1.958 -13.019 1.00 86.56 297 ASP A C 1
ATOM 2247 O O . ASP A 1 297 ? -3.781 2.717 -12.119 1.00 86.56 297 ASP A O 1
ATOM 2251 N N . PHE A 1 298 ? -3.319 1.545 -13.970 1.00 80.25 298 PHE A N 1
ATOM 2252 C CA . PHE A 1 298 ? -1.909 1.886 -14.070 1.00 80.25 298 PHE A CA 1
ATOM 2253 C C . PHE A 1 298 ? -1.646 3.398 -13.988 1.00 80.25 298 PHE A C 1
ATOM 2255 O O . PHE A 1 298 ? -0.656 3.837 -13.406 1.00 80.25 298 PHE A O 1
ATOM 2262 N N . LEU A 1 299 ? -2.545 4.199 -14.567 1.00 78.81 299 LEU A N 1
ATOM 2263 C CA . LEU A 1 299 ? -2.454 5.661 -14.577 1.00 78.81 299 LEU A CA 1
ATOM 2264 C C . LEU A 1 299 ? -2.887 6.312 -13.254 1.00 78.81 299 LEU A C 1
ATOM 2266 O O . LEU A 1 299 ? -2.571 7.477 -13.025 1.00 78.81 299 LEU A O 1
ATOM 2270 N N . GLU A 1 300 ? -3.607 5.587 -12.397 1.00 86.25 300 GLU A N 1
ATOM 2271 C CA . GLU A 1 300 ? -4.105 6.080 -11.105 1.00 86.25 300 GLU A CA 1
ATOM 2272 C C . GLU A 1 300 ? -3.185 5.731 -9.930 1.00 86.25 300 GLU A C 1
ATOM 2274 O O . GLU A 1 300 ? -3.482 6.064 -8.781 1.00 86.25 300 GLU A O 1
ATOM 2279 N N . PHE A 1 301 ? -2.077 5.053 -10.210 1.00 89.00 301 PHE A N 1
ATOM 2280 C CA . PHE A 1 301 ? -1.096 4.660 -9.217 1.00 89.00 301 PHE A CA 1
ATOM 2281 C C . PHE A 1 301 ? -0.494 5.879 -8.512 1.00 89.00 301 PHE A C 1
ATOM 2283 O O . PHE A 1 301 ? 0.010 6.806 -9.149 1.00 89.00 301 PHE A O 1
ATOM 2290 N N . SER A 1 302 ? -0.538 5.856 -7.180 1.00 94.25 302 SER A N 1
ATOM 2291 C CA . SER A 1 302 ? 0.106 6.867 -6.345 1.00 94.25 302 SER A CA 1
ATOM 2292 C C . SER A 1 302 ? 1.589 6.546 -6.216 1.00 94.25 302 SER A C 1
ATOM 2294 O O . SER A 1 302 ? 1.958 5.418 -5.876 1.00 94.25 302 SER A O 1
ATOM 2296 N N . ASP A 1 303 ? 2.435 7.536 -6.498 1.00 95.00 303 ASP A N 1
ATOM 2297 C CA . ASP A 1 303 ? 3.881 7.343 -6.490 1.00 95.00 303 ASP A CA 1
ATOM 2298 C C . ASP A 1 303 ? 4.397 6.989 -5.096 1.00 95.00 303 ASP A C 1
ATOM 2300 O O . ASP A 1 303 ? 5.094 5.989 -4.937 1.00 95.00 303 ASP A O 1
ATOM 2304 N N . ASP A 1 304 ? 3.980 7.759 -4.090 1.00 96.38 304 ASP A N 1
ATOM 2305 C CA . ASP A 1 304 ? 4.404 7.578 -2.701 1.00 96.38 304 ASP A CA 1
ATOM 2306 C C . ASP A 1 304 ? 3.977 6.204 -2.165 1.00 96.38 304 ASP A C 1
ATOM 2308 O O . ASP A 1 304 ? 4.737 5.517 -1.480 1.00 96.38 304 ASP A O 1
ATOM 2312 N N . LEU A 1 305 ? 2.761 5.769 -2.515 1.00 96.81 305 LEU A N 1
ATOM 2313 C CA . LEU A 1 305 ? 2.242 4.469 -2.104 1.00 96.81 305 LEU A CA 1
ATOM 2314 C C . LEU A 1 305 ? 3.005 3.325 -2.773 1.00 96.81 305 LEU A C 1
ATOM 2316 O O . LEU A 1 305 ? 3.373 2.362 -2.107 1.00 96.81 305 LEU A O 1
ATOM 2320 N N . ASN A 1 306 ? 3.269 3.419 -4.074 1.00 96.56 306 ASN A N 1
ATOM 2321 C CA . ASN A 1 306 ? 4.010 2.382 -4.779 1.00 96.56 306 ASN A CA 1
ATOM 2322 C C . ASN A 1 306 ? 5.466 2.297 -4.323 1.00 96.56 306 ASN A C 1
ATOM 2324 O O . ASN A 1 306 ? 5.988 1.192 -4.185 1.00 96.56 306 ASN A O 1
ATOM 2328 N N . GLU A 1 307 ? 6.116 3.429 -4.046 1.00 96.56 307 GLU A N 1
ATOM 2329 C CA . GLU A 1 307 ? 7.436 3.429 -3.415 1.00 96.56 307 GLU A CA 1
ATOM 2330 C C . GLU A 1 307 ? 7.388 2.740 -2.043 1.00 96.56 307 GLU A C 1
ATOM 2332 O O . GLU A 1 307 ? 8.226 1.879 -1.777 1.00 96.56 307 GLU A O 1
ATOM 2337 N N . ALA A 1 308 ? 6.392 3.039 -1.200 1.00 97.50 308 ALA A N 1
ATOM 2338 C CA . ALA A 1 308 ? 6.220 2.379 0.097 1.00 97.50 308 ALA A CA 1
ATOM 2339 C C . ALA A 1 308 ? 5.988 0.862 -0.043 1.00 97.50 308 ALA A C 1
ATOM 2341 O O . ALA A 1 308 ? 6.581 0.066 0.690 1.00 97.50 308 ALA A O 1
ATOM 2342 N N . ILE A 1 309 ? 5.189 0.440 -1.030 1.00 97.25 309 ILE A N 1
ATOM 2343 C CA . ILE A 1 309 ? 4.984 -0.977 -1.362 1.00 97.25 309 ILE A CA 1
ATOM 2344 C C . ILE A 1 309 ? 6.309 -1.624 -1.765 1.00 97.25 309 ILE A C 1
ATOM 2346 O O . ILE A 1 309 ? 6.633 -2.694 -1.261 1.00 97.25 309 ILE A O 1
ATOM 2350 N N . LEU A 1 310 ? 7.107 -0.989 -2.624 1.00 96.38 310 LEU A N 1
ATOM 2351 C CA . LEU A 1 310 ? 8.400 -1.531 -3.046 1.00 96.38 310 LEU A CA 1
ATOM 2352 C C . LEU A 1 310 ? 9.422 -1.581 -1.908 1.00 96.38 310 LEU A C 1
ATOM 2354 O O . LEU A 1 310 ? 10.196 -2.532 -1.835 1.00 96.38 310 LEU A O 1
ATOM 2358 N N . GLN A 1 311 ? 9.408 -0.609 -0.996 1.00 96.69 311 GLN A N 1
ATOM 2359 C CA . GLN A 1 311 ? 10.239 -0.642 0.210 1.00 96.69 311 GLN A CA 1
ATOM 2360 C C . GLN A 1 311 ? 9.863 -1.818 1.121 1.00 96.69 311 GLN A C 1
ATOM 2362 O O . GLN A 1 311 ? 10.748 -2.457 1.689 1.00 96.69 311 GLN A O 1
ATOM 2367 N N . ARG A 1 312 ? 8.565 -2.131 1.242 1.00 96.38 312 ARG A N 1
ATOM 2368 C CA . ARG A 1 312 ? 8.062 -3.193 2.127 1.00 96.38 312 ARG A CA 1
ATOM 2369 C C . ARG A 1 312 ? 8.095 -4.595 1.513 1.00 96.38 312 ARG A C 1
ATOM 2371 O O . ARG A 1 312 ? 8.376 -5.561 2.223 1.00 96.38 312 ARG A O 1
ATOM 2378 N N . ALA A 1 313 ? 7.748 -4.720 0.237 1.00 95.94 313 ALA A N 1
ATOM 2379 C CA . ALA A 1 313 ? 7.532 -5.987 -0.466 1.00 95.94 313 ALA A CA 1
ATOM 2380 C C . ALA A 1 313 ? 8.632 -6.313 -1.492 1.00 95.94 313 ALA A C 1
ATOM 2382 O O . ALA A 1 313 ? 8.673 -7.431 -2.008 1.00 95.94 313 ALA A O 1
ATOM 2383 N N . GLY A 1 314 ? 9.525 -5.364 -1.784 1.00 95.50 314 GLY A N 1
ATOM 2384 C CA . GLY A 1 314 ? 10.553 -5.504 -2.809 1.00 95.50 314 GLY A CA 1
ATOM 2385 C C . GLY A 1 314 ? 10.000 -5.456 -4.234 1.00 95.50 314 GLY A C 1
ATOM 2386 O O . GLY A 1 314 ? 8.797 -5.332 -4.470 1.00 95.50 314 GLY A O 1
ATOM 2387 N N . MET A 1 315 ? 10.908 -5.568 -5.206 1.00 94.31 315 MET A N 1
ATOM 2388 C CA . MET A 1 315 ? 10.538 -5.657 -6.617 1.00 94.31 315 MET A CA 1
ATOM 2389 C C . MET A 1 315 ? 9.947 -7.038 -6.937 1.00 94.31 315 MET A C 1
ATOM 2391 O O . MET A 1 315 ? 10.600 -8.048 -6.661 1.00 94.31 315 MET A O 1
ATOM 2395 N N . PRO A 1 316 ? 8.765 -7.114 -7.570 1.00 94.25 316 PRO A N 1
ATOM 2396 C CA . PRO A 1 316 ? 8.207 -8.384 -8.025 1.00 94.25 316 PRO A CA 1
ATOM 2397 C C . PRO A 1 316 ? 9.109 -9.064 -9.062 1.00 94.25 316 PRO A C 1
ATOM 2399 O O . PRO A 1 316 ? 9.567 -8.444 -10.028 1.00 94.25 316 PRO A O 1
ATOM 2402 N N . VAL A 1 317 ? 9.334 -10.365 -8.876 1.00 91.25 317 VAL A N 1
ATOM 2403 C CA . VAL A 1 317 ? 10.170 -11.187 -9.758 1.00 91.25 317 VAL A CA 1
ATOM 2404 C C . VAL A 1 317 ? 9.311 -11.748 -10.900 1.00 91.25 317 VAL A C 1
ATOM 2406 O O . VAL A 1 317 ? 8.261 -12.329 -10.623 1.00 91.25 317 VAL A O 1
ATOM 2409 N N . PRO A 1 318 ? 9.719 -11.618 -12.181 1.00 84.69 318 PRO A N 1
ATOM 2410 C CA . PRO A 1 318 ? 9.078 -12.346 -13.275 1.00 84.69 318 PRO A CA 1
ATOM 2411 C C . PRO A 1 318 ? 9.103 -13.847 -12.976 1.00 84.69 318 PRO A C 1
ATOM 2413 O O . PRO A 1 318 ? 10.179 -14.406 -12.794 1.00 84.69 318 PRO A O 1
ATOM 2416 N N . ASP A 1 319 ? 7.929 -14.474 -12.924 1.00 86.50 319 ASP A N 1
ATOM 2417 C CA . ASP A 1 319 ? 7.720 -15.901 -12.625 1.00 86.50 319 ASP A CA 1
ATOM 2418 C C . ASP A 1 319 ? 7.851 -16.308 -11.139 1.00 86.50 319 ASP A C 1
ATOM 2420 O O . ASP A 1 319 ? 7.766 -17.495 -10.822 1.00 86.50 319 ASP A O 1
ATOM 2424 N N . GLY A 1 320 ? 8.031 -15.352 -10.220 1.00 88.75 320 GLY A N 1
ATOM 2425 C CA . GLY A 1 320 ? 8.068 -15.608 -8.776 1.00 88.75 320 GLY A CA 1
ATOM 2426 C C . GLY A 1 320 ? 6.704 -15.469 -8.095 1.00 88.75 320 GLY A C 1
ATOM 2427 O O . GLY A 1 320 ? 5.850 -14.707 -8.547 1.00 88.75 320 GLY A O 1
ATOM 2428 N N . ASP A 1 321 ? 6.526 -16.168 -6.971 1.00 90.12 321 ASP A N 1
ATOM 2429 C CA . ASP A 1 321 ? 5.385 -15.956 -6.081 1.00 90.12 321 ASP A CA 1
ATOM 2430 C C . ASP A 1 321 ? 5.599 -14.669 -5.268 1.00 90.12 321 ASP A C 1
ATOM 2432 O O . ASP A 1 321 ? 6.360 -14.636 -4.300 1.00 90.12 321 ASP A O 1
ATOM 2436 N N . TRP A 1 322 ? 4.989 -13.572 -5.717 1.00 93.06 322 TRP A N 1
ATOM 2437 C CA . TRP A 1 322 ? 5.056 -12.277 -5.043 1.00 93.06 322 TRP A CA 1
ATOM 2438 C C . TRP A 1 322 ? 3.809 -12.107 -4.175 1.00 93.06 322 TRP A C 1
ATOM 2440 O O . TRP A 1 322 ? 2.844 -11.470 -4.588 1.00 93.06 322 TRP A O 1
ATOM 2450 N N . TYR A 1 323 ? 3.822 -12.721 -2.987 1.00 90.81 323 TYR A N 1
ATOM 2451 C CA . TYR A 1 323 ? 2.702 -12.715 -2.032 1.00 90.81 323 TYR A CA 1
ATOM 2452 C C . TYR A 1 323 ? 1.401 -13.322 -2.590 1.00 90.81 323 TYR A C 1
ATOM 2454 O O . TYR A 1 323 ? 0.318 -12.828 -2.307 1.00 90.81 323 TYR A O 1
ATOM 2462 N N . GLY A 1 324 ? 1.458 -14.343 -3.447 1.00 91.06 324 GLY A N 1
ATOM 2463 C CA . GLY A 1 324 ? 0.263 -14.921 -4.074 1.00 91.06 324 GLY A CA 1
ATOM 2464 C C . GLY A 1 324 ? -0.445 -13.987 -5.062 1.00 91.06 324 GLY A C 1
ATOM 2465 O O . GLY A 1 324 ? -1.528 -14.314 -5.553 1.00 91.06 324 GLY A O 1
ATOM 2466 N N . ILE A 1 325 ? 0.137 -12.822 -5.368 1.00 93.88 325 ILE A N 1
ATOM 2467 C CA . ILE A 1 325 ? -0.442 -11.850 -6.294 1.00 93.88 325 ILE A CA 1
ATOM 2468 C C . ILE A 1 325 ? -0.265 -12.374 -7.727 1.00 93.88 325 ILE A C 1
ATOM 2470 O O . ILE A 1 325 ? 0.849 -12.751 -8.107 1.00 93.88 325 ILE A O 1
ATOM 2474 N N . PRO A 1 326 ? -1.325 -12.372 -8.562 1.00 94.00 326 PRO A N 1
ATOM 2475 C CA . PRO A 1 326 ? -1.225 -12.825 -9.943 1.00 94.00 326 PRO A CA 1
ATOM 2476 C C . PRO A 1 326 ? -0.129 -12.088 -10.720 1.00 94.00 326 PRO A C 1
ATOM 2478 O O . PRO A 1 326 ? 0.022 -10.871 -10.605 1.00 94.00 326 PRO A O 1
ATOM 2481 N N . ALA A 1 327 ? 0.595 -12.813 -11.576 1.00 93.44 327 ALA A N 1
ATOM 2482 C CA . ALA A 1 327 ? 1.700 -12.255 -12.357 1.00 93.44 327 ALA A CA 1
ATOM 2483 C C . ALA A 1 327 ? 1.289 -11.042 -13.216 1.00 93.44 327 ALA A C 1
ATOM 2485 O O . ALA A 1 327 ? 2.073 -10.114 -13.382 1.00 93.44 327 ALA A O 1
ATOM 2486 N N . SER A 1 328 ? 0.049 -11.014 -13.720 1.00 92.94 328 SER A N 1
ATOM 2487 C CA . SER A 1 328 ? -0.490 -9.876 -14.477 1.00 92.94 328 SER A CA 1
ATOM 2488 C C . SER A 1 328 ? -0.593 -8.598 -13.643 1.00 92.94 328 SER A C 1
ATOM 2490 O O . SER A 1 328 ? -0.405 -7.503 -14.165 1.00 92.94 328 SER A O 1
ATOM 2492 N N . GLU A 1 329 ? -0.888 -8.731 -12.349 1.00 93.88 329 GLU A N 1
ATOM 2493 C CA . GLU A 1 329 ? -1.039 -7.608 -11.425 1.00 93.88 329 GLU A CA 1
ATOM 2494 C C . GLU A 1 329 ? 0.322 -7.098 -10.950 1.00 93.88 329 GLU A C 1
ATOM 2496 O O . GLU A 1 329 ? 0.578 -5.894 -10.950 1.00 93.88 329 GLU A O 1
ATOM 2501 N N . SER A 1 330 ? 1.248 -8.005 -10.635 1.00 94.19 330 SER A N 1
ATOM 2502 C CA . SER A 1 330 ? 2.616 -7.627 -10.270 1.00 94.19 330 SER A CA 1
ATOM 2503 C C . SER A 1 330 ? 3.384 -7.003 -11.447 1.00 94.19 330 SER A C 1
ATOM 2505 O O . SER A 1 330 ? 4.211 -6.108 -11.253 1.00 94.19 330 SER A O 1
ATOM 2507 N N . GLU A 1 331 ? 3.061 -7.386 -12.688 1.00 92.88 331 GLU A N 1
ATOM 2508 C CA . GLU A 1 331 ? 3.595 -6.756 -13.897 1.00 92.88 331 GLU A CA 1
ATOM 2509 C C . GLU A 1 331 ? 3.212 -5.270 -14.004 1.00 92.88 331 GLU A C 1
ATOM 2511 O O . GLU A 1 331 ? 4.039 -4.467 -14.446 1.00 92.88 331 GLU A O 1
ATOM 2516 N N . LYS A 1 332 ? 2.015 -4.865 -13.546 1.00 93.50 332 LYS A N 1
ATOM 2517 C CA . LYS A 1 332 ? 1.617 -3.444 -13.514 1.00 93.50 332 LYS A CA 1
ATOM 2518 C C . LYS A 1 332 ? 2.564 -2.628 -12.638 1.00 93.50 332 LYS A C 1
ATOM 2520 O O . LYS A 1 332 ? 3.029 -1.573 -13.068 1.00 93.50 332 LYS A O 1
ATOM 2525 N N . LEU A 1 333 ? 2.905 -3.129 -11.446 1.00 94.56 333 LEU A N 1
ATOM 2526 C CA . LEU A 1 333 ? 3.839 -2.444 -10.549 1.00 94.56 333 LEU A CA 1
ATOM 2527 C C . LEU A 1 333 ? 5.245 -2.357 -11.155 1.00 94.56 333 LEU A C 1
ATOM 2529 O O . LEU A 1 333 ? 5.889 -1.316 -11.053 1.00 94.56 333 LEU A O 1
ATOM 2533 N N . ARG A 1 334 ? 5.711 -3.406 -11.848 1.00 93.38 334 ARG A N 1
ATOM 2534 C CA . ARG A 1 334 ? 6.997 -3.359 -12.571 1.00 93.38 334 ARG A CA 1
ATOM 2535 C C . ARG A 1 334 ? 7.009 -2.291 -13.647 1.00 93.38 334 ARG A C 1
ATOM 2537 O O . ARG A 1 334 ? 7.939 -1.493 -13.705 1.00 93.38 334 ARG A O 1
ATOM 2544 N N . LYS A 1 335 ? 5.972 -2.278 -14.482 1.00 93.12 335 LYS A N 1
ATOM 2545 C CA . LYS A 1 335 ? 5.790 -1.281 -15.539 1.00 93.12 335 LYS A CA 1
ATOM 2546 C C . LYS A 1 335 ? 5.771 0.128 -14.952 1.00 93.12 335 LYS A C 1
ATOM 2548 O O . LYS A 1 335 ? 6.400 1.028 -15.507 1.00 93.12 335 LYS A O 1
ATOM 2553 N N . TRP A 1 336 ? 5.109 0.304 -13.808 1.00 95.06 336 TRP A N 1
ATOM 2554 C CA . TRP A 1 336 ? 5.036 1.594 -13.133 1.00 95.06 336 TRP A CA 1
ATOM 2555 C C . TRP A 1 336 ? 6.421 1.989 -12.639 1.00 95.06 336 TRP A C 1
ATOM 2557 O O . TRP A 1 336 ? 6.857 3.093 -12.927 1.00 95.06 336 TRP A O 1
ATOM 2567 N N . HIS A 1 337 ? 7.151 1.077 -11.995 1.00 94.44 337 HIS A N 1
ATOM 2568 C CA . HIS A 1 337 ? 8.498 1.330 -11.488 1.00 94.44 337 HIS A CA 1
ATOM 2569 C C . HIS A 1 337 ? 9.470 1.715 -12.613 1.00 94.44 337 HIS A C 1
ATOM 2571 O O . HIS A 1 337 ? 10.233 2.672 -12.489 1.00 94.44 337 HIS A O 1
ATOM 2577 N N . THR A 1 338 ? 9.397 1.021 -13.750 1.00 94.25 338 THR A N 1
ATOM 2578 C CA . THR A 1 338 ? 10.143 1.365 -14.964 1.00 94.25 338 THR A CA 1
ATOM 2579 C C . THR A 1 338 ? 9.842 2.793 -15.418 1.00 94.25 338 THR A C 1
ATOM 2581 O O . THR A 1 338 ? 10.765 3.593 -15.581 1.00 94.25 338 THR A O 1
ATOM 2584 N N . LEU A 1 339 ? 8.564 3.151 -15.579 1.00 94.62 339 LEU A N 1
ATOM 2585 C CA . LEU A 1 339 ? 8.186 4.513 -15.961 1.00 94.62 339 LEU A CA 1
ATOM 2586 C C . LEU A 1 339 ? 8.563 5.544 -14.899 1.00 94.62 339 LEU A C 1
ATOM 2588 O O . LEU A 1 339 ? 8.970 6.647 -15.255 1.00 94.62 339 LEU A O 1
ATOM 2592 N N . PHE A 1 340 ? 8.457 5.192 -13.622 1.00 94.81 340 PHE A N 1
ATOM 2593 C CA . PHE A 1 340 ? 8.780 6.045 -12.492 1.00 94.81 340 PHE A CA 1
ATOM 2594 C C . PHE A 1 340 ? 10.248 6.478 -12.531 1.00 94.81 340 PHE A C 1
ATOM 2596 O O . PHE A 1 340 ? 10.527 7.674 -12.453 1.00 94.81 340 PHE A O 1
ATOM 2603 N N . HIS A 1 341 ? 11.184 5.551 -12.759 1.00 94.44 341 HIS A N 1
ATOM 2604 C CA . HIS A 1 341 ? 12.610 5.883 -12.888 1.00 94.44 341 HIS A CA 1
ATOM 2605 C C . HIS A 1 341 ? 12.905 6.756 -14.102 1.00 94.44 341 HIS A C 1
ATOM 2607 O O . HIS A 1 341 ? 13.600 7.765 -13.977 1.00 94.44 341 HIS A O 1
ATOM 2613 N N . ILE A 1 342 ? 12.327 6.432 -15.262 1.00 95.94 342 ILE A N 1
ATOM 2614 C CA . ILE A 1 342 ? 12.476 7.244 -16.481 1.00 95.94 342 ILE A CA 1
ATOM 2615 C C . ILE A 1 342 ? 11.933 8.660 -16.225 1.00 95.94 342 ILE A C 1
ATOM 2617 O O . ILE A 1 342 ? 12.582 9.658 -16.545 1.00 95.94 342 ILE A O 1
ATOM 2621 N N . ARG A 1 343 ? 10.758 8.766 -15.596 1.00 95.62 343 ARG A N 1
ATOM 2622 C CA . ARG A 1 343 ? 10.108 10.036 -15.261 1.00 95.62 343 ARG A CA 1
ATOM 2623 C C . ARG A 1 343 ? 10.919 10.847 -14.258 1.00 95.62 343 ARG A C 1
ATOM 2625 O O . ARG A 1 343 ? 11.091 12.044 -14.455 1.00 95.62 343 ARG A O 1
ATOM 2632 N N . ARG A 1 344 ? 11.452 10.214 -13.215 1.00 95.06 344 ARG A N 1
ATOM 2633 C CA . ARG A 1 344 ? 12.307 10.853 -12.204 1.00 95.06 344 ARG A CA 1
ATOM 2634 C C . ARG A 1 344 ? 13.626 11.343 -12.802 1.00 95.06 344 ARG A C 1
ATOM 2636 O O . ARG A 1 344 ? 14.132 12.380 -12.381 1.00 95.06 344 ARG A O 1
ATOM 2643 N N . PHE A 1 345 ? 14.164 10.629 -13.789 1.00 96.00 345 PHE A N 1
ATOM 2644 C CA . PHE A 1 345 ? 15.425 10.978 -14.439 1.00 96.00 345 PHE A CA 1
ATOM 2645 C C . PHE A 1 345 ? 15.287 12.153 -15.425 1.00 96.00 345 PHE A C 1
ATOM 2647 O O . PHE A 1 345 ? 16.099 13.077 -15.380 1.00 96.00 345 PHE A O 1
ATOM 2654 N N . TYR A 1 346 ? 14.254 12.165 -16.281 1.00 94.62 346 TYR A N 1
ATOM 2655 C CA . TYR A 1 346 ? 14.081 13.203 -17.318 1.00 94.62 346 TYR A CA 1
ATOM 2656 C C . TYR A 1 346 ? 13.058 14.300 -16.988 1.00 94.62 346 TYR A C 1
ATOM 2658 O O . TYR A 1 346 ? 13.051 15.346 -17.640 1.00 94.62 346 TYR A O 1
ATOM 2666 N N . GLY A 1 347 ? 12.163 14.064 -16.030 1.00 93.31 347 GLY A N 1
ATOM 2667 C CA . GLY A 1 347 ? 10.953 14.857 -15.814 1.00 93.31 347 GLY A CA 1
ATOM 2668 C C . GLY A 1 347 ? 9.822 14.533 -16.805 1.00 93.31 347 GLY A C 1
ATOM 2669 O O . GLY A 1 347 ? 10.036 13.980 -17.884 1.00 93.31 347 GLY A O 1
ATOM 2670 N N . ASN A 1 348 ? 8.592 14.929 -16.457 1.00 88.94 348 ASN A N 1
ATOM 2671 C CA . ASN A 1 348 ? 7.371 14.585 -17.210 1.00 88.94 348 ASN A CA 1
ATOM 2672 C C . ASN A 1 348 ? 7.331 15.168 -18.634 1.00 88.94 348 ASN A C 1
ATOM 2674 O O . ASN A 1 348 ? 6.688 14.607 -19.518 1.00 88.94 348 ASN A O 1
ATOM 2678 N N . ALA A 1 349 ? 7.991 16.308 -18.857 1.00 88.56 349 ALA A N 1
ATOM 2679 C CA . ALA A 1 349 ? 7.982 17.024 -20.134 1.00 88.56 349 ALA A CA 1
ATOM 2680 C C . ALA A 1 349 ? 9.183 16.687 -21.037 1.00 88.56 349 ALA A C 1
ATOM 2682 O O . ALA A 1 349 ? 9.303 17.238 -22.132 1.00 88.56 349 ALA A O 1
ATOM 2683 N N . GLY A 1 350 ? 10.086 15.804 -20.596 1.00 93.88 350 GLY A N 1
ATOM 2684 C CA . GLY A 1 350 ? 11.276 15.452 -21.361 1.00 93.88 350 GLY A CA 1
ATOM 2685 C C . GLY A 1 350 ? 10.924 14.707 -22.652 1.00 93.88 350 GLY A C 1
ATOM 2686 O O . GLY A 1 350 ? 10.202 13.713 -22.621 1.00 93.88 350 GLY A O 1
ATOM 2687 N N . ILE A 1 351 ? 11.486 15.132 -23.790 1.00 95.25 351 ILE A N 1
ATOM 2688 C CA . ILE A 1 351 ? 11.319 14.431 -25.082 1.00 95.25 351 ILE A CA 1
ATOM 2689 C C . ILE A 1 351 ? 11.742 12.959 -24.954 1.00 95.25 351 ILE A C 1
ATOM 2691 O O . ILE A 1 351 ? 11.060 12.066 -25.450 1.00 95.25 351 ILE A O 1
ATOM 2695 N N . LYS A 1 352 ? 12.837 12.698 -24.230 1.00 96.00 352 LYS A N 1
ATOM 2696 C CA . LYS A 1 352 ? 13.315 11.345 -23.923 1.00 96.00 352 LYS A CA 1
ATOM 2697 C C . LYS A 1 352 ? 12.277 10.528 -23.150 1.00 96.00 352 LYS A C 1
ATOM 2699 O O . LYS A 1 352 ? 11.989 9.407 -23.552 1.00 96.00 352 LYS A O 1
ATOM 2704 N N . TYR A 1 353 ? 11.642 11.102 -22.122 1.00 96.44 353 TYR A N 1
ATOM 2705 C CA . TYR A 1 353 ? 10.543 10.440 -21.407 1.00 96.44 353 TYR A CA 1
ATOM 2706 C C . TYR A 1 353 ? 9.389 10.084 -22.354 1.00 96.44 353 TYR A C 1
ATOM 2708 O O . TYR A 1 353 ? 8.921 8.951 -22.334 1.00 96.44 353 TYR A O 1
ATOM 2716 N N . GLN A 1 354 ? 8.967 10.998 -23.233 1.00 95.19 354 GLN A N 1
ATOM 2717 C CA . GLN A 1 354 ? 7.877 10.735 -24.187 1.00 95.19 354 GLN A CA 1
ATOM 2718 C C . GLN A 1 354 ? 8.199 9.592 -25.159 1.00 95.19 354 GLN A C 1
ATOM 2720 O O . GLN A 1 354 ? 7.329 8.786 -25.476 1.00 95.19 354 GLN A O 1
ATOM 2725 N N . ILE A 1 355 ? 9.446 9.504 -25.626 1.00 96.38 355 ILE A N 1
ATOM 2726 C CA . ILE A 1 355 ? 9.865 8.423 -26.524 1.00 96.38 355 ILE A CA 1
ATOM 2727 C C . ILE A 1 355 ? 9.971 7.112 -25.753 1.00 96.38 355 ILE A C 1
ATOM 2729 O O . ILE A 1 355 ? 9.334 6.134 -26.136 1.00 96.38 355 ILE A O 1
ATOM 2733 N N . TYR A 1 356 ? 10.723 7.079 -24.655 1.00 97.06 356 TYR A N 1
ATOM 2734 C CA . TYR A 1 356 ? 10.947 5.849 -23.900 1.00 97.06 356 TYR A CA 1
ATOM 2735 C C . TYR A 1 356 ? 9.660 5.302 -23.277 1.00 97.06 356 TYR A C 1
ATOM 2737 O O . TYR A 1 356 ? 9.422 4.101 -23.349 1.00 97.06 356 TYR A O 1
ATOM 2745 N N . SER A 1 357 ? 8.771 6.157 -22.765 1.00 95.25 357 SER A N 1
ATOM 2746 C CA . SER A 1 357 ? 7.474 5.713 -22.234 1.00 95.25 357 SER A CA 1
ATOM 2747 C C . SER A 1 357 ? 6.594 5.029 -23.280 1.00 95.25 357 SER A C 1
ATOM 2749 O O . SER A 1 357 ? 5.767 4.210 -22.905 1.00 95.25 357 SER A O 1
ATOM 2751 N N . SER A 1 358 ? 6.805 5.262 -24.583 1.00 95.94 358 SER A N 1
ATOM 2752 C CA . SER A 1 358 ? 6.093 4.522 -25.636 1.00 95.94 358 SER A CA 1
ATOM 2753 C C . SER A 1 358 ? 6.560 3.070 -25.815 1.00 95.94 358 SER A C 1
ATOM 2755 O O . SER A 1 358 ? 5.871 2.293 -26.469 1.00 95.94 358 SER A O 1
ATOM 2757 N N . PHE A 1 359 ? 7.688 2.688 -25.204 1.00 96.75 359 PHE A N 1
ATOM 2758 C CA . PHE A 1 359 ? 8.278 1.346 -25.280 1.00 96.75 359 PHE A CA 1
ATOM 2759 C C . PHE A 1 359 ? 8.322 0.618 -23.928 1.00 96.75 359 PHE A C 1
ATOM 2761 O O . PHE A 1 359 ? 9.027 -0.379 -23.791 1.00 96.75 359 PHE A O 1
ATOM 2768 N N . TYR A 1 360 ? 7.604 1.100 -22.911 1.00 94.75 360 TYR A N 1
ATOM 2769 C CA . TYR A 1 360 ? 7.688 0.568 -21.544 1.00 94.75 360 TYR A CA 1
ATOM 2770 C C . TYR A 1 360 ? 7.323 -0.923 -21.423 1.00 94.75 360 TYR A C 1
ATOM 2772 O O . TYR A 1 360 ? 7.863 -1.615 -20.566 1.00 94.75 360 TYR A O 1
ATOM 2780 N N . GLU A 1 361 ? 6.454 -1.438 -22.298 1.00 93.81 361 GLU A N 1
ATOM 2781 C CA . GLU A 1 361 ? 6.081 -2.863 -22.339 1.00 93.81 361 GLU A CA 1
ATOM 2782 C C . GLU A 1 361 ? 7.222 -3.774 -22.805 1.00 93.81 361 GLU A C 1
ATOM 2784 O O . GLU A 1 361 ? 7.210 -4.973 -22.534 1.00 93.81 361 GLU A O 1
ATOM 2789 N N . ASP A 1 362 ? 8.202 -3.206 -23.507 1.00 96.00 362 ASP A N 1
ATOM 2790 C CA . ASP A 1 362 ? 9.336 -3.922 -24.088 1.00 96.00 362 ASP A CA 1
ATOM 2791 C C . ASP A 1 362 ? 10.613 -3.801 -23.250 1.00 96.00 362 ASP A C 1
ATOM 2793 O O . ASP A 1 362 ? 11.613 -4.465 -23.531 1.00 96.00 362 ASP A O 1
ATOM 2797 N N . MET A 1 363 ? 10.582 -2.977 -22.204 1.00 95.81 363 MET A N 1
ATOM 2798 C CA . MET A 1 363 ? 11.690 -2.816 -21.273 1.00 95.81 363 MET A CA 1
ATOM 2799 C C . MET A 1 363 ? 11.686 -3.954 -20.256 1.00 95.81 363 MET A C 1
ATOM 2801 O O . MET A 1 363 ? 10.708 -4.188 -19.549 1.00 95.81 363 MET A O 1
ATOM 2805 N N . LEU A 1 364 ? 12.812 -4.652 -20.145 1.00 92.50 364 LEU A N 1
ATOM 2806 C CA . LEU A 1 364 ? 12.998 -5.697 -19.144 1.00 92.50 364 LEU A CA 1
ATOM 2807 C C . LEU A 1 364 ? 13.395 -5.115 -17.791 1.00 92.50 364 LEU A C 1
ATOM 2809 O O . LEU A 1 364 ? 12.919 -5.594 -16.759 1.00 92.50 364 LEU A O 1
ATOM 2813 N N . ASN A 1 365 ? 14.273 -4.110 -17.807 1.00 93.56 365 ASN A N 1
ATOM 2814 C CA . ASN A 1 365 ? 14.815 -3.482 -16.612 1.00 93.56 365 ASN A CA 1
ATOM 2815 C C . ASN A 1 365 ? 15.213 -2.027 -16.887 1.00 93.56 365 ASN A C 1
ATOM 2817 O O . ASN A 1 365 ? 15.640 -1.697 -17.996 1.00 93.56 365 ASN A O 1
ATOM 2821 N N . VAL A 1 366 ? 15.093 -1.180 -15.866 1.00 95.94 366 VAL A N 1
ATOM 2822 C CA . VAL A 1 366 ? 15.590 0.196 -15.882 1.00 95.94 366 VAL A CA 1
ATOM 2823 C C . VAL A 1 366 ? 16.345 0.451 -14.593 1.00 95.94 366 VAL A C 1
ATOM 2825 O O . VAL A 1 366 ? 15.787 0.313 -13.507 1.00 95.94 366 VAL A O 1
ATOM 2828 N N . GLU A 1 367 ? 17.605 0.843 -14.729 1.00 94.88 367 GLU A N 1
ATOM 2829 C CA . GLU A 1 367 ? 18.499 1.106 -13.608 1.00 94.88 367 GLU A CA 1
ATOM 2830 C C . GLU A 1 367 ? 19.099 2.498 -13.740 1.00 94.88 367 GLU A C 1
ATOM 2832 O O . GLU A 1 367 ? 19.532 2.912 -14.814 1.00 94.88 367 GLU A O 1
ATOM 2837 N N . VAL A 1 368 ? 19.138 3.226 -12.631 1.00 94.50 368 VAL A N 1
ATOM 2838 C CA . VAL A 1 368 ? 19.901 4.467 -12.523 1.00 94.50 368 VAL A CA 1
ATOM 2839 C C . VAL A 1 368 ? 21.260 4.108 -11.930 1.00 94.50 368 VAL A C 1
ATOM 2841 O O . VAL A 1 368 ? 21.332 3.320 -10.987 1.00 94.50 368 VAL A O 1
ATOM 2844 N N . SER A 1 369 ? 22.340 4.664 -12.476 1.00 92.56 369 SER A N 1
ATOM 2845 C CA . SER A 1 369 ? 23.680 4.485 -11.915 1.00 92.56 369 SER A CA 1
ATOM 2846 C C . SER A 1 369 ? 23.746 4.950 -10.453 1.00 92.56 369 SER A C 1
ATOM 2848 O O . SER A 1 369 ? 23.004 5.840 -10.039 1.00 92.56 369 SER A O 1
ATOM 2850 N N . GLU A 1 370 ? 24.661 4.377 -9.660 1.00 90.50 370 GLU A N 1
ATOM 2851 C CA . GLU A 1 370 ? 24.817 4.706 -8.228 1.00 90.50 370 GLU A CA 1
ATOM 2852 C C . GLU A 1 370 ? 25.034 6.209 -7.975 1.00 90.50 370 GLU A C 1
ATOM 2854 O O . GLU A 1 370 ? 24.598 6.749 -6.962 1.00 90.50 370 GLU A O 1
ATOM 2859 N N . ASP A 1 371 ? 25.702 6.892 -8.905 1.00 88.94 371 ASP A N 1
ATOM 2860 C CA . ASP A 1 371 ? 25.977 8.331 -8.867 1.00 88.94 371 ASP A CA 1
ATOM 2861 C C . ASP A 1 371 ? 24.841 9.194 -9.452 1.00 88.94 371 ASP A C 1
ATOM 2863 O O . ASP A 1 371 ? 24.933 10.424 -9.459 1.00 88.94 371 ASP A O 1
ATOM 2867 N N . GLY A 1 372 ? 23.772 8.576 -9.963 1.00 91.81 372 GLY A N 1
ATOM 2868 C CA . GLY A 1 372 ? 22.639 9.260 -10.581 1.00 91.81 372 GLY A CA 1
ATOM 2869 C C . GLY A 1 372 ? 22.968 9.974 -11.896 1.00 91.81 372 GLY A C 1
ATOM 2870 O O . GLY A 1 372 ? 22.197 10.847 -12.317 1.00 91.81 372 GLY A O 1
ATOM 2871 N N . ARG A 1 373 ? 24.116 9.667 -12.516 1.00 90.88 373 ARG A N 1
ATOM 2872 C CA . ARG A 1 373 ? 24.610 10.324 -13.737 1.00 90.88 373 ARG A CA 1
ATOM 2873 C C . ARG A 1 373 ? 24.181 9.636 -15.023 1.00 90.88 373 ARG A C 1
ATOM 2875 O O . ARG A 1 373 ? 24.220 10.285 -16.063 1.00 90.88 373 ARG A O 1
ATOM 2882 N N . ALA A 1 374 ? 23.763 8.378 -14.984 1.00 93.19 374 ALA A N 1
ATOM 2883 C CA . ALA A 1 374 ? 23.326 7.640 -16.159 1.00 93.19 374 ALA A CA 1
ATOM 2884 C C . ALA A 1 374 ? 22.065 6.818 -15.882 1.00 93.19 374 ALA A C 1
ATOM 2886 O O . ALA A 1 374 ? 21.858 6.325 -14.773 1.00 93.19 374 ALA A O 1
ATOM 2887 N N . LEU A 1 375 ? 21.238 6.659 -16.912 1.00 95.88 375 LEU A N 1
ATOM 2888 C CA . LEU A 1 375 ? 20.110 5.735 -16.936 1.00 95.88 375 LEU A CA 1
ATOM 2889 C C . LEU A 1 375 ? 20.420 4.590 -17.905 1.00 95.88 375 LEU A C 1
ATOM 2891 O O . LEU A 1 375 ? 20.820 4.830 -19.044 1.00 95.88 375 LEU A O 1
ATOM 2895 N N . PHE A 1 376 ? 20.209 3.358 -17.463 1.00 96.50 376 PHE A N 1
ATOM 2896 C CA . PHE A 1 376 ? 20.354 2.143 -18.255 1.00 96.50 376 PHE A CA 1
ATOM 2897 C C . PHE A 1 376 ? 18.971 1.544 -18.505 1.00 96.50 376 PHE A C 1
ATOM 2899 O O . PHE A 1 376 ? 18.244 1.248 -17.560 1.00 96.50 376 PHE A O 1
ATOM 2906 N N . ILE A 1 377 ? 18.604 1.352 -19.770 1.00 97.50 377 ILE A N 1
ATOM 2907 C CA . ILE A 1 377 ? 17.320 0.770 -20.181 1.00 97.50 377 ILE A CA 1
ATOM 2908 C C . ILE A 1 377 ? 17.600 -0.522 -20.955 1.00 97.50 377 ILE A C 1
ATOM 2910 O O . ILE A 1 377 ? 18.102 -0.480 -22.079 1.00 97.50 377 ILE A O 1
ATOM 2914 N N . ASP A 1 378 ? 17.290 -1.675 -20.361 1.00 97.38 378 ASP A N 1
ATOM 2915 C CA . ASP A 1 378 ? 17.520 -2.999 -20.953 1.00 97.38 378 ASP A CA 1
ATOM 2916 C C . ASP A 1 378 ? 16.287 -3.475 -21.731 1.00 97.38 378 ASP A C 1
ATOM 2918 O O . ASP A 1 378 ? 15.230 -3.714 -21.149 1.00 97.38 378 ASP A O 1
ATOM 2922 N N . PHE A 1 379 ? 16.442 -3.680 -23.040 1.00 96.94 379 PHE A N 1
ATOM 2923 C CA . PHE A 1 379 ? 15.409 -4.234 -23.929 1.00 96.94 379 PHE A CA 1
ATOM 2924 C C . PHE A 1 379 ? 15.605 -5.732 -24.208 1.00 96.94 379 PHE A C 1
ATOM 2926 O O . PHE A 1 379 ? 14.908 -6.335 -25.018 1.00 96.94 379 PHE A O 1
ATOM 2933 N N . GLY A 1 380 ? 16.581 -6.372 -23.566 1.00 95.94 380 GLY A N 1
ATOM 2934 C CA . GLY A 1 380 ? 16.842 -7.800 -23.691 1.00 95.94 380 GLY A CA 1
ATOM 2935 C C . GLY A 1 380 ? 17.966 -8.146 -24.652 1.00 95.94 380 GLY A C 1
ATOM 2936 O O . GLY A 1 380 ? 18.849 -8.900 -24.249 1.00 95.94 380 GLY A O 1
ATOM 2937 N N . GLY A 1 381 ? 17.974 -7.623 -25.880 1.00 96.12 381 GLY A N 1
ATOM 2938 C CA . GLY A 1 381 ? 19.098 -7.817 -26.817 1.00 96.12 381 GLY A CA 1
ATOM 2939 C C . GLY A 1 381 ? 20.015 -6.598 -26.980 1.00 96.12 381 GLY A C 1
ATOM 2940 O O . GLY A 1 381 ? 21.154 -6.748 -27.415 1.00 96.12 381 GLY A O 1
ATOM 2941 N N . PHE A 1 382 ? 19.561 -5.413 -26.575 1.00 97.94 382 PHE A N 1
ATOM 2942 C CA . PHE A 1 382 ? 20.368 -4.193 -26.513 1.00 97.94 382 PHE A CA 1
ATOM 2943 C C . PHE A 1 382 ? 20.035 -3.408 -25.242 1.00 97.94 382 PHE A C 1
ATOM 2945 O O . PHE A 1 382 ? 18.994 -3.634 -24.619 1.00 97.94 382 PHE A O 1
ATOM 2952 N N . VAL A 1 383 ? 20.934 -2.503 -24.865 1.00 97.62 383 VAL A N 1
ATOM 2953 C CA . VAL A 1 383 ? 20.792 -1.611 -23.713 1.00 97.62 383 VAL A CA 1
ATOM 2954 C C . VAL A 1 383 ? 20.971 -0.176 -24.185 1.00 97.62 383 VAL A C 1
ATOM 2956 O O . VAL A 1 383 ? 21.920 0.125 -24.906 1.00 97.62 383 VAL A O 1
ATOM 2959 N N . VAL A 1 384 ? 20.061 0.708 -23.789 1.00 97.50 384 VAL A N 1
ATOM 2960 C CA . VAL A 1 384 ? 20.217 2.147 -24.002 1.00 97.50 384 VAL A CA 1
ATOM 2961 C C . VAL A 1 384 ? 20.843 2.760 -22.757 1.00 97.50 384 VAL A C 1
ATOM 2963 O O . VAL A 1 384 ? 20.337 2.582 -21.653 1.00 97.50 384 VAL A O 1
ATOM 2966 N N . VAL A 1 385 ? 21.947 3.469 -22.947 1.00 96.00 385 VAL A N 1
ATOM 2967 C CA . VAL A 1 385 ? 22.693 4.188 -21.919 1.00 96.00 385 VAL A CA 1
ATOM 2968 C C . VAL A 1 385 ? 22.488 5.680 -22.135 1.00 96.00 385 VAL A C 1
ATOM 2970 O O . VAL A 1 385 ? 22.818 6.218 -23.194 1.00 96.00 385 VAL A O 1
ATOM 2973 N N . ASP A 1 386 ? 21.947 6.361 -21.134 1.00 95.62 386 ASP A N 1
ATOM 2974 C CA . ASP A 1 386 ? 21.619 7.777 -21.213 1.00 95.62 386 ASP A CA 1
ATOM 2975 C C . ASP A 1 386 ? 22.354 8.595 -20.145 1.00 95.62 386 ASP A C 1
ATOM 2977 O O . ASP A 1 386 ? 21.955 8.581 -18.977 1.00 95.62 386 ASP A O 1
ATOM 2981 N N . PRO A 1 387 ? 23.430 9.305 -20.519 1.00 93.62 387 PRO A N 1
ATOM 2982 C CA . PRO A 1 387 ? 24.102 10.219 -19.614 1.00 93.62 387 PRO A CA 1
ATOM 2983 C C . PRO A 1 387 ? 23.249 11.460 -19.346 1.00 93.62 387 PRO A C 1
ATOM 2985 O O . PRO A 1 387 ? 22.874 12.195 -20.260 1.00 93.62 387 PRO A O 1
ATOM 2988 N N . ARG A 1 388 ? 23.046 11.767 -18.065 1.00 92.00 388 ARG A N 1
ATOM 2989 C CA . ARG A 1 388 ? 22.263 12.909 -17.575 1.00 92.00 388 ARG A CA 1
ATOM 2990 C C . ARG A 1 388 ? 22.776 14.252 -18.091 1.00 92.00 388 ARG A C 1
ATOM 2992 O O . ARG A 1 388 ? 21.987 15.164 -18.325 1.00 92.00 388 ARG A O 1
ATOM 2999 N N . GLU A 1 389 ? 24.088 14.373 -18.273 1.00 90.75 389 GLU A N 1
ATOM 3000 C CA . GLU A 1 389 ? 24.738 15.586 -18.781 1.00 90.75 389 GLU A CA 1
ATOM 3001 C C . GLU A 1 389 ? 24.434 15.836 -20.267 1.00 90.75 389 GLU A C 1
ATOM 3003 O O . GLU A 1 389 ? 24.428 16.980 -20.721 1.00 90.75 389 GLU A O 1
ATOM 3008 N N . GLN A 1 390 ? 24.112 14.786 -21.032 1.00 91.56 390 GLN A N 1
ATOM 3009 C CA . GLN A 1 390 ? 23.844 14.880 -22.465 1.00 91.56 390 GLN A CA 1
ATOM 3010 C C . GLN A 1 390 ? 22.336 14.859 -22.733 1.00 91.56 390 GLN A C 1
ATOM 3012 O O . GLN A 1 390 ? 21.750 13.863 -23.152 1.00 91.56 390 GLN A O 1
ATOM 3017 N N . GLN A 1 391 ? 21.686 16.007 -22.547 1.00 89.94 391 GLN A N 1
ATOM 3018 C CA . GLN A 1 391 ? 20.221 16.125 -22.625 1.00 89.94 391 GLN A CA 1
ATOM 3019 C C . GLN A 1 391 ? 19.601 15.576 -23.922 1.00 89.94 391 GLN A C 1
ATOM 3021 O O . GLN A 1 391 ? 18.508 15.018 -23.886 1.00 89.94 391 GLN A O 1
ATOM 3026 N N . ASN A 1 392 ? 20.304 15.681 -25.053 1.00 95.38 392 ASN A N 1
ATOM 3027 C CA . ASN A 1 392 ? 19.786 15.312 -26.375 1.00 95.38 392 ASN A CA 1
ATOM 3028 C C . ASN A 1 392 ? 20.444 14.072 -26.989 1.00 95.38 392 ASN A C 1
ATOM 3030 O O . ASN A 1 392 ? 20.166 13.769 -28.149 1.00 95.38 392 ASN A O 1
ATOM 3034 N N . ILE A 1 393 ? 21.325 13.381 -26.262 1.00 95.44 393 ILE A N 1
ATOM 3035 C CA . ILE A 1 393 ? 22.065 12.230 -26.788 1.00 95.44 393 ILE A CA 1
ATOM 3036 C C . ILE A 1 393 ? 21.922 11.051 -25.831 1.00 95.44 393 ILE A C 1
ATOM 3038 O O . ILE A 1 393 ? 21.985 11.223 -24.617 1.00 95.44 393 ILE A O 1
ATOM 3042 N N . SER A 1 394 ? 21.721 9.865 -26.387 1.00 96.44 394 SER A N 1
ATOM 3043 C CA . SER A 1 394 ? 21.840 8.592 -25.675 1.00 96.44 394 SER A CA 1
ATOM 3044 C C . SER A 1 394 ? 22.617 7.621 -26.560 1.00 96.44 394 SER A C 1
ATOM 3046 O O . SER A 1 394 ? 22.812 7.875 -27.751 1.00 96.44 394 SER A O 1
ATOM 3048 N N . TYR A 1 395 ? 23.061 6.506 -26.002 1.00 96.19 395 TYR A N 1
ATOM 3049 C CA . TYR A 1 395 ? 23.841 5.506 -26.720 1.00 96.19 395 TYR A CA 1
ATOM 3050 C C . TYR A 1 395 ? 23.129 4.167 -26.652 1.00 96.19 395 TYR A C 1
ATOM 3052 O O . TYR A 1 395 ? 22.691 3.750 -25.586 1.00 96.19 395 TYR A O 1
ATOM 3060 N N . LEU A 1 396 ? 23.002 3.491 -27.784 1.00 97.25 396 LEU A N 1
ATOM 3061 C CA . LEU A 1 396 ? 22.464 2.141 -27.851 1.00 97.25 396 LEU A CA 1
ATOM 3062 C C . LEU A 1 396 ? 23.625 1.168 -27.995 1.00 97.25 396 LEU A C 1
ATOM 3064 O O . LEU A 1 396 ? 24.426 1.305 -28.913 1.00 97.25 396 LEU A O 1
ATOM 3068 N N . TYR A 1 397 ? 23.681 0.179 -27.113 1.00 96.88 397 TYR A N 1
ATOM 3069 C CA . TYR A 1 397 ? 24.698 -0.862 -27.100 1.00 96.88 397 TYR A CA 1
ATOM 3070 C C . TYR A 1 397 ? 24.085 -2.228 -27.356 1.00 96.88 397 TYR A C 1
ATOM 3072 O O . TYR A 1 397 ? 23.093 -2.602 -26.727 1.00 96.88 397 TYR A O 1
ATOM 3080 N N . GLU A 1 398 ? 24.736 -3.038 -28.184 1.00 96.94 398 GLU A N 1
ATOM 3081 C CA . GLU A 1 398 ? 24.494 -4.477 -28.171 1.00 96.94 398 GLU A CA 1
ATOM 3082 C C . GLU A 1 398 ? 24.779 -5.042 -26.768 1.00 96.94 398 GLU A C 1
ATOM 3084 O O . GLU A 1 398 ? 25.797 -4.731 -26.145 1.00 96.94 398 GLU A O 1
ATOM 3089 N N . LYS A 1 399 ? 23.894 -5.904 -26.251 1.00 96.50 399 LYS A N 1
ATOM 3090 C CA . LYS A 1 399 ? 23.962 -6.349 -24.850 1.00 96.50 399 LYS A CA 1
ATOM 3091 C C . LYS A 1 399 ? 25.261 -7.070 -24.484 1.00 96.50 399 LYS A C 1
ATOM 3093 O O . LYS A 1 399 ? 25.704 -6.976 -23.341 1.00 96.50 399 LYS A O 1
ATOM 3098 N N . ALA A 1 400 ? 25.860 -7.808 -25.420 1.00 96.06 400 ALA A N 1
ATOM 3099 C CA . ALA A 1 400 ? 27.130 -8.493 -25.186 1.00 96.06 400 ALA A CA 1
ATOM 3100 C C . ALA A 1 400 ? 28.272 -7.492 -24.953 1.00 96.06 400 ALA A C 1
ATOM 3102 O O . ALA A 1 400 ? 29.016 -7.626 -23.982 1.00 96.06 400 ALA A O 1
ATOM 3103 N N . LEU A 1 401 ? 28.350 -6.461 -25.799 1.00 94.75 401 LEU A N 1
ATOM 3104 C CA . LEU A 1 401 ? 29.334 -5.392 -25.674 1.00 94.75 401 LEU A CA 1
ATOM 3105 C C . LEU A 1 401 ? 29.084 -4.555 -24.417 1.00 94.75 401 LEU A C 1
ATOM 3107 O O . LEU A 1 401 ? 30.018 -4.342 -23.645 1.00 94.75 401 LEU A O 1
ATOM 3111 N N . PHE A 1 402 ? 27.824 -4.178 -24.158 1.00 95.00 402 PHE A N 1
ATOM 3112 C CA . PHE A 1 402 ? 27.436 -3.447 -22.950 1.00 95.00 402 PHE A CA 1
ATOM 3113 C C . PHE A 1 402 ? 27.956 -4.131 -21.688 1.00 95.00 402 PHE A C 1
ATOM 3115 O O . PHE A 1 402 ? 28.586 -3.476 -20.874 1.00 95.00 402 PHE A O 1
ATOM 3122 N N . LYS A 1 403 ? 27.757 -5.448 -21.537 1.00 94.56 403 LYS A N 1
ATOM 3123 C CA . LYS A 1 403 ? 28.245 -6.185 -20.361 1.00 94.56 403 LYS A CA 1
ATOM 3124 C C . LYS A 1 403 ? 29.760 -6.075 -20.199 1.00 94.56 403 LYS A C 1
ATOM 3126 O O . LYS A 1 403 ? 30.225 -5.766 -19.110 1.00 94.56 403 LYS A O 1
ATOM 3131 N N . SER A 1 404 ? 30.512 -6.271 -21.283 1.00 91.62 404 SER A N 1
ATOM 3132 C CA . SER A 1 404 ? 31.975 -6.182 -21.232 1.00 91.62 404 SER A CA 1
ATOM 3133 C C . SER A 1 404 ? 32.478 -4.783 -20.861 1.00 91.62 404 SER A C 1
ATOM 3135 O O . SER A 1 404 ? 33.420 -4.664 -20.085 1.00 91.62 404 SER A O 1
ATOM 3137 N N . GLU A 1 405 ? 31.832 -3.724 -21.359 1.00 89.88 405 GLU A N 1
ATOM 3138 C CA . GLU A 1 405 ? 32.202 -2.345 -21.025 1.00 89.88 405 GLU A CA 1
ATOM 3139 C C . GLU A 1 405 ? 31.707 -1.931 -19.630 1.00 89.88 405 GLU A C 1
ATOM 3141 O O . GLU A 1 405 ? 32.417 -1.241 -18.902 1.00 89.88 405 GLU A O 1
ATOM 3146 N N . PHE A 1 406 ? 30.525 -2.397 -19.223 1.00 89.62 406 PHE A N 1
ATOM 3147 C CA . PHE A 1 406 ? 29.950 -2.166 -17.897 1.00 89.62 406 PHE A CA 1
ATOM 3148 C C . PHE A 1 406 ? 30.791 -2.799 -16.791 1.00 89.62 406 PHE A C 1
ATOM 3150 O O . PHE A 1 406 ? 31.003 -2.177 -15.752 1.00 89.62 406 PHE A O 1
ATOM 3157 N N . ASP A 1 407 ? 31.335 -3.995 -17.021 1.00 87.38 407 ASP A N 1
ATOM 3158 C CA . ASP A 1 407 ? 32.255 -4.636 -16.081 1.00 87.38 407 ASP A CA 1
ATOM 3159 C C . ASP A 1 407 ? 33.556 -3.832 -15.926 1.00 87.38 407 ASP A C 1
ATOM 3161 O O . ASP A 1 407 ? 34.089 -3.723 -14.820 1.00 87.38 407 ASP A O 1
ATOM 3165 N N . ILE A 1 408 ? 34.057 -3.221 -17.006 1.00 84.50 408 ILE A N 1
ATOM 3166 C CA . ILE A 1 408 ? 35.223 -2.327 -16.949 1.00 84.50 408 ILE A CA 1
ATOM 3167 C C . ILE A 1 408 ? 34.888 -1.072 -16.144 1.00 84.50 408 ILE A C 1
ATOM 3169 O O . ILE A 1 408 ? 35.671 -0.689 -15.279 1.00 84.50 408 ILE A O 1
ATOM 3173 N N . TYR A 1 409 ? 33.724 -0.461 -16.366 1.00 82.06 409 TYR A N 1
ATOM 3174 C CA . TYR A 1 409 ? 33.288 0.693 -15.580 1.00 82.06 409 TYR A CA 1
ATOM 3175 C C . TYR A 1 409 ? 33.130 0.373 -14.097 1.00 82.06 409 TYR A C 1
ATOM 3177 O O . TYR A 1 409 ? 33.608 1.122 -13.248 1.00 82.06 409 TYR A O 1
ATOM 3185 N N . LYS A 1 410 ? 32.482 -0.750 -13.775 1.00 84.62 410 LYS A N 1
ATOM 3186 C CA . LYS A 1 410 ? 32.213 -1.143 -12.391 1.00 84.62 410 LYS A CA 1
ATOM 3187 C C . LYS A 1 410 ? 33.502 -1.409 -11.609 1.00 84.62 410 LYS A C 1
ATOM 3189 O O . LYS A 1 410 ? 33.550 -1.131 -10.413 1.00 84.62 410 LYS A O 1
ATOM 3194 N N . ASN A 1 411 ? 34.526 -1.942 -12.280 1.00 83.56 411 ASN A N 1
ATOM 3195 C CA . ASN A 1 411 ? 35.821 -2.274 -11.682 1.00 83.56 411 ASN A CA 1
ATOM 3196 C C . ASN A 1 411 ? 36.874 -1.155 -11.814 1.00 83.56 411 ASN A C 1
ATOM 3198 O O . ASN A 1 411 ? 37.931 -1.242 -11.190 1.00 83.56 411 ASN A O 1
ATOM 3202 N N . GLY A 1 412 ? 36.623 -0.146 -12.649 1.00 77.50 412 GLY A N 1
ATOM 3203 C CA . GLY A 1 412 ? 37.545 0.946 -12.942 1.00 77.50 412 GLY A CA 1
ATOM 3204 C C . GLY A 1 412 ? 37.448 2.120 -11.968 1.00 77.50 412 GLY A C 1
ATOM 3205 O O . GLY A 1 412 ? 36.563 2.197 -11.116 1.00 77.50 412 GLY A O 1
ATOM 3206 N N . ASP A 1 413 ? 38.374 3.068 -12.119 1.00 65.88 413 ASP A N 1
ATOM 3207 C CA . ASP A 1 413 ? 38.324 4.349 -11.417 1.00 65.88 413 ASP A CA 1
ATOM 3208 C C . ASP A 1 413 ? 37.085 5.111 -11.917 1.00 65.88 413 ASP A C 1
ATOM 3210 O O . ASP A 1 413 ? 37.016 5.451 -13.101 1.00 65.88 413 ASP A O 1
ATOM 3214 N N . LYS A 1 414 ? 36.087 5.339 -11.044 1.00 64.94 414 LYS A N 1
ATOM 3215 C CA . LYS A 1 414 ? 34.724 5.845 -11.354 1.00 64.94 414 LYS A CA 1
ATOM 3216 C C . LYS A 1 414 ? 34.672 7.272 -11.945 1.00 64.94 414 LYS A C 1
ATOM 3218 O O . LYS A 1 414 ? 33.656 7.958 -11.845 1.00 64.94 414 LYS A O 1
ATOM 3223 N N . THR A 1 415 ? 35.753 7.761 -12.546 1.00 62.53 415 THR A N 1
ATOM 3224 C CA . THR A 1 415 ? 35.782 9.009 -13.313 1.00 62.53 415 THR A CA 1
ATOM 3225 C C . THR A 1 415 ? 34.968 8.824 -14.601 1.00 62.53 415 THR A C 1
ATOM 3227 O O . THR A 1 415 ? 35.456 8.399 -15.649 1.00 62.53 415 THR A O 1
ATOM 3230 N N . THR A 1 416 ? 33.669 9.104 -14.474 1.00 54.19 416 THR A N 1
ATOM 3231 C CA . THR A 1 416 ? 32.598 8.956 -15.477 1.00 54.19 416 THR A CA 1
ATOM 3232 C C . THR A 1 416 ? 32.910 9.528 -16.852 1.00 54.19 416 THR A C 1
ATOM 3234 O O . THR A 1 416 ? 32.355 9.058 -17.841 1.00 54.19 416 THR A O 1
ATOM 3237 N N . ASP A 1 417 ? 33.810 10.500 -16.935 1.00 58.72 417 ASP A N 1
ATOM 3238 C CA . ASP A 1 417 ? 34.097 11.223 -18.174 1.00 58.72 417 ASP A CA 1
ATOM 3239 C C . ASP A 1 417 ? 34.829 10.343 -19.198 1.00 58.72 417 ASP A C 1
ATOM 3241 O O . ASP A 1 417 ? 34.804 10.624 -20.393 1.00 58.72 417 ASP A O 1
ATOM 3245 N N . SER A 1 418 ? 35.460 9.252 -18.749 1.00 59.31 418 SER A N 1
ATOM 3246 C CA . SER A 1 418 ? 36.230 8.356 -19.618 1.00 59.31 418 SER A CA 1
ATOM 3247 C C . SER A 1 418 ? 35.412 7.223 -20.246 1.00 59.31 418 SER A C 1
ATOM 3249 O O . SER A 1 418 ? 35.834 6.667 -21.263 1.00 59.31 418 SER A O 1
ATOM 3251 N N . TRP A 1 419 ? 34.248 6.881 -19.677 1.00 66.00 419 TRP A N 1
ATOM 3252 C CA . TRP A 1 419 ? 33.464 5.735 -20.148 1.00 66.00 419 TRP A CA 1
ATOM 3253 C C . TRP A 1 419 ? 32.592 6.063 -21.361 1.00 66.00 419 TRP A C 1
ATOM 3255 O O . TRP A 1 419 ? 32.388 5.199 -22.213 1.00 66.00 419 TRP A O 1
ATOM 3265 N N . PHE A 1 420 ? 32.121 7.307 -21.506 1.00 64.25 420 PHE A N 1
ATOM 3266 C CA . PHE A 1 420 ? 31.324 7.712 -22.667 1.00 64.25 420 PHE A CA 1
ATOM 3267 C C . PHE A 1 420 ? 32.208 7.854 -23.913 1.00 64.25 420 PHE A C 1
ATOM 3269 O O . PHE A 1 420 ? 32.583 8.939 -24.336 1.00 64.25 420 PHE A O 1
ATOM 3276 N N . VAL A 1 421 ? 32.536 6.691 -24.468 1.00 61.69 421 VAL A N 1
ATOM 3277 C CA . VAL A 1 421 ? 33.070 6.396 -25.789 1.00 61.69 421 VAL A CA 1
ATOM 3278 C C . VAL A 1 421 ? 34.242 7.277 -26.227 1.00 61.69 421 VAL A C 1
ATOM 3280 O O . VAL A 1 421 ? 34.097 8.316 -26.860 1.00 61.69 421 VAL A O 1
ATOM 3283 N N . THR A 1 422 ? 35.452 6.748 -26.054 1.00 63.53 422 THR A N 1
ATOM 3284 C CA . THR A 1 422 ? 36.677 7.269 -26.688 1.00 63.53 422 THR A CA 1
ATOM 3285 C C . THR A 1 422 ? 36.711 7.044 -28.211 1.00 63.53 422 THR A C 1
ATOM 3287 O O . THR A 1 422 ? 37.673 7.442 -28.876 1.00 63.53 422 THR A O 1
ATOM 3290 N N . ARG A 1 423 ? 35.698 6.381 -28.799 1.00 73.38 423 ARG A N 1
ATOM 3291 C CA . ARG A 1 423 ? 35.631 6.183 -30.255 1.00 73.38 423 ARG A CA 1
ATOM 3292 C C . ARG A 1 423 ? 35.323 7.512 -30.929 1.00 73.38 423 ARG A C 1
ATOM 3294 O O . ARG A 1 423 ? 34.314 8.151 -30.663 1.00 73.38 423 ARG A O 1
ATOM 3301 N N . ARG A 1 424 ? 36.194 7.895 -31.862 1.00 76.12 424 ARG A N 1
ATOM 3302 C CA . ARG A 1 424 ? 36.098 9.170 -32.586 1.00 76.12 424 ARG A CA 1
ATOM 3303 C C . ARG A 1 424 ? 34.848 9.294 -33.460 1.00 76.12 424 ARG A C 1
ATOM 3305 O O . ARG A 1 424 ? 34.483 10.414 -33.797 1.00 76.12 424 ARG A O 1
ATOM 3312 N N . GLN A 1 425 ? 34.229 8.183 -33.858 1.00 88.50 425 GLN A N 1
ATOM 3313 C CA . GLN A 1 425 ? 33.051 8.171 -34.724 1.00 88.50 425 GLN A CA 1
ATOM 3314 C C . GLN A 1 425 ? 32.117 7.040 -34.289 1.00 88.50 425 GLN A C 1
ATOM 3316 O O . GLN A 1 425 ? 32.515 5.878 -34.291 1.00 88.50 425 GLN A O 1
ATOM 3321 N N . ILE A 1 426 ? 30.900 7.404 -33.885 1.00 94.06 426 ILE A N 1
ATOM 3322 C CA . ILE A 1 426 ? 29.796 6.484 -33.597 1.00 94.06 426 ILE A CA 1
ATOM 3323 C C . ILE A 1 426 ? 28.691 6.846 -34.591 1.00 94.06 426 ILE A C 1
ATOM 3325 O O . ILE A 1 426 ? 28.316 8.026 -34.620 1.00 94.06 426 ILE A O 1
ATOM 3329 N N . PRO A 1 427 ? 28.189 5.898 -35.398 1.00 96.06 427 PRO A N 1
ATOM 3330 C CA . PRO A 1 427 ? 27.124 6.179 -36.354 1.00 96.06 427 PRO A CA 1
ATOM 3331 C C . PRO A 1 427 ? 25.844 6.619 -35.635 1.00 96.06 427 PRO A C 1
ATOM 3333 O O . PRO A 1 427 ? 25.520 6.129 -34.546 1.00 96.06 427 PRO A O 1
ATOM 3336 N N . GLU A 1 428 ? 25.111 7.559 -36.230 1.00 96.50 428 GLU A N 1
ATOM 3337 C CA . GLU A 1 428 ? 23.827 8.005 -35.696 1.00 96.50 428 GLU A CA 1
ATOM 3338 C C . GLU A 1 428 ? 22.694 7.072 -36.147 1.00 96.50 428 GLU A C 1
ATOM 3340 O O . GLU A 1 428 ? 22.780 6.406 -37.179 1.00 96.50 428 GLU A O 1
ATOM 3345 N N . ALA A 1 429 ? 21.576 7.058 -35.413 1.00 95.69 429 ALA A N 1
ATOM 3346 C CA . ALA A 1 429 ? 20.383 6.285 -35.789 1.00 95.69 429 ALA A CA 1
ATOM 3347 C C . ALA A 1 429 ? 19.901 6.564 -37.230 1.00 95.69 429 ALA A C 1
ATOM 3349 O O . ALA A 1 429 ? 19.397 5.671 -37.909 1.00 95.69 429 ALA A O 1
ATOM 3350 N N . ARG A 1 430 ? 20.085 7.802 -37.708 1.00 96.81 430 ARG A N 1
ATOM 3351 C CA . ARG A 1 430 ? 19.790 8.205 -39.088 1.00 96.81 430 ARG A CA 1
ATOM 3352 C C . ARG A 1 430 ? 20.613 7.410 -40.104 1.00 96.81 430 ARG A C 1
ATOM 3354 O O . ARG A 1 430 ? 20.054 6.953 -41.097 1.00 96.81 430 ARG A O 1
ATOM 3361 N N . ASP A 1 431 ? 21.911 7.263 -39.863 1.00 96.69 431 ASP A N 1
ATOM 3362 C CA . ASP A 1 431 ? 22.839 6.627 -40.802 1.00 96.69 431 ASP A CA 1
ATOM 3363 C C . ASP A 1 431 ? 22.560 5.122 -40.883 1.00 96.69 431 ASP A C 1
ATOM 3365 O O . ASP A 1 431 ? 22.587 4.527 -41.955 1.00 96.69 431 ASP A O 1
ATOM 3369 N N . VAL A 1 432 ? 22.164 4.510 -39.764 1.00 95.62 432 VAL A N 1
ATOM 3370 C CA . VAL A 1 432 ? 21.699 3.116 -39.733 1.00 95.62 432 VAL A CA 1
ATOM 3371 C C . VAL A 1 432 ? 20.456 2.921 -40.602 1.00 95.62 432 VAL A C 1
ATOM 3373 O O . VAL A 1 432 ? 20.399 1.972 -41.376 1.00 95.62 432 VAL A O 1
ATOM 3376 N N . ILE A 1 433 ? 19.469 3.819 -40.516 1.00 95.00 433 ILE A N 1
ATOM 3377 C CA . ILE A 1 433 ? 18.215 3.694 -41.277 1.00 95.00 433 ILE A CA 1
ATOM 3378 C C . ILE A 1 433 ? 18.421 3.994 -42.770 1.00 95.00 433 ILE A C 1
ATOM 3380 O O . ILE A 1 433 ? 17.869 3.294 -43.617 1.00 95.00 433 ILE A O 1
ATOM 3384 N N . ILE A 1 434 ? 19.185 5.037 -43.106 1.00 95.94 434 ILE A N 1
ATOM 3385 C CA . ILE A 1 434 ? 19.347 5.497 -44.495 1.00 95.94 434 ILE A CA 1
ATOM 3386 C C . ILE A 1 434 ? 20.425 4.696 -45.230 1.00 95.94 434 ILE A C 1
ATOM 3388 O O . ILE A 1 434 ? 20.230 4.316 -46.384 1.00 95.94 434 ILE A O 1
ATOM 3392 N N . GLU A 1 435 ? 21.562 4.454 -44.582 1.00 96.06 435 GLU A N 1
ATOM 3393 C CA . GLU A 1 435 ? 22.752 3.860 -45.200 1.00 96.06 435 GLU A CA 1
ATOM 3394 C C . GLU A 1 435 ? 22.906 2.369 -44.866 1.00 96.06 435 GLU A C 1
ATOM 3396 O O . GLU A 1 435 ? 23.794 1.708 -45.404 1.00 96.06 435 GLU A O 1
ATOM 3401 N N . ASN A 1 436 ? 22.022 1.818 -44.021 1.00 93.69 436 ASN A N 1
ATOM 3402 C CA . ASN A 1 436 ? 22.043 0.420 -43.580 1.00 93.69 436 ASN A CA 1
ATOM 3403 C C . ASN A 1 436 ? 23.374 0.026 -42.911 1.00 93.69 436 ASN A C 1
ATOM 3405 O O . ASN A 1 436 ? 23.864 -1.096 -43.064 1.00 93.69 436 ASN A O 1
ATOM 3409 N N . ILE A 1 437 ? 23.982 0.970 -42.187 1.00 95.88 437 ILE A N 1
ATOM 3410 C CA . ILE A 1 437 ? 25.203 0.732 -41.415 1.00 95.88 437 ILE A CA 1
ATOM 3411 C C . ILE A 1 437 ? 24.863 -0.129 -40.200 1.00 95.88 437 ILE A C 1
ATOM 3413 O O . ILE A 1 437 ? 23.974 0.197 -39.419 1.00 95.88 437 ILE A O 1
ATOM 3417 N N . THR A 1 438 ? 25.610 -1.212 -40.005 1.00 94.12 438 THR A N 1
ATOM 3418 C CA . THR A 1 438 ? 25.516 -2.050 -38.806 1.00 94.12 438 THR A CA 1
ATOM 3419 C C . THR A 1 438 ? 26.709 -1.785 -37.897 1.00 94.12 438 THR A C 1
ATOM 3421 O O . THR A 1 438 ? 27.845 -2.041 -38.296 1.00 94.12 438 THR A O 1
ATOM 3424 N N . ASP A 1 439 ? 26.459 -1.327 -36.672 1.00 95.69 439 ASP A N 1
ATOM 3425 C CA . ASP A 1 439 ? 27.474 -1.218 -35.622 1.00 95.69 439 ASP A CA 1
ATOM 3426 C C . ASP A 1 439 ? 26.898 -1.707 -34.284 1.00 95.69 439 ASP A C 1
ATOM 3428 O O . ASP A 1 439 ? 25.690 -1.727 -34.055 1.00 95.69 439 ASP A O 1
ATOM 3432 N N . SER A 1 440 ? 27.804 -2.127 -33.413 1.00 94.94 440 SER A N 1
ATOM 3433 C CA . SER A 1 440 ? 27.583 -2.581 -32.041 1.00 94.94 440 SER A CA 1
ATOM 3434 C C . SER A 1 440 ? 27.215 -1.456 -31.064 1.00 94.94 440 SER A C 1
ATOM 3436 O O . SER A 1 440 ? 26.614 -1.727 -30.021 1.00 94.94 440 SER A O 1
ATOM 3438 N N . ILE A 1 441 ? 27.575 -0.208 -31.393 1.00 95.38 441 ILE A N 1
ATOM 3439 C CA . ILE A 1 441 ? 27.232 0.999 -30.631 1.00 95.38 441 ILE A CA 1
ATOM 3440 C C . ILE A 1 441 ? 26.650 2.032 -31.589 1.00 95.38 441 ILE A C 1
ATOM 3442 O O . ILE A 1 441 ? 27.277 2.356 -32.595 1.00 95.38 441 ILE A O 1
ATOM 3446 N N . LEU A 1 442 ? 25.493 2.593 -31.246 1.00 96.50 442 LEU A N 1
ATOM 3447 C CA . LEU A 1 442 ? 24.825 3.633 -32.025 1.00 96.50 442 LEU A CA 1
ATOM 3448 C C . LEU A 1 442 ? 24.585 4.878 -31.175 1.00 96.50 442 LEU A C 1
ATOM 3450 O O . LEU A 1 442 ? 24.275 4.783 -29.986 1.00 96.50 442 LEU A O 1
ATOM 3454 N N . ARG A 1 443 ? 24.663 6.056 -31.797 1.00 96.31 443 ARG A N 1
ATOM 3455 C CA . ARG A 1 443 ? 24.314 7.328 -31.159 1.00 96.31 443 ARG A CA 1
ATOM 3456 C C . ARG A 1 443 ? 22.861 7.692 -31.465 1.00 96.31 443 ARG A C 1
ATOM 3458 O O . ARG A 1 443 ? 22.463 7.847 -32.619 1.00 96.31 443 ARG A O 1
ATOM 3465 N N . LEU A 1 444 ? 22.063 7.863 -30.417 1.00 97.56 444 LEU A N 1
ATOM 3466 C CA . LEU A 1 444 ? 20.661 8.267 -30.483 1.00 97.56 444 LEU A CA 1
ATOM 3467 C C . LEU A 1 444 ? 20.562 9.777 -30.248 1.00 97.56 444 LEU A C 1
ATOM 3469 O O . LEU A 1 444 ? 20.914 10.257 -29.173 1.00 97.56 444 LEU A O 1
ATOM 3473 N N . VAL A 1 445 ? 20.091 10.535 -31.240 1.00 97.00 445 VAL A N 1
ATOM 3474 C CA . VAL A 1 445 ? 19.962 12.001 -31.161 1.00 97.00 445 VAL A CA 1
ATOM 3475 C C . VAL A 1 445 ? 18.486 12.385 -31.057 1.00 97.00 445 VAL A C 1
ATOM 3477 O O . VAL A 1 445 ? 17.695 12.073 -31.940 1.00 97.00 445 VAL A O 1
ATOM 3480 N N . PHE A 1 446 ? 18.108 13.091 -29.990 1.00 96.69 446 PHE A N 1
ATOM 3481 C CA . PHE A 1 446 ? 16.711 13.403 -29.640 1.00 96.69 446 PHE A CA 1
ATOM 3482 C C . PHE A 1 446 ? 16.245 14.799 -30.084 1.00 96.69 446 PHE A C 1
ATOM 3484 O O . PHE A 1 446 ? 15.132 15.218 -29.763 1.00 96.69 446 PHE A O 1
ATOM 3491 N N . HIS A 1 447 ? 17.078 15.528 -30.826 1.00 95.44 447 HIS A N 1
ATOM 3492 C CA . HIS A 1 447 ? 16.755 16.859 -31.335 1.00 95.44 447 HIS A CA 1
ATOM 3493 C C . HIS A 1 447 ? 16.075 16.798 -32.715 1.00 95.44 447 HIS A C 1
ATOM 3495 O O . HIS A 1 447 ? 16.374 15.917 -33.520 1.00 95.44 447 HIS A O 1
ATOM 3501 N N . GLU A 1 448 ? 15.164 17.741 -32.983 1.00 94.69 448 GLU A N 1
ATOM 3502 C CA . GLU A 1 448 ? 14.478 17.926 -34.276 1.00 94.69 448 GLU A CA 1
ATOM 3503 C C . GLU A 1 448 ? 13.914 16.629 -34.888 1.00 94.69 448 GLU A C 1
ATOM 3505 O O . GLU A 1 448 ? 12.987 16.043 -34.329 1.00 94.69 448 GLU A O 1
ATOM 3510 N N . ILE A 1 449 ? 14.442 16.209 -36.044 1.00 95.44 449 ILE A N 1
ATOM 3511 C CA . ILE A 1 449 ? 14.028 15.028 -36.813 1.00 95.44 449 ILE A CA 1
ATOM 3512 C C . ILE A 1 449 ? 14.672 13.757 -36.234 1.00 95.44 449 ILE A C 1
ATOM 3514 O O . ILE A 1 449 ? 14.115 12.670 -36.373 1.00 95.44 449 ILE A O 1
ATOM 3518 N N . GLY A 1 450 ? 15.793 13.883 -35.512 1.00 95.69 450 GLY A N 1
ATOM 3519 C CA . GLY A 1 450 ? 16.517 12.770 -34.887 1.00 95.69 450 GLY A CA 1
ATOM 3520 C C . GLY A 1 450 ? 15.618 11.876 -34.032 1.00 95.69 450 GLY A C 1
ATOM 3521 O O . GLY A 1 450 ? 15.677 10.653 -34.129 1.00 95.69 450 GLY A O 1
ATOM 3522 N N . LYS A 1 451 ? 14.685 12.480 -33.286 1.00 95.88 451 LYS A N 1
ATOM 3523 C CA . LYS A 1 451 ? 13.721 11.760 -32.441 1.00 95.88 451 LYS A CA 1
ATOM 3524 C C . LYS A 1 451 ? 12.825 10.777 -33.205 1.00 95.88 451 LYS A C 1
ATOM 3526 O O . LYS A 1 451 ? 12.415 9.770 -32.635 1.00 95.88 451 LYS A O 1
ATOM 3531 N N . LEU A 1 452 ? 12.515 11.063 -34.474 1.00 96.88 452 LEU A N 1
ATOM 3532 C CA . LEU A 1 452 ? 11.720 10.170 -35.320 1.00 96.88 452 LEU A CA 1
ATOM 3533 C C . LEU A 1 452 ? 12.547 8.939 -35.699 1.00 96.88 452 LEU A C 1
ATOM 3535 O O . LEU A 1 452 ? 12.098 7.822 -35.472 1.00 96.88 452 LEU A O 1
ATOM 3539 N N . TYR A 1 453 ? 13.797 9.144 -36.130 1.00 97.50 453 TYR A N 1
ATOM 3540 C CA . TYR A 1 453 ? 14.727 8.049 -36.424 1.00 97.50 453 TYR A CA 1
ATOM 3541 C C . TYR A 1 453 ? 14.999 7.173 -35.201 1.00 97.50 453 TYR A C 1
ATOM 3543 O O . TYR A 1 453 ? 15.041 5.955 -35.323 1.00 97.50 453 TYR A O 1
ATOM 3551 N N . VAL A 1 454 ? 15.143 7.766 -34.010 1.00 97.69 454 VAL A N 1
ATOM 3552 C CA . VAL A 1 454 ? 15.307 6.994 -32.769 1.00 97.69 454 VAL A CA 1
ATOM 3553 C C . VAL A 1 454 ? 14.087 6.111 -32.511 1.00 97.69 454 VAL A C 1
ATOM 3555 O O . VAL A 1 454 ? 14.240 4.932 -32.197 1.00 97.69 454 VAL A O 1
ATOM 3558 N N . LYS A 1 455 ? 12.875 6.657 -32.659 1.00 97.38 455 LYS A N 1
ATOM 3559 C CA . LYS A 1 455 ? 11.638 5.899 -32.452 1.00 97.38 455 LYS A CA 1
ATOM 3560 C C . LYS A 1 455 ? 11.508 4.742 -33.447 1.00 97.38 455 LYS A C 1
ATOM 3562 O O . LYS A 1 455 ? 11.187 3.626 -33.036 1.00 97.38 455 LYS A O 1
ATOM 3567 N N . ASP A 1 456 ? 11.769 4.997 -34.724 1.00 97.50 456 ASP A N 1
ATOM 3568 C CA . ASP A 1 456 ? 11.672 3.985 -35.779 1.00 97.50 456 ASP A CA 1
ATOM 3569 C C . ASP A 1 456 ? 12.728 2.888 -35.583 1.00 97.50 456 ASP A C 1
ATOM 3571 O O . ASP A 1 456 ? 12.391 1.704 -35.574 1.00 97.50 456 ASP A O 1
ATOM 3575 N N . LEU A 1 457 ? 13.975 3.273 -35.283 1.00 97.69 457 LEU A N 1
ATOM 3576 C CA . LEU A 1 457 ? 15.063 2.337 -34.996 1.00 97.69 457 LEU A CA 1
ATOM 3577 C C . LEU A 1 457 ? 14.732 1.424 -33.808 1.00 97.69 457 LEU A C 1
ATOM 3579 O O . LEU A 1 457 ? 14.850 0.204 -33.919 1.00 97.69 457 LEU A O 1
ATOM 3583 N N . LEU A 1 458 ? 14.298 1.991 -32.675 1.00 97.94 458 LEU A N 1
ATOM 3584 C CA . LEU A 1 458 ? 13.929 1.198 -31.497 1.00 97.94 458 LEU A CA 1
ATOM 3585 C C . LEU A 1 458 ? 12.781 0.233 -31.816 1.00 97.94 458 LEU A C 1
ATOM 3587 O O . LEU A 1 458 ? 12.849 -0.941 -31.448 1.00 97.94 458 LEU A O 1
ATOM 3591 N N . SER A 1 459 ? 11.769 0.698 -32.553 1.00 97.62 459 SER A N 1
ATOM 3592 C CA . SER A 1 459 ? 10.633 -0.129 -32.979 1.00 97.62 459 SER A CA 1
ATOM 3593 C C . SER A 1 459 ? 11.086 -1.328 -33.819 1.00 97.62 459 SER A C 1
ATOM 3595 O O . SER A 1 459 ? 10.670 -2.463 -33.561 1.00 97.62 459 SER A O 1
ATOM 3597 N N . ASP A 1 460 ? 11.977 -1.101 -34.784 1.00 97.50 460 ASP A N 1
ATOM 3598 C CA . ASP A 1 460 ? 12.500 -2.143 -35.668 1.00 97.50 460 ASP A CA 1
ATOM 3599 C C . ASP A 1 460 ? 13.402 -3.139 -34.931 1.00 97.50 460 ASP A C 1
ATOM 3601 O O . ASP A 1 460 ? 13.280 -4.357 -35.124 1.00 97.50 460 ASP A O 1
ATOM 3605 N N . MET A 1 461 ? 14.261 -2.660 -34.028 1.00 97.19 461 MET A N 1
ATOM 3606 C CA . MET A 1 461 ? 15.126 -3.529 -33.228 1.00 97.19 461 MET A CA 1
ATOM 3607 C C . MET A 1 461 ? 14.315 -4.406 -32.265 1.00 97.19 461 MET A C 1
ATOM 3609 O O . MET A 1 461 ? 14.533 -5.619 -32.208 1.00 97.19 461 MET A O 1
ATOM 3613 N N . ILE A 1 462 ? 13.332 -3.835 -31.560 1.00 97.62 462 ILE A N 1
ATOM 3614 C CA . ILE A 1 462 ? 12.427 -4.580 -30.669 1.00 97.62 462 ILE A CA 1
ATOM 3615 C C . ILE A 1 462 ? 11.631 -5.622 -31.465 1.00 97.62 462 ILE A C 1
ATOM 3617 O O . ILE A 1 462 ? 11.524 -6.788 -31.067 1.00 97.62 462 ILE A O 1
ATOM 3621 N N . ARG A 1 463 ? 11.092 -5.238 -32.629 1.00 97.25 463 ARG A N 1
ATOM 3622 C CA . ARG A 1 463 ? 10.363 -6.156 -33.515 1.00 97.25 463 ARG A CA 1
ATOM 3623 C C . ARG A 1 463 ? 11.240 -7.330 -33.946 1.00 97.25 463 ARG A C 1
ATOM 3625 O O . ARG A 1 463 ? 10.791 -8.478 -33.890 1.00 97.25 463 ARG A O 1
ATOM 3632 N N . THR A 1 464 ? 12.480 -7.058 -34.344 1.00 96.56 464 THR A N 1
ATOM 3633 C CA . THR A 1 464 ? 13.445 -8.081 -34.766 1.00 96.56 464 THR A CA 1
ATOM 3634 C C . THR A 1 464 ? 13.760 -9.041 -33.619 1.00 96.56 464 THR A C 1
ATOM 3636 O O . THR A 1 464 ? 13.656 -10.258 -33.790 1.00 96.56 464 THR A O 1
ATOM 3639 N N . GLN A 1 465 ? 14.002 -8.525 -32.412 1.00 95.75 465 GLN A N 1
ATOM 3640 C CA . GLN A 1 465 ? 14.220 -9.350 -31.219 1.00 95.75 465 GLN A CA 1
ATOM 3641 C C . GLN A 1 465 ? 13.028 -10.251 -30.895 1.00 95.75 465 GLN A C 1
ATOM 3643 O O . GLN A 1 465 ? 13.203 -11.445 -30.639 1.00 95.75 465 GLN A O 1
ATOM 3648 N N . LYS A 1 466 ? 11.797 -9.728 -30.957 1.00 95.25 466 LYS A N 1
ATOM 3649 C CA . LYS A 1 466 ? 10.580 -10.531 -30.746 1.00 95.25 466 LYS A CA 1
ATOM 3650 C C . LYS A 1 466 ? 10.487 -11.684 -31.749 1.00 95.25 466 LYS A C 1
ATOM 3652 O O . LYS A 1 466 ? 10.111 -12.798 -31.371 1.00 95.25 466 LYS A O 1
ATOM 3657 N N . ILE A 1 467 ? 10.840 -11.449 -33.016 1.00 97.00 467 ILE A N 1
ATOM 3658 C CA . ILE A 1 467 ? 10.870 -12.490 -34.056 1.00 97.00 467 ILE A CA 1
ATOM 3659 C C . ILE A 1 467 ? 11.923 -13.552 -33.722 1.00 97.00 467 ILE A C 1
ATOM 3661 O O . ILE A 1 467 ? 11.620 -14.749 -33.770 1.00 97.00 467 ILE A O 1
ATOM 3665 N N . GLU A 1 468 ? 13.129 -13.145 -33.328 1.00 95.81 468 GLU A N 1
ATOM 3666 C CA . GLU A 1 468 ? 14.192 -14.075 -32.946 1.00 95.81 468 GLU A CA 1
ATOM 3667 C C . GLU A 1 468 ? 13.835 -14.916 -31.719 1.00 95.81 468 GLU A C 1
ATOM 3669 O O . GLU A 1 468 ? 14.032 -16.133 -31.730 1.00 95.81 468 GLU A O 1
ATOM 3674 N N . ILE A 1 469 ? 13.257 -14.305 -30.680 1.00 94.19 469 ILE A N 1
ATOM 3675 C CA . ILE A 1 469 ? 12.806 -15.007 -29.472 1.00 94.19 469 ILE A CA 1
ATOM 3676 C C . ILE A 1 469 ? 11.732 -16.038 -29.834 1.00 94.19 469 ILE A C 1
ATOM 3678 O O . ILE A 1 469 ? 11.813 -17.193 -29.406 1.00 94.19 469 ILE A O 1
ATOM 3682 N N . ARG A 1 470 ? 10.754 -15.672 -30.675 1.00 95.31 470 ARG A N 1
ATOM 3683 C CA . ARG A 1 470 ? 9.724 -16.604 -31.167 1.00 95.31 470 ARG A CA 1
ATOM 3684 C C . ARG A 1 470 ? 10.336 -17.751 -31.974 1.00 95.31 470 ARG A C 1
ATOM 3686 O O . ARG A 1 470 ? 9.940 -18.900 -31.781 1.00 95.31 470 ARG A O 1
ATOM 3693 N N . LYS A 1 471 ? 11.323 -17.473 -32.834 1.00 96.62 471 LYS A N 1
ATOM 3694 C CA . LYS A 1 471 ? 12.047 -18.493 -33.611 1.00 96.62 471 LYS A CA 1
ATOM 3695 C C . LYS A 1 471 ? 12.815 -19.453 -32.696 1.00 96.62 471 LYS A C 1
ATOM 3697 O O . LYS A 1 471 ? 12.669 -20.664 -32.847 1.00 96.62 471 LYS A O 1
ATOM 3702 N N . LYS A 1 472 ? 13.547 -18.935 -31.701 1.00 95.62 472 LYS A N 1
ATOM 3703 C CA . LYS A 1 472 ? 14.267 -19.734 -30.692 1.00 95.62 472 LYS A CA 1
ATOM 3704 C C . LYS A 1 472 ? 13.310 -20.604 -29.867 1.00 95.62 472 LYS A C 1
ATOM 3706 O O . LYS A 1 472 ? 13.580 -21.787 -29.682 1.00 95.62 472 LYS A O 1
ATOM 3711 N N . ARG A 1 473 ? 12.160 -20.065 -29.434 1.00 94.75 473 ARG A N 1
ATOM 3712 C CA . ARG A 1 473 ? 11.119 -20.832 -28.717 1.00 94.75 473 ARG A CA 1
ATOM 3713 C C . ARG A 1 473 ? 10.532 -21.951 -29.580 1.00 94.75 473 ARG A C 1
ATOM 3715 O O . ARG A 1 473 ? 10.418 -23.073 -29.097 1.00 94.75 473 ARG A O 1
ATOM 3722 N N . ARG A 1 474 ? 10.237 -21.682 -30.859 1.00 95.88 474 ARG A N 1
ATOM 3723 C CA . ARG A 1 474 ? 9.775 -22.708 -31.811 1.00 95.88 474 ARG A CA 1
ATOM 3724 C C . ARG A 1 474 ? 10.812 -23.814 -31.988 1.00 95.88 474 ARG A C 1
ATOM 3726 O O . ARG A 1 474 ? 10.469 -24.973 -31.793 1.00 95.88 474 ARG A O 1
ATOM 3733 N N . MET A 1 475 ? 12.073 -23.462 -32.240 1.00 96.81 475 MET A N 1
ATOM 3734 C CA . MET A 1 475 ? 13.170 -24.432 -32.378 1.00 96.81 475 MET A CA 1
ATOM 3735 C C . MET A 1 475 ? 13.364 -25.284 -31.116 1.00 96.81 475 MET A C 1
ATOM 3737 O O . MET A 1 475 ? 13.535 -26.498 -31.214 1.00 96.81 475 MET A O 1
ATOM 3741 N N . LYS A 1 476 ? 13.273 -24.672 -29.926 1.00 96.00 476 LYS A N 1
ATOM 3742 C CA . LYS A 1 476 ? 13.334 -25.397 -28.650 1.00 96.00 476 LYS A CA 1
ATOM 3743 C C . LYS A 1 476 ? 12.149 -26.353 -28.497 1.00 96.00 476 LYS A C 1
ATOM 3745 O O . LYS A 1 476 ? 12.365 -27.518 -28.196 1.00 96.00 476 LYS A O 1
ATOM 3750 N N . SER A 1 477 ? 10.924 -25.904 -28.784 1.00 95.00 477 SER A N 1
ATOM 3751 C CA . SER A 1 477 ? 9.729 -26.758 -28.708 1.00 95.00 477 SER A CA 1
ATOM 3752 C C . SER A 1 477 ? 9.776 -27.936 -29.688 1.00 95.00 477 SER A C 1
ATOM 3754 O O . SER A 1 477 ? 9.439 -29.052 -29.305 1.00 95.00 477 SER A O 1
ATOM 3756 N N . THR A 1 478 ? 10.276 -27.733 -30.915 1.00 96.19 478 THR A N 1
ATOM 3757 C CA . THR A 1 478 ? 10.442 -28.813 -31.900 1.00 96.19 478 THR A CA 1
ATOM 3758 C C . THR A 1 478 ? 11.534 -29.795 -31.490 1.00 96.19 478 THR A C 1
ATOM 3760 O O . THR A 1 478 ? 11.373 -30.996 -31.689 1.00 96.19 478 THR A O 1
ATOM 3763 N N . ALA A 1 479 ? 12.623 -29.314 -30.879 1.00 94.88 479 ALA A N 1
ATOM 3764 C CA . ALA A 1 479 ? 13.677 -30.179 -30.357 1.00 94.88 479 ALA A CA 1
ATOM 3765 C C . ALA A 1 479 ? 13.176 -31.027 -29.175 1.00 94.88 479 ALA A C 1
ATOM 3767 O O . ALA A 1 479 ? 13.416 -32.230 -29.148 1.00 94.88 479 ALA A O 1
ATOM 3768 N N . THR A 1 480 ? 12.423 -30.434 -28.240 1.00 94.38 480 THR A N 1
ATOM 3769 C CA . THR A 1 480 ? 11.828 -31.160 -27.107 1.00 94.38 480 THR A CA 1
ATOM 3770 C C . THR A 1 480 ? 10.772 -32.167 -27.565 1.00 94.38 480 THR A C 1
ATOM 3772 O O . THR A 1 480 ? 10.773 -33.296 -27.084 1.00 94.38 480 THR A O 1
ATOM 3775 N N . ALA A 1 481 ? 9.919 -31.809 -28.532 1.00 93.12 481 ALA A N 1
ATOM 3776 C CA . ALA A 1 481 ? 8.937 -32.731 -29.102 1.00 93.12 481 ALA A CA 1
ATOM 3777 C C . ALA A 1 481 ? 9.604 -33.907 -29.839 1.00 93.12 481 ALA A C 1
ATOM 3779 O O . ALA A 1 481 ? 9.196 -35.051 -29.661 1.00 93.12 481 ALA A O 1
ATOM 3780 N N . SER A 1 482 ? 10.665 -33.645 -30.613 1.00 92.19 482 SER A N 1
ATOM 3781 C CA . SER A 1 482 ? 11.451 -34.688 -31.287 1.00 92.19 482 SER A CA 1
ATOM 3782 C C . SER A 1 482 ? 12.141 -35.625 -30.287 1.00 92.19 482 SER A C 1
ATOM 3784 O O . SER A 1 482 ? 12.074 -36.845 -30.429 1.00 92.19 482 SER A O 1
ATOM 3786 N N . ALA A 1 483 ? 12.733 -35.077 -29.219 1.00 92.06 483 ALA A N 1
ATOM 3787 C CA . ALA A 1 483 ? 13.351 -35.869 -28.157 1.00 92.06 483 ALA A CA 1
ATOM 3788 C C . ALA A 1 483 ? 12.326 -36.729 -27.391 1.00 92.06 483 ALA A C 1
ATOM 3790 O O . ALA A 1 483 ? 12.588 -37.902 -27.126 1.00 92.06 483 ALA A O 1
ATOM 3791 N N . ALA A 1 484 ? 11.144 -36.184 -27.083 1.00 91.38 484 ALA A N 1
ATOM 3792 C CA . ALA A 1 484 ? 10.060 -36.932 -26.446 1.00 91.38 484 ALA A CA 1
ATOM 3793 C C . ALA A 1 484 ? 9.519 -38.051 -27.356 1.00 91.38 484 ALA A C 1
ATOM 3795 O O . ALA A 1 484 ? 9.307 -39.173 -26.893 1.00 91.38 484 ALA A O 1
ATOM 3796 N N . ALA A 1 485 ? 9.369 -37.786 -28.660 1.00 90.31 485 ALA A N 1
ATOM 3797 C CA . ALA A 1 485 ? 8.971 -38.795 -29.639 1.00 90.31 485 ALA A CA 1
ATOM 3798 C C . ALA A 1 485 ? 10.003 -39.934 -29.727 1.00 90.31 485 ALA A C 1
ATOM 3800 O O . ALA A 1 485 ? 9.626 -41.104 -29.651 1.00 90.31 485 ALA A O 1
ATOM 3801 N N . ALA A 1 486 ? 11.300 -39.612 -29.788 1.00 87.31 486 ALA A N 1
ATOM 3802 C CA . ALA A 1 486 ? 12.373 -40.606 -29.783 1.00 87.31 486 ALA A CA 1
ATOM 3803 C C . ALA A 1 486 ? 12.387 -41.457 -28.496 1.00 87.31 486 ALA A C 1
ATOM 3805 O O . ALA A 1 486 ? 12.543 -42.676 -28.568 1.00 87.31 486 ALA A O 1
ATOM 3806 N N . ALA A 1 487 ? 12.154 -40.846 -27.329 1.00 85.88 487 ALA A N 1
ATOM 3807 C CA . ALA A 1 487 ? 12.061 -41.562 -26.055 1.00 85.88 487 ALA A CA 1
ATOM 3808 C C . ALA A 1 487 ? 10.840 -42.502 -25.992 1.00 85.88 487 ALA A C 1
ATOM 3810 O O . ALA A 1 487 ? 10.960 -43.645 -25.548 1.00 85.88 487 ALA A O 1
ATOM 3811 N N . SER A 1 488 ? 9.678 -42.066 -26.493 1.00 82.69 488 SER A N 1
ATOM 3812 C CA . SER A 1 488 ? 8.474 -42.910 -26.557 1.00 82.69 488 SER A CA 1
ATOM 3813 C C . SER A 1 488 ? 8.613 -44.079 -27.546 1.00 82.69 488 SER A C 1
ATOM 3815 O O . SER A 1 488 ? 8.178 -45.191 -27.248 1.00 82.69 488 SER A O 1
ATOM 3817 N N . GLY A 1 489 ? 9.301 -43.872 -28.676 1.00 75.94 489 GLY A N 1
ATOM 3818 C CA . GLY A 1 489 ? 9.597 -44.927 -29.649 1.00 75.94 489 GLY A CA 1
ATOM 3819 C C . GLY A 1 489 ? 10.546 -45.999 -29.104 1.00 75.94 489 GLY A C 1
ATOM 3820 O O . GLY A 1 489 ? 10.351 -47.184 -29.366 1.00 75.94 489 GLY A O 1
ATOM 3821 N N . ALA A 1 490 ? 11.525 -45.611 -28.281 1.00 67.94 490 ALA A N 1
ATOM 3822 C CA . ALA A 1 490 ? 12.413 -46.557 -27.605 1.00 67.94 490 ALA A CA 1
ATOM 3823 C C . ALA A 1 490 ? 11.691 -47.371 -26.513 1.00 67.94 490 ALA A C 1
ATOM 3825 O O . ALA A 1 490 ? 11.981 -48.552 -26.334 1.00 67.94 490 ALA A O 1
ATOM 3826 N N . SER A 1 491 ? 10.711 -46.777 -25.819 1.00 64.75 491 SER A N 1
ATOM 3827 C CA . SER A 1 491 ? 9.909 -47.480 -24.809 1.00 64.75 491 SER A CA 1
ATOM 3828 C C . SER A 1 491 ? 8.938 -48.501 -25.417 1.00 64.75 491 SER A C 1
ATOM 3830 O O . SER A 1 491 ? 8.728 -49.551 -24.814 1.00 64.75 491 SER A O 1
ATOM 3832 N N . ALA A 1 492 ? 8.389 -48.245 -26.609 1.00 59.31 492 ALA A N 1
ATOM 3833 C CA . ALA A 1 492 ? 7.521 -49.196 -27.313 1.00 59.31 492 ALA A CA 1
ATOM 3834 C C . ALA A 1 492 ? 8.287 -50.404 -27.896 1.00 59.31 492 ALA A C 1
ATOM 3836 O O . ALA A 1 492 ? 7.733 -51.497 -28.008 1.00 59.31 492 ALA A O 1
ATOM 3837 N N . ALA A 1 493 ? 9.571 -50.237 -28.228 1.00 57.62 493 ALA A N 1
ATOM 3838 C CA . ALA A 1 493 ? 10.425 -51.328 -28.703 1.00 57.62 493 ALA A CA 1
ATOM 3839 C C . ALA A 1 493 ? 10.908 -52.267 -27.575 1.00 57.62 493 ALA A C 1
ATOM 3841 O O . ALA A 1 493 ? 11.327 -53.388 -27.848 1.00 57.62 493 ALA A O 1
ATOM 3842 N N . ALA A 1 494 ? 10.839 -51.838 -26.308 1.00 57.25 494 ALA A N 1
ATOM 3843 C CA . ALA A 1 494 ? 11.276 -52.630 -25.154 1.00 57.25 494 ALA A CA 1
ATOM 3844 C C . ALA A 1 494 ? 10.169 -53.511 -24.533 1.00 57.25 494 ALA A C 1
ATOM 3846 O O . ALA A 1 494 ? 10.460 -54.315 -23.652 1.00 57.25 494 ALA A O 1
ATOM 3847 N N . SER A 1 495 ? 8.913 -53.392 -24.978 1.00 54.78 495 SER A N 1
ATOM 3848 C CA . SER A 1 495 ? 7.758 -54.133 -24.437 1.00 54.78 495 SER A CA 1
ATOM 3849 C C . SER A 1 495 ? 7.204 -55.227 -25.366 1.00 54.78 495 SER A C 1
ATOM 3851 O O . SER A 1 495 ? 6.167 -55.814 -25.071 1.00 54.78 495 SER A O 1
ATOM 3853 N N . THR A 1 496 ? 7.900 -55.562 -26.459 1.00 55.53 496 THR A N 1
ATOM 3854 C CA . THR A 1 496 ? 7.475 -56.574 -27.454 1.00 55.53 496 THR A CA 1
ATOM 3855 C C . THR A 1 496 ? 8.201 -57.927 -27.344 1.00 55.53 496 THR A C 1
ATOM 3857 O O . THR A 1 496 ? 8.378 -58.631 -28.335 1.00 55.53 496 THR A O 1
ATOM 3860 N N . SER A 1 497 ? 8.578 -58.347 -26.131 1.00 50.66 497 SER A N 1
ATOM 3861 C CA . SER A 1 497 ? 9.058 -59.711 -25.847 1.00 50.66 497 SER A CA 1
ATOM 3862 C C . SER A 1 497 ? 8.223 -60.414 -24.767 1.00 50.66 497 SER A C 1
ATOM 3864 O O . SER A 1 497 ? 8.697 -60.722 -23.678 1.00 50.66 497 SER A O 1
ATOM 3866 N N . ALA A 1 498 ? 6.968 -60.726 -25.090 1.00 49.12 498 ALA A N 1
ATOM 3867 C CA . ALA A 1 498 ? 6.207 -61.778 -24.415 1.00 49.12 498 ALA A CA 1
ATOM 3868 C C . ALA A 1 498 ? 5.449 -62.593 -25.482 1.00 49.12 498 ALA A C 1
ATOM 3870 O O . ALA A 1 498 ? 4.695 -61.996 -26.253 1.00 49.12 498 ALA A O 1
ATOM 3871 N N . PRO A 1 499 ? 5.671 -63.917 -25.593 1.00 56.12 499 PRO A N 1
ATOM 3872 C CA . PRO A 1 499 ? 5.042 -64.729 -26.624 1.00 56.12 499 PRO A CA 1
ATOM 3873 C C . PRO A 1 499 ? 3.626 -65.173 -26.228 1.00 56.12 499 PRO A C 1
ATOM 3875 O O . PRO A 1 499 ? 3.389 -65.636 -25.115 1.00 56.12 499 PRO A O 1
ATOM 3878 N N . ASP A 1 500 ? 2.729 -65.015 -27.198 1.00 42.91 500 ASP A N 1
ATOM 3879 C CA . ASP A 1 500 ? 1.535 -65.796 -27.541 1.00 42.91 500 ASP A CA 1
ATOM 3880 C C . ASP A 1 500 ? 0.852 -66.682 -26.487 1.00 42.91 500 ASP A C 1
ATOM 3882 O O . ASP A 1 500 ? 1.371 -67.716 -26.065 1.00 42.91 500 ASP A O 1
ATOM 3886 N N . SER A 1 501 ? -0.434 -66.389 -26.249 1.00 40.94 501 SER A N 1
ATOM 3887 C CA . SER A 1 501 ? -1.481 -67.403 -26.052 1.00 40.94 501 SER A CA 1
ATOM 3888 C C . SER A 1 501 ? -2.879 -66.869 -26.425 1.00 40.94 501 SER A C 1
ATOM 3890 O O . SER A 1 501 ? -3.500 -66.150 -25.651 1.00 40.94 501 SER A O 1
ATOM 3892 N N . ALA A 1 502 ? -3.358 -67.330 -27.590 1.00 41.34 502 ALA A N 1
ATOM 3893 C CA . ALA A 1 502 ? -4.748 -67.608 -28.004 1.00 41.34 502 ALA A CA 1
ATOM 3894 C C . ALA A 1 502 ? -5.772 -66.463 -28.272 1.00 41.34 502 ALA A C 1
ATOM 3896 O O . ALA A 1 502 ? -6.014 -65.619 -27.413 1.00 41.34 502 ALA A O 1
ATOM 3897 N N . PRO A 1 503 ? -6.499 -66.511 -29.418 1.00 50.62 503 PRO A N 1
ATOM 3898 C CA . PRO A 1 503 ? -7.664 -65.670 -29.693 1.00 50.62 503 PRO A CA 1
ATOM 3899 C C . PRO A 1 503 ? -9.003 -66.428 -29.541 1.00 50.62 503 PRO A C 1
ATOM 3901 O O . PRO A 1 503 ? -9.156 -67.556 -30.007 1.00 50.62 503 PRO A O 1
ATOM 3904 N N . ALA A 1 504 ? -10.010 -65.760 -28.974 1.00 39.44 504 ALA A N 1
ATOM 3905 C CA . ALA A 1 504 ? -11.435 -66.089 -29.106 1.00 39.44 504 ALA A CA 1
ATOM 3906 C C . ALA A 1 504 ? -12.160 -64.784 -29.500 1.00 39.44 504 ALA A C 1
ATOM 3908 O O . ALA A 1 504 ? -12.050 -63.790 -28.794 1.00 39.44 504 ALA A O 1
ATOM 3909 N N . VAL A 1 505 ? -12.578 -64.633 -30.761 1.00 40.03 505 VAL A N 1
ATOM 3910 C CA . VAL A 1 505 ? -13.906 -64.961 -31.326 1.00 40.03 505 VAL A CA 1
ATOM 3911 C C . VAL A 1 505 ? -15.017 -63.995 -30.884 1.00 40.03 505 VAL A C 1
ATOM 3913 O O . VAL A 1 505 ? -15.394 -63.977 -29.721 1.00 40.03 505 VAL A O 1
ATOM 3916 N N . ALA A 1 506 ? -15.603 -63.341 -31.905 1.00 36.12 506 ALA A N 1
ATOM 3917 C CA . ALA A 1 506 ? -16.961 -62.776 -31.981 1.00 36.12 506 ALA A CA 1
ATOM 3918 C C . ALA A 1 506 ? -17.246 -61.522 -31.114 1.00 36.12 506 ALA A C 1
ATOM 3920 O O . ALA A 1 506 ? -16.762 -61.389 -30.007 1.00 36.12 506 ALA A O 1
ATOM 3921 N N . THR A 1 507 ? -18.023 -60.520 -31.532 1.00 35.53 507 THR A N 1
ATOM 3922 C CA . THR A 1 507 ? -19.079 -60.479 -32.552 1.00 35.53 507 THR A CA 1
ATOM 3923 C C . THR A 1 507 ? -19.379 -59.025 -32.919 1.00 35.53 507 THR A C 1
ATOM 3925 O O . THR A 1 507 ? -19.250 -58.121 -32.099 1.00 35.53 507 THR A O 1
ATOM 3928 N N . ALA A 1 508 ? -19.814 -58.837 -34.161 1.00 39.97 508 ALA A N 1
ATOM 3929 C CA . ALA A 1 508 ? -20.329 -57.599 -34.722 1.00 39.97 508 ALA A CA 1
ATOM 3930 C C . ALA A 1 508 ? -21.620 -57.112 -34.042 1.00 39.97 508 ALA A C 1
ATOM 3932 O O . ALA A 1 508 ? -22.430 -57.924 -33.599 1.00 39.97 508 ALA A O 1
ATOM 3933 N N . SER A 1 509 ? -21.870 -55.801 -34.097 1.00 34.75 509 SER A N 1
ATOM 3934 C CA . SER A 1 509 ? -23.196 -55.222 -34.359 1.00 34.75 509 SER A CA 1
ATOM 3935 C C . SER A 1 509 ? -23.041 -53.777 -34.841 1.00 34.75 509 SER A C 1
ATOM 3937 O O . SER A 1 509 ? -22.330 -52.978 -34.240 1.00 34.75 509 SER A O 1
ATOM 3939 N N . ALA A 1 510 ? -23.667 -53.501 -35.981 1.00 36.94 510 ALA A N 1
ATOM 3940 C CA . ALA A 1 510 ? -23.819 -52.197 -36.619 1.00 36.94 510 ALA A CA 1
ATOM 3941 C C . ALA A 1 510 ? -25.155 -51.543 -36.147 1.00 36.94 510 ALA A C 1
ATOM 3943 O O . ALA A 1 510 ? -25.653 -51.932 -35.095 1.00 36.94 510 ALA A O 1
ATOM 3944 N N . PRO A 1 511 ? -25.796 -50.631 -36.902 1.00 59.59 511 PRO A N 1
ATOM 3945 C CA . PRO A 1 511 ? -25.565 -49.181 -36.910 1.00 59.59 511 PRO A CA 1
ATOM 3946 C C . PRO A 1 511 ? -26.864 -48.373 -36.656 1.00 59.59 511 PRO A C 1
ATOM 3948 O O . PRO A 1 511 ? -27.949 -48.927 -36.724 1.00 59.59 511 PRO A O 1
ATOM 3951 N N . ASP A 1 512 ? -26.774 -47.051 -36.480 1.00 32.53 512 ASP A N 1
ATOM 3952 C CA . ASP A 1 512 ? -27.879 -46.109 -36.767 1.00 32.53 512 ASP A CA 1
ATOM 3953 C C . ASP A 1 512 ? -27.277 -44.703 -36.957 1.00 32.53 512 ASP A C 1
ATOM 3955 O O . ASP A 1 512 ? -26.501 -44.238 -36.129 1.00 32.53 512 ASP A O 1
ATOM 3959 N N . SER A 1 513 ? -27.285 -44.115 -38.157 1.00 34.22 513 SER A N 1
ATOM 3960 C CA . SER A 1 513 ? -28.396 -43.478 -38.888 1.00 34.22 513 SER A CA 1
ATOM 3961 C C . SER A 1 513 ? -28.796 -42.111 -38.301 1.00 34.22 513 SER A C 1
ATOM 3963 O O . SER A 1 513 ? -29.368 -42.018 -37.226 1.00 34.22 513 SER A O 1
ATOM 3965 N N . ALA A 1 514 ? -28.449 -41.034 -39.024 1.00 33.19 514 ALA A N 1
ATOM 3966 C CA . ALA A 1 514 ? -29.224 -39.787 -39.150 1.00 33.19 514 ALA A CA 1
ATOM 3967 C C . ALA A 1 514 ? -28.459 -38.736 -39.988 1.00 33.19 514 ALA A C 1
ATOM 3969 O O . ALA A 1 514 ? -27.534 -38.073 -39.526 1.00 33.19 514 ALA A O 1
ATOM 3970 N N . ALA A 1 515 ? -28.889 -38.561 -41.237 1.00 34.62 515 ALA A N 1
ATOM 3971 C CA . ALA A 1 515 ? -28.903 -37.261 -41.923 1.00 34.62 515 ALA A CA 1
ATOM 3972 C C . ALA A 1 515 ? -30.324 -36.659 -41.734 1.00 34.62 515 ALA A C 1
ATOM 3974 O O . ALA A 1 515 ? -31.143 -37.330 -41.103 1.00 34.62 515 ALA A O 1
ATOM 3975 N N . PRO A 1 516 ? -30.741 -35.524 -42.341 1.00 49.69 516 PRO A N 1
ATOM 3976 C CA . PRO A 1 516 ? -30.025 -34.462 -43.065 1.00 49.69 516 PRO A CA 1
ATOM 3977 C C . PRO A 1 516 ? -30.474 -33.035 -42.629 1.00 49.69 516 PRO A C 1
ATOM 3979 O O . PRO A 1 516 ? -31.466 -32.880 -41.931 1.00 49.69 516 PRO A O 1
ATOM 3982 N N . SER A 1 517 ? -29.855 -31.964 -43.144 1.00 33.53 517 SER A N 1
ATOM 3983 C CA . SER A 1 517 ? -30.633 -30.800 -43.624 1.00 33.53 517 SER A CA 1
ATOM 3984 C C . SER A 1 517 ? -29.794 -29.871 -44.505 1.00 33.53 517 SER A C 1
ATOM 3986 O O . SER A 1 517 ? -28.644 -29.559 -44.207 1.00 33.53 517 SER A O 1
ATOM 3988 N N . LYS A 1 518 ? -30.388 -29.458 -45.626 1.00 35.09 518 LYS A N 1
ATOM 3989 C CA . LYS A 1 518 ? -29.839 -28.595 -46.677 1.00 35.09 518 LYS A CA 1
ATOM 3990 C C . LYS A 1 518 ? -30.553 -27.235 -46.657 1.00 35.09 518 LYS A C 1
ATOM 3992 O O . LYS A 1 518 ? -31.776 -27.221 -46.574 1.00 35.09 518 LYS A O 1
ATOM 3997 N N . ARG A 1 519 ? -29.788 -26.192 -47.035 1.00 32.06 519 ARG A N 1
ATOM 3998 C CA . ARG A 1 519 ? -30.181 -24.954 -47.768 1.00 32.06 519 ARG A CA 1
ATOM 3999 C C . ARG A 1 519 ? -30.977 -23.868 -47.002 1.00 32.06 519 ARG A C 1
ATOM 4001 O O . ARG A 1 519 ? -31.594 -24.202 -46.003 1.00 32.06 519 ARG A O 1
ATOM 4008 N N . PRO A 1 520 ? -31.048 -22.602 -47.501 1.00 47.44 520 PRO A N 1
ATOM 4009 C CA . PRO A 1 520 ? -30.543 -22.068 -48.778 1.00 47.44 520 PRO A CA 1
ATOM 4010 C C . PRO A 1 520 ? -29.744 -20.743 -48.719 1.00 47.44 520 PRO A C 1
ATOM 4012 O O . PRO A 1 520 ? -29.701 -20.016 -47.737 1.00 47.44 520 PRO A O 1
ATOM 4015 N N . THR A 1 521 ? -29.155 -20.457 -49.878 1.00 39.09 521 THR A N 1
ATOM 4016 C CA . THR A 1 521 ? -28.581 -19.211 -50.403 1.00 39.09 521 THR A CA 1
ATOM 4017 C C . THR A 1 521 ? -29.642 -18.214 -50.898 1.00 39.09 521 THR A C 1
ATOM 4019 O O . THR A 1 521 ? -30.603 -18.649 -51.531 1.00 39.09 521 THR A O 1
ATOM 4022 N N . ALA A 1 522 ? -29.384 -16.907 -50.760 1.00 32.41 522 ALA A N 1
ATOM 4023 C CA . ALA A 1 522 ? -29.939 -15.795 -51.560 1.00 32.41 522 ALA A CA 1
ATOM 4024 C C . ALA A 1 522 ? -28.956 -14.599 -51.444 1.00 32.41 522 ALA A C 1
ATOM 4026 O O . ALA A 1 522 ? -28.621 -14.211 -50.331 1.00 32.41 522 ALA A O 1
ATOM 4027 N N . SER A 1 523 ? -28.199 -14.224 -52.487 1.00 31.55 523 SER A N 1
ATOM 4028 C CA . SER A 1 523 ? -28.499 -13.220 -53.541 1.00 31.55 523 SER A CA 1
ATOM 4029 C C . SER A 1 523 ? -28.802 -11.815 -52.985 1.00 31.55 523 SER A C 1
ATOM 4031 O O . SER A 1 523 ? -29.816 -11.629 -52.328 1.00 31.55 523 SER A O 1
ATOM 4033 N N . ALA A 1 524 ? -27.875 -10.860 -53.102 1.00 33.09 524 ALA A N 1
ATOM 4034 C CA . ALA A 1 524 ? -27.707 -9.915 -54.225 1.00 33.09 524 ALA A CA 1
ATOM 4035 C C . ALA A 1 524 ? -28.615 -8.669 -54.121 1.00 33.09 524 ALA A C 1
ATOM 4037 O O . ALA A 1 524 ? -29.835 -8.780 -54.131 1.00 33.09 524 ALA A O 1
ATOM 4038 N N . GLY A 1 525 ? -27.992 -7.486 -54.071 1.00 32.19 525 GLY A N 1
ATOM 4039 C CA . GLY A 1 525 ? -28.648 -6.177 -54.099 1.00 32.19 525 GLY A CA 1
ATOM 4040 C C . GLY A 1 525 ? -27.638 -5.076 -54.426 1.00 32.19 525 GLY A C 1
ATOM 4041 O O . GLY A 1 525 ? -26.840 -4.679 -53.585 1.00 32.19 525 GLY A O 1
ATOM 4042 N N . GLU A 1 526 ? -27.643 -4.660 -55.686 1.00 31.45 526 GLU A N 1
ATOM 4043 C CA . GLU A 1 526 ? -26.804 -3.647 -56.323 1.00 31.45 526 GLU A CA 1
ATOM 4044 C C . GLU A 1 526 ? -27.263 -2.196 -56.048 1.00 31.45 526 GLU A C 1
ATOM 4046 O O . GLU A 1 526 ? -28.456 -1.934 -55.954 1.00 31.45 526 GLU A O 1
ATOM 4051 N N . ARG A 1 527 ? -26.282 -1.274 -56.101 1.00 31.47 527 ARG A N 1
ATOM 4052 C CA . ARG A 1 527 ? -26.312 0.119 -56.621 1.00 31.47 527 ARG A CA 1
ATOM 4053 C C . ARG A 1 527 ? -27.207 1.180 -55.950 1.00 31.47 527 ARG A C 1
ATOM 4055 O O . ARG A 1 527 ? -28.424 1.129 -56.032 1.00 31.47 527 ARG A O 1
ATOM 4062 N N . SER A 1 528 ? -26.581 2.299 -55.568 1.00 31.41 528 SER A N 1
ATOM 4063 C CA . SER A 1 528 ? -26.891 3.611 -56.173 1.00 31.41 528 SER A CA 1
ATOM 4064 C C . SER A 1 528 ? -25.786 4.638 -55.901 1.00 31.41 528 SER A C 1
ATOM 4066 O O . SER A 1 528 ? -25.243 4.713 -54.804 1.00 31.41 528 SER A O 1
ATOM 4068 N N . ALA A 1 529 ? -25.473 5.412 -56.937 1.00 33.62 529 ALA A N 1
ATOM 4069 C CA . ALA A 1 529 ? -24.518 6.511 -56.990 1.00 33.62 529 ALA A CA 1
ATOM 4070 C C . ALA A 1 529 ? -25.156 7.865 -56.606 1.00 33.62 529 ALA A C 1
ATOM 4072 O O . ALA A 1 529 ? -26.379 7.996 -56.624 1.00 33.62 529 ALA A O 1
ATOM 4073 N N . GLY A 1 530 ? -24.310 8.870 -56.346 1.00 31.39 530 GLY A N 1
ATOM 4074 C CA . GLY A 1 530 ? -24.645 10.305 -56.327 1.00 31.39 530 GLY A CA 1
ATOM 4075 C C . GLY A 1 530 ? -23.554 11.123 -55.610 1.00 31.39 530 GLY A C 1
ATOM 4076 O O . GLY A 1 530 ? -23.425 11.008 -54.400 1.00 31.39 530 GLY A O 1
ATOM 4077 N N . ASP A 1 531 ? -22.563 11.675 -56.323 1.00 30.50 531 ASP A N 1
ATOM 4078 C CA . ASP A 1 531 ? -22.475 13.076 -56.828 1.00 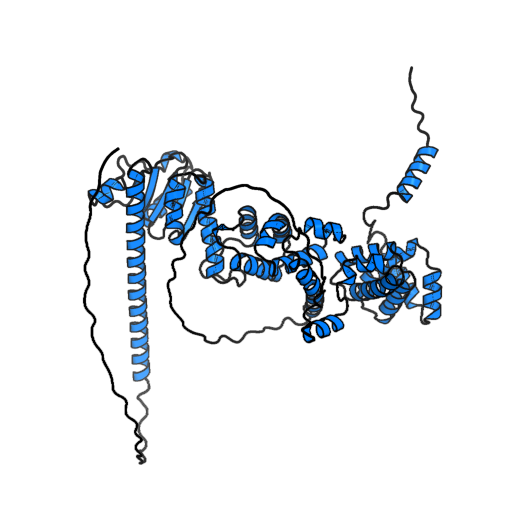30.50 531 ASP A CA 1
ATOM 4079 C C . ASP A 1 531 ? -21.960 14.061 -55.745 1.00 30.50 531 ASP A C 1
ATOM 4081 O O . ASP A 1 531 ? -22.631 14.303 -54.751 1.00 30.50 531 ASP A O 1
ATOM 4085 N N . ARG A 1 532 ? -20.662 14.411 -55.681 1.00 35.03 532 ARG A N 1
ATOM 4086 C CA . ARG A 1 532 ? -19.906 15.495 -56.369 1.00 35.03 532 ARG A CA 1
ATOM 4087 C C . ARG A 1 532 ? -20.521 16.907 -56.320 1.00 35.03 532 ARG A C 1
ATOM 4089 O O . ARG A 1 532 ? -21.350 17.226 -57.151 1.00 35.03 532 ARG A O 1
ATOM 4096 N N . THR A 1 533 ? -19.921 17.772 -55.490 1.00 34.34 533 THR A N 1
ATOM 4097 C CA . THR A 1 533 ? -19.592 19.213 -55.709 1.00 34.34 533 THR A CA 1
ATOM 4098 C C . THR A 1 533 ? -18.702 19.648 -54.524 1.00 34.34 533 THR A C 1
ATOM 4100 O O . THR A 1 533 ? -19.099 19.435 -53.388 1.00 34.34 533 THR A O 1
ATOM 4103 N N . ALA A 1 534 ? -17.408 19.970 -54.664 1.00 35.53 534 ALA A N 1
ATOM 4104 C CA . ALA A 1 534 ? -16.766 21.186 -55.201 1.00 35.53 534 ALA A CA 1
ATOM 4105 C C . ALA A 1 534 ? -16.893 22.447 -54.305 1.00 35.53 534 ALA A C 1
ATOM 4107 O O . ALA A 1 534 ? -17.998 22.922 -54.072 1.00 35.53 534 ALA A O 1
ATOM 4108 N N . GLY A 1 535 ? -15.744 23.014 -53.890 1.00 30.59 535 GLY A N 1
ATOM 4109 C CA . GLY A 1 535 ? -15.591 24.367 -53.312 1.00 30.59 535 GLY A CA 1
ATOM 4110 C C . GLY A 1 535 ? -14.433 24.478 -52.299 1.00 30.59 535 GLY A C 1
ATOM 4111 O O . GLY A 1 535 ? -14.581 24.023 -51.176 1.00 30.59 535 GLY A O 1
ATOM 4112 N N . SER A 1 536 ? -13.232 24.914 -52.720 1.00 32.72 536 SER A N 1
ATOM 4113 C CA . SER A 1 536 ? -12.647 26.264 -52.470 1.00 32.72 536 SER A CA 1
ATOM 4114 C C . SER A 1 536 ? -11.880 26.354 -51.130 1.00 32.72 536 SER A C 1
ATOM 4116 O O . SER A 1 536 ? -12.508 26.310 -50.086 1.00 32.72 536 SER A O 1
ATOM 4118 N N . LEU A 1 537 ? -10.541 26.281 -51.050 1.00 41.47 537 LEU A N 1
ATOM 4119 C CA . LEU A 1 537 ? -9.487 27.291 -51.323 1.00 41.47 537 LEU A CA 1
ATOM 4120 C C . LEU A 1 537 ? -9.617 28.633 -50.567 1.00 41.47 537 LEU A C 1
ATOM 4122 O O . LEU A 1 537 ? -10.663 29.275 -50.634 1.00 41.47 537 LEU A O 1
ATOM 4126 N N . SER A 1 538 ? -8.472 29.062 -49.998 1.00 38.00 538 SER A N 1
ATOM 4127 C CA . SER A 1 538 ? -8.129 30.322 -49.288 1.00 38.00 538 SER A CA 1
ATOM 4128 C C . SER A 1 538 ? -8.624 30.440 -47.829 1.00 38.00 538 SER A C 1
ATOM 4130 O O . SER A 1 538 ? -9.755 30.068 -47.554 1.00 38.00 538 SER A O 1
ATOM 4132 N N . GLN A 1 539 ? -7.851 30.881 -46.826 1.00 45.78 539 GLN A N 1
ATOM 4133 C CA . GLN A 1 539 ? -6.543 31.555 -46.706 1.00 45.78 539 GLN A CA 1
ATOM 4134 C C . GLN A 1 539 ? -5.702 30.892 -45.608 1.00 45.78 539 GLN A C 1
ATOM 4136 O O . GLN A 1 539 ? -6.313 30.371 -44.647 1.00 45.78 539 GLN A O 1
#

pLDDT: mean 78.6, std 24.88, range [24.61, 97.94]

Foldseek 3Di:
DDPPPPDDPVVVVVVVVVCVVVDPPDLPDLDPCPPLLVVVLVVLVPDDDPVVLLVCLVPDDPVSLLCLLVNLVVPLCVDVSSLVSSLSSCLNPADPVSLVSLVVSCLQVVLRLSSLSSNVSNLVSVCVVCVPVSVQAPVVQWDSDPVVLVVVVVVPDDDDPDDDDDDDDDDDDDDDDDDDDDDDDDDDDDDDDDDDDDDDDDDDDPDPCVSVVSSVSRLPSVLVVQQVDLLDDLVVVCVSNVPDPPGPNSLVNVLVNLLAHALSVCVNHVVVLLVSLQVDDLLSNLSNLQSNLVHDDLVSDDPSSLVSCCVRQNQDDQVDCRSVRDNVSSVSSVLSVQLVLLCVLQNPPQLSSVLVNVCSVQWPDWDQPPVNQWIWTDSPQWIKIGGSVCSFKIKIAGPVVCVVLVVCCVPDDVPVVPSPDPPPDAAELVCCVPVVDDDRMYMQGSPDCSVVSNNVSVVVVSVVVVVVVVVVVVVVVVVVVVVVVVVVVVVVVVPPPDDDDDDDDDDDDDDDDDDDDDDDDDDDDDDDDDDDDDDDDDD

Radius of gyration: 37.45 Å; chains: 1; bounding box: 80×116×106 Å

Secondary structure (DSSP, 8-state):
--------HHHHHHHHHHHHHH---STT-TTS-THHHHHHHHHHHT--SHHHHHHHHHHS-HHHHTTHHHHHHHHTTS-HHHHHHHHHHHHHS--HHHHHHHHHHHHHSTT-HHHHHHHHHHHHHHHHH-HHHHHHSGGGSS---HHHHHHHHHHT--------------------------------------------------SSHHHHHHHHHHHHHHHHHHHH-TT--HHHHHHHTTPPTT-HHHHHHHHHHHHH--HHHHHHTHHHHHHHTTT--HHHHHHHHHHHHHHS-GGG--HHHHHHHHHHH-PPPTTS-BTTB-HHHHHHHHHHHHHHHHHHHH-TT-HHHHHHHTTGGG-SEEEE-TTSSEEEEE-SSEEEEEETT-TTEEEEEEHHHHHHHHHHHHHS---GGGTS---S---BHHHHHHH----SEEEEE-STTHHHHHHHHHHHHHHHHHHHHHHHHHHHHHHHHHHHHHHHHHHHHTS--------------------------------------------